Protein AF-0000000084683173 (afdb_homodimer)

Nearest PDB structures (foldseek):
  3vpd-assembly1_A-2  TM=9.273E-01  e=6.391E-28  Thermus thermophilus
  3vpd-assembly1_B-2  TM=9.187E-01  e=2.727E-25  Thermus thermophilus
  3vpc-assembly1_D  TM=9.168E-01  e=3.004E-24  Sulfurisphaera tokodaii
  3vpc-assembly1_C  TM=9.016E-01  e=6.957E-23  Sulfurisphaera tokodaii
  5i47-assembly1_B  TM=8.457E-01  e=8.445E-21  Sphaerobacter thermophilus DSM 20745

Radius of gyration: 25.35 Å; Cα contacts (8 Å, |Δi|>4): 1129; chains: 2; bounding box: 62×71×54 Å

Structure (mmCIF, N/CA/C/O backbone):
data_AF-0000000084683173-model_v1
#
loop_
_entity.id
_entity.type
_entity.pdbx_description
1 polymer 'Lysine biosynthesis protein LysX'
#
loop_
_atom_site.group_PDB
_atom_site.id
_atom_site.type_symbol
_atom_site.label_atom_id
_atom_site.label_alt_id
_atom_site.label_comp_id
_atom_site.label_asym_id
_atom_site.label_entity_id
_atom_site.label_seq_id
_atom_site.pdbx_PDB_ins_code
_atom_site.Cartn_x
_atom_site.Cartn_y
_atom_site.Cartn_z
_atom_site.occupancy
_atom_site.B_iso_or_equiv
_atom_site.auth_seq_id
_atom_site.auth_comp_id
_atom_site.auth_asym_id
_atom_site.auth_atom_id
_atom_site.pdbx_PDB_model_num
ATOM 1 N N . MET A 1 1 ? 28.875 15.609 -16.375 1 31.22 1 MET A N 1
ATOM 2 C CA . MET A 1 1 ? 27.578 15.266 -15.789 1 31.22 1 MET A CA 1
ATOM 3 C C . MET A 1 1 ? 27.406 13.75 -15.703 1 31.22 1 MET A C 1
ATOM 5 O O . MET A 1 1 ? 27.484 13.055 -16.719 1 31.22 1 MET A O 1
ATOM 9 N N . THR A 1 2 ? 27.891 13.086 -14.695 1 39.94 2 THR A N 1
ATOM 10 C CA . THR A 1 2 ? 27.969 11.633 -14.664 1 39.94 2 THR A CA 1
ATOM 11 C C . THR A 1 2 ? 26.656 11.008 -15.156 1 39.94 2 THR A C 1
ATOM 13 O O . THR A 1 2 ? 25.578 11.43 -14.75 1 39.94 2 THR A O 1
ATOM 16 N N . ALA A 1 3 ? 26.609 10.523 -16.312 1 47.69 3 ALA A N 1
ATOM 17 C CA . ALA A 1 3 ? 25.438 9.984 -17.016 1 47.69 3 ALA A CA 1
ATOM 18 C C . ALA A 1 3 ? 24.562 9.164 -16.078 1 47.69 3 ALA A C 1
ATOM 20 O O . ALA A 1 3 ? 25.047 8.273 -15.375 1 47.69 3 ALA A O 1
ATOM 21 N N . SER A 1 4 ? 23.438 9.688 -15.5 1 64.31 4 SER A N 1
ATOM 22 C CA . SER A 1 4 ? 22.5 8.984 -14.625 1 64.31 4 SER A CA 1
ATOM 23 C C . SER A 1 4 ? 22.141 7.613 -15.188 1 64.31 4 SER A C 1
ATOM 25 O O . SER A 1 4 ? 21.969 7.457 -16.391 1 64.31 4 SER A O 1
ATOM 27 N N . ASP A 1 5 ? 22.469 6.594 -14.406 1 73.19 5 ASP A N 1
ATOM 28 C CA . ASP A 1 5 ? 22.078 5.254 -14.836 1 73.19 5 ASP A CA 1
ATOM 29 C C . ASP A 1 5 ? 20.609 5.219 -15.266 1 73.19 5 ASP A C 1
ATOM 31 O O . ASP A 1 5 ? 19.766 5.836 -14.633 1 73.19 5 ASP A O 1
ATOM 35 N N . GLN A 1 6 ? 20.5 4.652 -16.344 1 86.88 6 GLN A N 1
ATOM 36 C CA . GLN A 1 6 ? 19.172 4.535 -16.938 1 86.88 6 GLN A CA 1
ATOM 37 C C . GLN A 1 6 ? 18.25 3.68 -16.078 1 86.88 6 GLN A C 1
ATOM 39 O O . GLN A 1 6 ? 17.094 4.035 -15.844 1 86.88 6 GLN A O 1
ATOM 44 N N . VAL A 1 7 ? 18.906 2.586 -15.547 1 96.81 7 VAL A N 1
ATOM 45 C CA . VAL A 1 7 ? 18.078 1.626 -14.828 1 96.81 7 VAL A CA 1
ATOM 46 C C . VAL A 1 7 ? 18.656 1.38 -13.438 1 96.81 7 VAL A C 1
ATOM 48 O O . VAL A 1 7 ? 19.859 1.144 -13.297 1 96.81 7 VAL A O 1
ATOM 51 N N . LEU A 1 8 ? 17.828 1.528 -12.438 1 96.62 8 LEU A N 1
ATOM 52 C CA . LEU A 1 8 ? 18.172 1.059 -11.102 1 96.62 8 LEU A CA 1
ATOM 53 C C . LEU A 1 8 ? 17.625 -0.344 -10.852 1 96.62 8 LEU A C 1
ATOM 55 O O . LEU A 1 8 ? 16.469 -0.624 -11.164 1 96.62 8 LEU A O 1
ATOM 59 N N . LEU A 1 9 ? 18.469 -1.216 -10.391 1 97.5 9 LEU A N 1
ATOM 60 C CA . LEU A 1 9 ? 18.031 -2.533 -9.938 1 97.5 9 LEU A CA 1
ATOM 61 C C . LEU A 1 9 ? 17.969 -2.586 -8.414 1 97.5 9 LEU A C 1
ATOM 63 O O . LEU A 1 9 ? 19 -2.738 -7.746 1 97.5 9 LEU A O 1
ATOM 67 N N . SER A 1 10 ? 16.781 -2.424 -7.887 1 97.31 10 SER A N 1
ATOM 68 C CA . SER A 1 10 ? 16.609 -2.455 -6.434 1 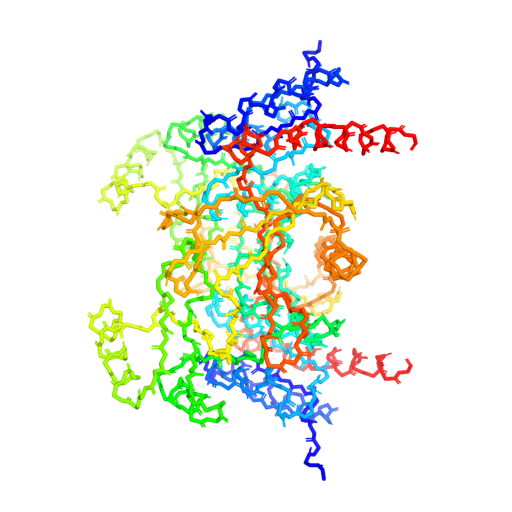97.31 10 SER A CA 1
ATOM 69 C C . SER A 1 10 ? 16.766 -3.873 -5.895 1 97.31 10 SER A C 1
ATOM 71 O O . SER A 1 10 ? 16.016 -4.77 -6.285 1 97.31 10 SER A O 1
ATOM 73 N N . VAL A 1 11 ? 17.703 -4.055 -4.961 1 96.31 11 VAL A N 1
ATOM 74 C CA . VAL A 1 11 ? 18.016 -5.418 -4.543 1 96.31 11 VAL A CA 1
ATOM 75 C C . VAL A 1 11 ? 18.25 -5.461 -3.035 1 96.31 11 VAL A C 1
ATOM 77 O O . VAL A 1 11 ? 18.625 -4.457 -2.428 1 96.31 11 VAL A O 1
ATOM 80 N N . THR A 1 12 ? 17.922 -6.574 -2.438 1 91.88 12 THR A N 1
ATOM 81 C CA . THR A 1 12 ? 18.359 -6.859 -1.075 1 91.88 12 THR A CA 1
ATOM 82 C C . THR A 1 12 ? 19.812 -7.289 -1.056 1 91.88 12 THR A C 1
ATOM 84 O O . THR A 1 12 ? 20.578 -6.891 -0.17 1 91.88 12 THR A O 1
ATOM 87 N N . MET A 1 13 ? 20.156 -8.07 -2.053 1 91.19 13 MET A N 1
ATOM 88 C CA . MET A 1 13 ? 21.5 -8.57 -2.297 1 91.19 13 MET A CA 1
ATOM 89 C C . MET A 1 13 ? 21.656 -9.016 -3.748 1 91.19 13 MET A C 1
ATOM 91 O O . MET A 1 13 ? 20.672 -9.203 -4.457 1 91.19 13 MET A O 1
ATOM 95 N N . LEU A 1 14 ? 22.906 -9.172 -4.055 1 93.81 14 LEU A N 1
ATOM 96 C CA . LEU A 1 14 ? 23.172 -9.617 -5.418 1 93.81 14 LEU A CA 1
ATOM 97 C C . LEU A 1 14 ? 23.281 -11.141 -5.48 1 93.81 14 LEU A C 1
ATOM 99 O O . LEU A 1 14 ? 24.328 -11.703 -5.195 1 93.81 14 LEU A O 1
ATOM 103 N N . ARG A 1 15 ? 22.25 -11.82 -5.863 1 93.69 15 ARG A N 1
ATOM 104 C CA . ARG A 1 15 ? 22.203 -13.258 -6.129 1 93.69 15 ARG A CA 1
ATOM 105 C C . ARG A 1 15 ? 22.422 -13.547 -7.609 1 93.69 15 ARG A C 1
ATOM 107 O O . ARG A 1 15 ? 22.625 -12.625 -8.406 1 93.69 15 ARG A O 1
ATOM 114 N N . PRO A 1 16 ? 22.438 -14.75 -7.922 1 93.69 16 PRO A N 1
ATOM 115 C CA . PRO A 1 16 ? 22.562 -15.078 -9.344 1 93.69 16 PRO A CA 1
ATOM 116 C C . PRO A 1 16 ? 21.469 -14.43 -10.188 1 93.69 16 PRO A C 1
ATOM 118 O O . PRO A 1 16 ? 21.719 -14.008 -11.32 1 93.69 16 PRO A O 1
ATOM 121 N N . GLU A 1 17 ? 20.266 -14.227 -9.648 1 95.06 17 GLU A N 1
ATOM 122 C CA . GLU A 1 17 ? 19.156 -13.57 -10.32 1 95.06 17 GLU A CA 1
ATOM 123 C C . GLU A 1 17 ? 19.531 -12.156 -10.766 1 95.06 17 GLU A C 1
ATOM 125 O O . GLU A 1 17 ? 19.406 -11.82 -11.945 1 95.06 17 GLU A O 1
ATOM 130 N N . GLU A 1 18 ? 20.031 -11.406 -9.812 1 96.5 18 GLU A N 1
ATOM 131 C CA . GLU A 1 18 ? 20.312 -9.984 -10.047 1 96.5 18 GLU A CA 1
ATOM 132 C C . GLU A 1 18 ? 21.547 -9.805 -10.922 1 96.5 18 GLU A C 1
ATOM 134 O O . GLU A 1 18 ? 21.594 -8.875 -11.734 1 96.5 18 GLU A O 1
ATOM 139 N N . LYS A 1 19 ? 22.516 -10.727 -10.75 1 97 19 LYS A N 1
ATOM 140 C CA . LYS A 1 19 ? 23.703 -10.664 -11.586 1 97 19 LYS A CA 1
ATOM 141 C C . LYS A 1 19 ? 23.359 -10.914 -13.047 1 97 19 LYS A C 1
ATOM 143 O O . LYS A 1 19 ? 23.859 -10.211 -13.938 1 97 19 LYS A O 1
ATOM 148 N N . LEU A 1 20 ? 22.531 -11.93 -13.258 1 97.62 20 LEU A N 1
ATOM 149 C CA . LEU A 1 20 ? 22.094 -12.234 -14.617 1 97.62 20 LEU A CA 1
ATOM 150 C C . LEU A 1 20 ? 21.344 -11.062 -15.227 1 97.62 20 LEU A C 1
ATOM 152 O O . LEU A 1 20 ? 21.516 -10.742 -16.406 1 97.62 20 LEU A O 1
ATOM 156 N N . LEU A 1 21 ? 20.562 -10.398 -14.438 1 97.94 21 LEU A N 1
ATOM 157 C CA . LEU A 1 21 ? 19.766 -9.281 -14.922 1 97.94 21 LEU A CA 1
ATOM 158 C C . LEU A 1 21 ? 20.656 -8.086 -15.273 1 97.94 21 LEU A C 1
ATOM 160 O O . LEU A 1 21 ? 20.438 -7.434 -16.297 1 97.94 21 LEU A O 1
ATOM 164 N N . LEU A 1 22 ? 21.594 -7.773 -14.422 1 97.75 22 LEU A N 1
ATOM 165 C CA . LEU A 1 22 ? 22.516 -6.672 -14.695 1 97.75 22 LEU A CA 1
ATOM 166 C C . LEU A 1 22 ? 23.266 -6.906 -16 1 97.75 22 LEU A C 1
ATOM 168 O O . LEU A 1 22 ? 23.422 -5.992 -16.812 1 97.75 22 LEU A O 1
ATOM 172 N N . ALA A 1 23 ? 23.734 -8.125 -16.156 1 98 23 ALA A N 1
ATOM 173 C CA . ALA A 1 23 ? 24.438 -8.484 -17.391 1 98 23 ALA A CA 1
ATOM 174 C C . ALA A 1 23 ? 23.531 -8.352 -18.609 1 98 23 ALA A C 1
ATOM 176 O O . ALA A 1 23 ? 23.922 -7.816 -19.641 1 98 23 ALA A O 1
ATOM 177 N N . ALA A 1 24 ? 22.312 -8.844 -18.484 1 98.56 24 ALA A N 1
ATOM 178 C CA . ALA A 1 24 ? 21.344 -8.805 -19.594 1 98.56 24 ALA A CA 1
ATOM 179 C C . ALA A 1 24 ? 21.016 -7.359 -19.953 1 98.56 24 ALA A C 1
ATOM 181 O O . ALA A 1 24 ? 20.844 -7.039 -21.141 1 98.56 24 ALA A O 1
ATOM 182 N N . LEU A 1 25 ? 20.875 -6.477 -18.969 1 98.12 25 LEU A N 1
ATOM 183 C CA . LEU A 1 25 ? 20.594 -5.066 -19.219 1 98.12 25 LEU A CA 1
ATOM 184 C C . LEU A 1 25 ? 21.75 -4.406 -19.969 1 98.12 25 LEU A C 1
ATOM 186 O O . LEU A 1 25 ? 21.531 -3.635 -20.906 1 98.12 25 LEU A O 1
ATOM 190 N N . ARG A 1 26 ? 22.906 -4.746 -19.547 1 97.06 26 ARG A N 1
ATOM 191 C CA . ARG A 1 26 ? 24.094 -4.242 -20.234 1 97.06 26 ARG A CA 1
ATOM 192 C C . ARG A 1 26 ? 24.125 -4.715 -21.688 1 97.06 26 ARG A C 1
ATOM 194 O O . ARG A 1 26 ? 24.484 -3.949 -22.578 1 97.06 26 ARG A O 1
ATOM 201 N N . ASP A 1 27 ? 23.797 -5.934 -21.875 1 97.88 27 ASP A N 1
ATOM 202 C CA . ASP A 1 27 ? 23.797 -6.508 -23.219 1 97.88 27 ASP A CA 1
ATOM 203 C C . ASP A 1 27 ? 22.797 -5.777 -24.109 1 97.88 27 ASP A C 1
ATOM 205 O O . ASP A 1 27 ? 22.953 -5.777 -25.344 1 97.88 27 ASP A O 1
ATOM 209 N N . GLN A 1 28 ? 21.75 -5.191 -23.578 1 97.44 28 GLN A N 1
ATOM 210 C CA . GLN A 1 28 ? 20.781 -4.41 -24.328 1 97.44 28 GLN A CA 1
ATOM 211 C C . GLN A 1 28 ? 21.281 -2.988 -24.562 1 97.44 28 GLN A C 1
ATOM 213 O O . GLN A 1 28 ? 20.562 -2.152 -25.109 1 97.44 28 GLN A O 1
ATOM 218 N N . GLY A 1 29 ? 22.469 -2.65 -23.969 1 96.38 29 GLY A N 1
ATOM 219 C CA . GLY A 1 29 ? 23.047 -1.325 -24.125 1 96.38 29 GLY A CA 1
ATOM 220 C C . GLY A 1 29 ? 22.594 -0.352 -23.047 1 96.38 29 GLY A C 1
ATOM 221 O O . GLY A 1 29 ? 22.734 0.862 -23.203 1 96.38 29 GLY A O 1
ATOM 222 N N . LEU A 1 30 ? 22.047 -0.852 -22 1 96.38 30 LEU A N 1
ATOM 223 C CA . LEU A 1 30 ? 21.547 0.011 -20.938 1 96.38 30 LEU A CA 1
ATOM 224 C C . LEU A 1 30 ? 22.578 0.141 -19.812 1 96.38 30 LEU A C 1
ATOM 226 O O . LEU A 1 30 ? 23.297 -0.816 -19.516 1 96.38 30 LEU A O 1
ATOM 230 N N . THR A 1 31 ? 22.641 1.304 -19.203 1 95.62 31 THR A N 1
ATOM 231 C CA . THR A 1 31 ? 23.391 1.481 -17.969 1 95.62 31 THR A CA 1
ATOM 232 C C . THR A 1 31 ? 22.531 1.158 -16.766 1 95.62 31 THR A C 1
ATOM 234 O O . THR A 1 31 ? 21.422 1.681 -16.625 1 95.62 31 THR A O 1
ATOM 237 N N . ALA A 1 32 ? 23.031 0.211 -15.992 1 96 32 ALA A N 1
ATOM 238 C CA . ALA A 1 32 ? 22.266 -0.229 -14.836 1 96 32 ALA A CA 1
ATOM 239 C C . ALA A 1 32 ? 23.156 -0.375 -13.609 1 96 32 ALA A C 1
ATOM 241 O O . ALA A 1 32 ? 24.328 -0.747 -13.727 1 96 32 ALA A O 1
ATOM 242 N N . ARG A 1 33 ? 22.641 -0.047 -12.477 1 94.5 33 ARG A N 1
ATOM 243 C CA . ARG A 1 33 ? 23.375 -0.261 -11.227 1 94.5 33 ARG A CA 1
ATOM 244 C C . ARG A 1 33 ? 22.438 -0.741 -10.125 1 94.5 33 ARG A C 1
ATOM 246 O O . ARG A 1 33 ? 21.25 -0.432 -10.133 1 94.5 33 ARG A O 1
ATOM 253 N N . PRO A 1 34 ? 23.016 -1.473 -9.148 1 95.69 34 PRO A N 1
ATOM 254 C CA . PRO A 1 34 ? 22.188 -1.888 -8.008 1 95.69 34 PRO A CA 1
ATOM 255 C C . PRO A 1 34 ? 21.797 -0.718 -7.105 1 95.69 34 PRO A C 1
ATOM 257 O O . PRO A 1 34 ? 22.547 0.258 -6.996 1 95.69 34 PRO A O 1
ATOM 260 N N . LEU A 1 35 ? 20.672 -0.767 -6.594 1 94.75 35 LEU A N 1
ATOM 261 C CA . LEU A 1 35 ? 20.188 0.132 -5.555 1 94.75 35 LEU A CA 1
ATOM 262 C C . LEU A 1 35 ? 19.906 -0.628 -4.266 1 94.75 35 LEU A C 1
ATOM 264 O O . LEU A 1 35 ? 18.953 -1.414 -4.195 1 94.75 35 LEU A O 1
ATOM 268 N N . LEU A 1 36 ? 20.734 -0.391 -3.309 1 91.94 36 LEU A N 1
ATOM 269 C CA . LEU A 1 36 ? 20.516 -0.949 -1.981 1 91.94 36 LEU A CA 1
ATOM 270 C C . LEU A 1 36 ? 19.688 0.004 -1.128 1 91.94 36 LEU A C 1
ATOM 272 O O . LEU A 1 36 ? 19.547 1.184 -1.461 1 91.94 36 LEU A O 1
ATOM 276 N N . MET A 1 37 ? 19.125 -0.533 -0.052 1 87.31 37 MET A N 1
ATOM 277 C CA . MET A 1 37 ? 18.25 0.262 0.808 1 87.31 37 MET A CA 1
ATOM 278 C C . MET A 1 37 ? 18.969 1.501 1.322 1 87.31 37 MET A C 1
ATOM 280 O O . MET A 1 37 ? 18.391 2.588 1.375 1 87.31 37 MET A O 1
ATOM 284 N N . GLU A 1 38 ? 20.188 1.369 1.62 1 84.44 38 GLU A N 1
ATOM 285 C CA . GLU A 1 38 ? 20.984 2.465 2.18 1 84.44 38 GLU A CA 1
ATOM 286 C C . GLU A 1 38 ? 21.203 3.562 1.146 1 84.44 38 GLU A C 1
ATOM 288 O O . GLU A 1 38 ? 21.531 4.699 1.5 1 84.44 38 GLU A O 1
ATOM 293 N N . ASP A 1 39 ? 21.047 3.139 -0.149 1 89.81 39 ASP A N 1
ATOM 294 C CA . ASP A 1 39 ? 21.266 4.09 -1.229 1 89.81 39 ASP A CA 1
ATOM 295 C C . ASP A 1 39 ? 20 4.859 -1.562 1 89.81 39 ASP A C 1
ATOM 297 O O . ASP A 1 39 ? 20.031 5.852 -2.299 1 89.81 39 ASP A O 1
ATOM 301 N N . LEU A 1 40 ? 18.922 4.402 -1.009 1 92.12 40 LEU A N 1
ATOM 302 C CA . LEU A 1 40 ? 17.609 4.926 -1.412 1 92.12 40 LEU A CA 1
ATOM 303 C C . LEU A 1 40 ? 17.484 6.395 -1.031 1 92.12 40 LEU A C 1
ATOM 305 O O . LEU A 1 40 ? 16.922 7.188 -1.792 1 92.12 40 LEU A O 1
ATOM 309 N N . ALA A 1 41 ? 18.062 6.723 0.125 1 91.88 41 ALA A N 1
ATOM 310 C CA . ALA A 1 41 ? 17.969 8.094 0.62 1 91.88 41 ALA A CA 1
ATOM 311 C C . ALA A 1 41 ? 18.516 9.086 -0.399 1 91.88 41 ALA A C 1
ATOM 313 O O . ALA A 1 41 ? 17.875 10.094 -0.71 1 91.88 41 ALA A O 1
ATOM 314 N N . GLU A 1 42 ? 19.609 8.797 -0.919 1 89.12 42 GLU A N 1
ATOM 315 C CA . GLU A 1 42 ? 20.25 9.672 -1.889 1 89.12 42 GLU A CA 1
ATOM 316 C C . GLU A 1 42 ? 19.469 9.719 -3.199 1 89.12 42 GLU A C 1
ATOM 318 O O . GLU A 1 42 ? 19.375 10.773 -3.834 1 89.12 42 GLU A O 1
ATOM 323 N N . THR A 1 43 ? 18.969 8.641 -3.553 1 89.62 43 THR A N 1
ATOM 324 C CA . THR A 1 43 ? 18.219 8.547 -4.801 1 89.62 43 THR A CA 1
ATOM 325 C C . THR A 1 43 ? 16.953 9.406 -4.738 1 89.62 43 THR A C 1
ATOM 327 O O . THR A 1 43 ? 16.672 10.18 -5.656 1 89.62 43 THR A O 1
ATOM 330 N N . VAL A 1 44 ? 16.234 9.336 -3.621 1 91.44 44 VAL A N 1
ATOM 331 C CA . VAL A 1 44 ? 14.953 10.031 -3.555 1 91.44 44 VAL A CA 1
ATOM 332 C C . VAL A 1 44 ? 15.188 11.5 -3.219 1 91.44 44 VAL A C 1
ATOM 334 O O . VAL A 1 44 ? 14.297 12.336 -3.406 1 91.44 44 VAL A O 1
ATOM 337 N N . ALA A 1 45 ? 16.406 11.859 -2.74 1 86.38 45 ALA A N 1
ATOM 338 C CA . ALA A 1 45 ? 16.75 13.258 -2.479 1 86.38 45 ALA A CA 1
ATOM 339 C C . ALA A 1 45 ? 17.031 14 -3.777 1 86.38 45 ALA A C 1
ATOM 341 O O . ALA A 1 45 ? 17.078 15.234 -3.795 1 86.38 45 ALA A O 1
ATOM 342 N N . GLY A 1 46 ? 17.094 13.242 -4.871 1 79.5 46 GLY A N 1
ATOM 343 C CA . GLY A 1 46 ? 17.328 13.852 -6.172 1 79.5 46 GLY A CA 1
ATOM 344 C C . GLY A 1 46 ? 18.75 14.297 -6.379 1 79.5 46 GLY A C 1
ATOM 345 O O . GLY A 1 46 ? 19.031 15.156 -7.215 1 79.5 46 GLY A O 1
ATOM 346 N N . HIS A 1 47 ? 19.594 13.859 -5.578 1 70.06 47 HIS A N 1
ATOM 347 C CA . HIS A 1 47 ? 20.984 14.289 -5.668 1 70.06 47 HIS A CA 1
ATOM 348 C C . HIS A 1 47 ? 21.656 13.727 -6.918 1 70.06 47 HIS A C 1
ATOM 350 O O . HIS A 1 47 ? 22.703 14.219 -7.344 1 70.06 47 HIS A O 1
ATOM 356 N N . THR A 1 48 ? 21.047 12.672 -7.477 1 67.38 48 THR A N 1
ATOM 357 C CA . THR A 1 48 ? 21.5 12.109 -8.742 1 67.38 48 THR A CA 1
ATOM 358 C C . THR A 1 48 ? 20.406 12.219 -9.805 1 67.38 48 THR A C 1
ATOM 360 O O . THR A 1 48 ? 19.219 12.367 -9.477 1 67.38 48 THR A O 1
ATOM 363 N N . GLY A 1 49 ? 20.781 12.555 -11.047 1 73 49 GLY A N 1
ATOM 364 C CA . GLY A 1 49 ? 19.766 12.547 -12.086 1 73 49 GLY A CA 1
ATOM 365 C C . GLY A 1 49 ? 18.781 11.391 -11.953 1 73 49 GLY A C 1
ATOM 366 O O . GLY A 1 49 ? 19.156 10.312 -11.477 1 73 49 GLY A O 1
ATOM 367 N N . PRO A 1 50 ? 17.516 11.609 -12.133 1 79.5 50 PRO A N 1
ATOM 368 C CA . PRO A 1 50 ? 16.531 10.547 -11.953 1 79.5 50 PRO A CA 1
ATOM 369 C C . PRO A 1 50 ? 16.734 9.375 -12.906 1 79.5 50 PRO A C 1
ATOM 371 O O . PRO A 1 50 ? 16.984 9.578 -14.102 1 79.5 50 PRO A O 1
ATOM 374 N N . PRO A 1 51 ? 16.875 8.242 -12.391 1 90.38 51 PRO A N 1
ATOM 375 C CA . PRO A 1 51 ? 16.859 7.062 -13.266 1 90.38 51 PRO A CA 1
ATOM 376 C C . PRO A 1 51 ? 15.594 6.988 -14.125 1 90.38 51 PRO A C 1
ATOM 378 O O . PRO A 1 51 ? 14.586 7.625 -13.805 1 90.38 51 PRO A O 1
ATOM 381 N N . ALA A 1 52 ? 15.758 6.34 -15.234 1 94.12 52 ALA A N 1
ATOM 382 C CA . ALA A 1 52 ? 14.617 6.223 -16.141 1 94.12 52 ALA A CA 1
ATOM 383 C C . ALA A 1 52 ? 13.617 5.195 -15.625 1 94.12 52 ALA A C 1
ATOM 385 O O . ALA A 1 52 ? 12.414 5.312 -15.883 1 94.12 52 ALA A O 1
ATOM 386 N N . LEU A 1 53 ? 14.148 4.199 -14.969 1 97 53 LEU A N 1
ATOM 387 C CA . LEU A 1 53 ? 13.32 3.102 -14.492 1 97 53 LEU A CA 1
ATOM 388 C C . LEU A 1 53 ? 14 2.352 -13.359 1 97 53 LEU A C 1
ATOM 390 O O . LEU A 1 53 ? 15.234 2.236 -13.336 1 97 53 LEU A O 1
ATOM 394 N N . ALA A 1 54 ? 13.219 1.915 -12.438 1 97.5 54 ALA A N 1
ATOM 395 C CA . ALA A 1 54 ? 13.742 1.032 -11.398 1 97.5 54 ALA A CA 1
ATOM 396 C C . ALA A 1 54 ? 13.102 -0.35 -11.477 1 97.5 54 ALA A C 1
ATOM 398 O O . ALA A 1 54 ? 11.875 -0.478 -11.43 1 97.5 54 ALA A O 1
ATOM 399 N N . LEU A 1 55 ? 13.906 -1.336 -11.641 1 98.12 55 LEU A N 1
ATOM 400 C CA . LEU A 1 55 ? 13.469 -2.727 -11.547 1 98.12 55 LEU A CA 1
ATOM 401 C C . LEU A 1 55 ? 13.508 -3.211 -10.102 1 98.12 55 LEU A C 1
ATOM 403 O O . LEU A 1 55 ? 14.562 -3.23 -9.469 1 98.12 55 LEU A O 1
ATOM 407 N N . ILE A 1 56 ? 12.352 -3.607 -9.547 1 98.31 56 ILE A N 1
ATOM 408 C CA . ILE A 1 56 ? 12.242 -3.957 -8.133 1 98.31 56 ILE A CA 1
ATOM 409 C C . ILE A 1 56 ? 12.445 -5.457 -7.957 1 98.31 56 ILE A C 1
ATOM 411 O O . ILE A 1 56 ? 11.602 -6.262 -8.359 1 98.31 56 ILE A O 1
ATOM 415 N N . ARG A 1 57 ? 13.555 -5.812 -7.332 1 97.56 57 ARG A N 1
ATOM 416 C CA . ARG A 1 57 ? 13.922 -7.219 -7.191 1 97.56 57 ARG A CA 1
ATOM 417 C C . ARG A 1 57 ? 14.242 -7.559 -5.742 1 97.56 57 ARG A C 1
ATOM 419 O O . ARG A 1 57 ? 14.953 -8.531 -5.469 1 97.56 57 ARG A O 1
ATOM 426 N N . ASN A 1 58 ? 13.719 -6.777 -4.84 1 95.94 58 ASN A N 1
ATOM 427 C CA . ASN A 1 58 ? 13.953 -7.004 -3.416 1 95.94 58 ASN A CA 1
ATOM 428 C C . ASN A 1 58 ? 13.32 -8.305 -2.943 1 95.94 58 ASN A C 1
ATOM 430 O O . ASN A 1 58 ? 12.203 -8.641 -3.338 1 95.94 58 ASN A O 1
ATOM 434 N N . LEU A 1 59 ? 14.016 -9.039 -2.076 1 91.06 59 LEU A N 1
ATOM 435 C CA . LEU A 1 59 ? 13.508 -10.289 -1.516 1 91.06 59 LEU A CA 1
ATOM 436 C C . LEU A 1 59 ? 12.43 -10.016 -0.469 1 91.06 59 LEU A C 1
ATOM 438 O O . LEU A 1 59 ? 11.43 -10.734 -0.401 1 91.06 59 LEU A O 1
ATOM 442 N N . SER A 1 60 ? 12.695 -8.992 0.287 1 89.06 60 SER A N 1
ATOM 443 C CA . SER A 1 60 ? 11.711 -8.594 1.289 1 89.06 60 SER A CA 1
ATOM 444 C C . SER A 1 60 ? 10.531 -7.863 0.65 1 89.06 60 SER A C 1
ATOM 446 O O . SER A 1 60 ? 10.719 -6.836 -0.01 1 89.06 60 SER A O 1
ATOM 448 N N . HIS A 1 61 ? 9.359 -8.375 0.921 1 89.62 61 HIS A N 1
ATOM 449 C CA . HIS A 1 61 ? 8.156 -7.719 0.426 1 89.62 61 HIS A CA 1
ATOM 450 C C . HIS A 1 61 ? 8.047 -6.297 0.967 1 89.62 61 HIS A C 1
ATOM 452 O O . HIS A 1 61 ? 7.676 -5.375 0.234 1 89.62 61 HIS A O 1
ATOM 458 N N . ARG A 1 62 ? 8.367 -6.234 2.168 1 88.5 62 ARG A N 1
ATOM 459 C CA . ARG A 1 62 ? 8.336 -4.926 2.814 1 88.5 62 ARG A CA 1
ATOM 460 C C . ARG A 1 62 ? 9.273 -3.945 2.119 1 88.5 62 ARG A C 1
ATOM 462 O O . ARG A 1 62 ? 8.883 -2.812 1.823 1 88.5 62 ARG A O 1
ATOM 469 N N . ASP A 1 63 ? 10.477 -4.387 1.834 1 92.56 63 ASP A N 1
ATOM 470 C CA . ASP A 1 63 ? 11.461 -3.525 1.18 1 92.56 63 ASP A CA 1
ATOM 471 C C . ASP A 1 63 ? 11.031 -3.197 -0.249 1 92.56 63 ASP A C 1
ATOM 473 O O . ASP A 1 63 ? 11.188 -2.061 -0.702 1 92.56 63 ASP A O 1
ATOM 477 N N . ALA A 1 64 ? 10.516 -4.215 -0.899 1 95.44 64 ALA A N 1
ATOM 478 C CA . ALA A 1 64 ? 10.062 -4.012 -2.273 1 95.44 64 ALA A CA 1
ATOM 479 C C . ALA A 1 64 ? 9.008 -2.91 -2.348 1 95.44 64 ALA A C 1
ATOM 481 O O . ALA A 1 64 ? 9.109 -1.999 -3.172 1 95.44 64 ALA A O 1
ATOM 482 N N . ILE A 1 65 ? 8.102 -2.971 -1.442 1 94.88 65 ILE A N 1
ATOM 483 C CA . ILE A 1 65 ? 7 -2.016 -1.425 1 94.88 65 ILE A CA 1
ATOM 484 C C . ILE A 1 65 ? 7.516 -0.639 -1.015 1 94.88 65 ILE A C 1
ATOM 486 O O . ILE A 1 65 ? 7.176 0.371 -1.635 1 94.88 65 ILE A O 1
ATOM 490 N N . ASN A 1 66 ? 8.289 -0.612 -0.002 1 93.5 66 ASN A N 1
ATOM 491 C CA . ASN A 1 66 ? 8.852 0.643 0.49 1 93.5 66 ASN A CA 1
ATOM 492 C C . ASN A 1 66 ? 9.648 1.361 -0.589 1 93.5 66 ASN A C 1
ATOM 494 O O . ASN A 1 66 ? 9.453 2.553 -0.828 1 93.5 66 ASN A O 1
ATOM 498 N N . VAL A 1 67 ? 10.477 0.645 -1.281 1 96.31 67 VAL A N 1
ATOM 499 C CA . VAL A 1 67 ? 11.328 1.227 -2.312 1 96.31 67 VAL A CA 1
ATOM 500 C C . VAL A 1 67 ? 10.477 1.682 -3.494 1 96.31 67 VAL A C 1
ATOM 502 O O . VAL A 1 67 ? 10.617 2.812 -3.967 1 96.31 67 VAL A O 1
ATOM 505 N N . SER A 1 68 ? 9.617 0.803 -3.91 1 97.69 68 SER A N 1
ATOM 506 C CA . SER A 1 68 ? 8.812 1.134 -5.082 1 97.69 68 SER A CA 1
ATOM 507 C C . SER A 1 68 ? 7.941 2.361 -4.828 1 97.69 68 SER A C 1
ATOM 509 O O . SER A 1 68 ? 7.867 3.26 -5.668 1 97.69 68 SER A O 1
ATOM 511 N N . ARG A 1 69 ? 7.375 2.482 -3.646 1 97 69 ARG A N 1
ATOM 512 C CA . ARG A 1 69 ? 6.516 3.617 -3.322 1 97 69 ARG A CA 1
ATOM 513 C C . ARG A 1 69 ? 7.316 4.918 -3.289 1 97 69 ARG A C 1
ATOM 515 O O . ARG A 1 69 ? 6.887 5.926 -3.852 1 97 69 ARG A O 1
ATOM 522 N N . ARG A 1 70 ? 8.406 4.883 -2.666 1 96.88 70 ARG A N 1
ATOM 523 C CA . ARG A 1 70 ? 9.211 6.09 -2.535 1 96.88 70 ARG A CA 1
ATOM 524 C C . ARG A 1 70 ? 9.734 6.547 -3.893 1 96.88 70 ARG A C 1
ATOM 526 O O . ARG A 1 70 ? 9.727 7.738 -4.199 1 96.88 70 ARG A O 1
ATOM 533 N N . LEU A 1 71 ? 10.164 5.578 -4.711 1 96.38 71 LEU A N 1
ATOM 534 C CA . LEU A 1 71 ? 10.656 5.926 -6.039 1 96.38 71 LEU A CA 1
ATOM 535 C C . LEU A 1 71 ? 9.539 6.508 -6.898 1 96.38 71 LEU A C 1
ATOM 537 O O . LEU A 1 71 ? 9.727 7.523 -7.566 1 96.38 71 LEU A O 1
ATOM 541 N N . GLU A 1 72 ? 8.367 5.891 -6.816 1 96.56 72 GLU A N 1
ATOM 542 C CA . GLU A 1 72 ? 7.238 6.402 -7.586 1 96.56 72 GLU A CA 1
ATOM 543 C C . GLU A 1 72 ? 6.863 7.816 -7.141 1 96.56 72 GLU A C 1
ATOM 545 O O . GLU A 1 72 ? 6.57 8.68 -7.977 1 96.56 72 GLU A O 1
ATOM 550 N N . HIS A 1 73 ? 6.883 8.039 -5.863 1 96.12 73 HIS A N 1
ATOM 551 C CA . HIS A 1 73 ? 6.566 9.359 -5.344 1 96.12 73 HIS A CA 1
ATOM 552 C C . HIS A 1 73 ? 7.629 10.383 -5.754 1 96.12 73 HIS A C 1
ATOM 554 O O . HIS A 1 73 ? 7.336 11.57 -5.883 1 96.12 73 HIS A O 1
ATOM 560 N N . ALA A 1 74 ? 8.82 9.914 -5.988 1 93.56 74 ALA A N 1
ATOM 561 C CA . ALA A 1 74 ? 9.906 10.781 -6.449 1 93.56 74 ALA A CA 1
ATOM 562 C C . ALA A 1 74 ? 9.867 10.938 -7.969 1 93.56 74 ALA A C 1
ATOM 564 O O . ALA A 1 74 ? 10.734 11.602 -8.547 1 93.56 74 ALA A O 1
ATOM 565 N N . GLY A 1 75 ? 8.938 10.258 -8.648 1 92.31 75 GLY A N 1
ATOM 566 C CA . GLY A 1 75 ? 8.758 10.422 -10.086 1 92.31 75 GLY A CA 1
ATOM 567 C C . GLY A 1 75 ? 9.5 9.375 -10.906 1 92.31 75 GLY A C 1
ATOM 568 O O . GLY A 1 75 ? 9.625 9.516 -12.117 1 92.31 75 GLY A O 1
ATOM 569 N N . VAL A 1 76 ? 10.031 8.336 -10.289 1 94.19 76 VAL A N 1
ATOM 570 C CA . VAL A 1 76 ? 10.75 7.262 -10.969 1 94.19 76 VAL A CA 1
ATOM 571 C C . VAL A 1 76 ? 9.805 6.09 -11.227 1 94.19 76 VAL A C 1
ATOM 573 O O . VAL A 1 76 ? 9.273 5.5 -10.281 1 94.19 76 VAL A O 1
ATOM 576 N N . PRO A 1 77 ? 9.609 5.734 -12.484 1 95.94 77 PRO A N 1
ATOM 577 C CA . PRO A 1 77 ? 8.781 4.551 -12.742 1 95.94 77 PRO A CA 1
ATOM 578 C C . PRO A 1 77 ? 9.414 3.266 -12.211 1 95.94 77 PRO A C 1
ATOM 580 O O . PRO A 1 77 ? 10.641 3.115 -12.25 1 95.94 77 PRO A O 1
ATOM 583 N N . THR A 1 78 ? 8.555 2.396 -11.742 1 97.94 78 THR A N 1
ATOM 584 C CA . THR A 1 78 ? 9.047 1.129 -11.211 1 97.94 78 THR A CA 1
ATOM 585 C C . THR A 1 78 ? 8.43 -0.047 -11.961 1 97.94 78 THR A C 1
ATOM 587 O O . THR A 1 78 ? 7.336 0.067 -12.516 1 97.94 78 THR A O 1
ATOM 590 N N . LEU A 1 79 ? 9.172 -1.125 -12 1 98.31 79 LEU A N 1
ATOM 591 C CA . LEU A 1 79 ? 8.75 -2.406 -12.555 1 98.31 79 LEU A CA 1
ATOM 592 C C . LEU A 1 79 ? 9.055 -3.545 -11.594 1 98.31 79 LEU A C 1
ATOM 594 O O . LEU A 1 79 ? 10.211 -3.928 -11.422 1 98.31 79 LEU A O 1
ATOM 598 N N . ASN A 1 80 ? 7.988 -4.031 -11.062 1 98.06 80 ASN A N 1
ATOM 599 C CA . ASN A 1 80 ? 6.562 -3.742 -11.125 1 98.06 80 ASN A CA 1
ATOM 600 C C . ASN A 1 80 ? 6.207 -2.494 -10.32 1 98.06 80 ASN A C 1
ATOM 602 O O . ASN A 1 80 ? 7.016 -2.018 -9.516 1 98.06 80 ASN A O 1
ATOM 606 N N . ARG A 1 81 ? 5.031 -1.975 -10.609 1 97.44 81 ARG A N 1
ATOM 607 C CA . ARG A 1 81 ? 4.508 -0.851 -9.836 1 97.44 81 ARG A CA 1
ATOM 608 C C . ARG A 1 81 ? 4.23 -1.257 -8.391 1 97.44 81 ARG A C 1
ATOM 610 O O . ARG A 1 81 ? 3.912 -2.416 -8.117 1 97.44 81 ARG A O 1
ATOM 617 N N . ALA A 1 82 ? 4.281 -0.288 -7.48 1 97.56 82 ALA A N 1
ATOM 618 C CA . ALA A 1 82 ? 4.055 -0.519 -6.055 1 97.56 82 ALA A CA 1
ATOM 619 C C . ALA A 1 82 ? 2.695 -1.167 -5.816 1 97.56 82 ALA A C 1
ATOM 621 O O . ALA A 1 82 ? 2.584 -2.123 -5.043 1 97.56 82 ALA A O 1
ATOM 622 N N . ALA A 1 83 ? 1.664 -0.7 -6.488 1 96.69 83 ALA A N 1
ATOM 623 C CA . ALA A 1 83 ? 0.317 -1.235 -6.316 1 96.69 83 ALA A CA 1
ATOM 624 C C . ALA A 1 83 ? 0.25 -2.699 -6.746 1 96.69 83 ALA A C 1
ATOM 626 O O . ALA A 1 83 ? -0.439 -3.506 -6.117 1 96.69 83 ALA A O 1
ATOM 627 N N . THR A 1 84 ? 0.977 -3.016 -7.801 1 97.81 84 THR A N 1
ATOM 628 C CA . THR A 1 84 ? 1.037 -4.387 -8.297 1 97.81 84 THR A CA 1
ATOM 629 C C . THR A 1 84 ? 1.755 -5.289 -7.297 1 97.81 84 THR A C 1
ATOM 631 O O . THR A 1 84 ? 1.279 -6.387 -6.988 1 97.81 84 THR A O 1
ATOM 634 N N . ILE A 1 85 ? 2.883 -4.785 -6.812 1 97.81 85 ILE A N 1
ATOM 635 C CA . ILE A 1 85 ? 3.648 -5.547 -5.832 1 97.81 85 ILE A CA 1
ATOM 636 C C . ILE A 1 85 ? 2.789 -5.812 -4.598 1 97.81 85 ILE A C 1
ATOM 638 O O . ILE A 1 85 ? 2.75 -6.934 -4.09 1 97.81 85 ILE A O 1
ATOM 642 N N . GLU A 1 86 ? 2.08 -4.836 -4.18 1 96.19 86 GLU A N 1
ATOM 643 C CA . GLU A 1 86 ? 1.203 -4.953 -3.02 1 96.19 86 GLU A CA 1
ATOM 644 C C . GLU A 1 86 ? 0.125 -6.012 -3.246 1 96.19 86 GLU A C 1
ATOM 646 O O . GLU A 1 86 ? -0.113 -6.859 -2.383 1 96.19 86 GLU A O 1
ATOM 651 N N . THR A 1 87 ? -0.522 -5.965 -4.34 1 97.5 87 THR A N 1
ATOM 652 C CA . THR A 1 87 ? -1.585 -6.914 -4.66 1 97.5 87 THR A CA 1
ATOM 653 C C . THR A 1 87 ? -1.034 -8.336 -4.746 1 97.5 87 THR A C 1
ATOM 655 O O . THR A 1 87 ? -1.606 -9.266 -4.172 1 97.5 87 THR A O 1
ATOM 658 N N . CYS A 1 88 ? 0.124 -8.453 -5.363 1 97.69 88 CYS A N 1
ATOM 659 C CA . CYS A 1 88 ? 0.701 -9.781 -5.582 1 97.69 88 CYS A CA 1
ATOM 660 C C . CYS A 1 88 ? 1.206 -10.375 -4.273 1 97.69 88 CYS A C 1
ATOM 662 O O . CYS A 1 88 ? 1.338 -11.594 -4.152 1 97.69 88 CYS A O 1
ATOM 664 N N . ASN A 1 89 ? 1.438 -9.539 -3.305 1 95.69 89 ASN A N 1
ATOM 665 C CA . ASN A 1 89 ? 1.967 -10.016 -2.031 1 95.69 89 ASN A CA 1
ATOM 666 C C . ASN A 1 89 ? 0.85 -10.438 -1.083 1 95.69 89 ASN A C 1
ATOM 668 O O . ASN A 1 89 ? 1.115 -10.938 0.011 1 95.69 89 ASN A O 1
ATOM 672 N N . ASP A 1 90 ? -0.344 -10.297 -1.468 1 96.62 90 ASP A N 1
ATOM 673 C CA . ASP A 1 90 ? -1.49 -10.594 -0.614 1 96.62 90 ASP A CA 1
ATOM 674 C C . ASP A 1 90 ? -2.484 -11.508 -1.323 1 96.62 90 ASP A C 1
ATOM 676 O O . ASP A 1 90 ? -3.256 -11.062 -2.174 1 96.62 90 ASP A O 1
ATOM 680 N N . LYS A 1 91 ? -2.535 -12.789 -0.845 1 97.06 91 LYS A N 1
ATOM 681 C CA . LYS A 1 91 ? -3.391 -13.789 -1.48 1 97.06 91 LYS A CA 1
ATOM 682 C C . LYS A 1 91 ? -4.859 -13.391 -1.393 1 97.06 91 LYS A C 1
ATOM 684 O O . LYS A 1 91 ? -5.66 -13.742 -2.264 1 97.06 91 LYS A O 1
ATOM 689 N N . GLY A 1 92 ? -5.195 -12.695 -0.366 1 97.31 92 GLY A N 1
ATOM 690 C CA . GLY A 1 92 ? -6.559 -12.211 -0.248 1 97.31 92 GLY A CA 1
ATOM 691 C C . GLY A 1 92 ? -6.906 -11.148 -1.273 1 97.31 92 GLY A C 1
ATOM 692 O O . GLY A 1 92 ? -7.973 -11.195 -1.886 1 97.31 92 GLY A O 1
ATOM 693 N N . LEU A 1 93 ? -6.031 -10.211 -1.441 1 97.75 93 LEU A N 1
ATOM 694 C CA . LEU A 1 93 ? -6.25 -9.18 -2.449 1 97.75 93 LEU A CA 1
ATOM 695 C C . LEU A 1 93 ? -6.312 -9.789 -3.846 1 97.75 93 LEU A C 1
ATOM 697 O O . LEU A 1 93 ? -7.137 -9.383 -4.668 1 97.75 93 LEU A O 1
ATOM 701 N N . GLN A 1 94 ? -5.48 -10.742 -4.094 1 98.06 94 GLN A N 1
ATOM 702 C CA . GLN A 1 94 ? -5.508 -11.414 -5.387 1 98.06 94 GLN A CA 1
ATOM 703 C C . GLN A 1 94 ? -6.852 -12.109 -5.617 1 98.06 94 GLN A C 1
ATOM 705 O O . GLN A 1 94 ? -7.43 -12 -6.699 1 98.06 94 GLN A O 1
ATOM 710 N N . ALA A 1 95 ? -7.309 -12.789 -4.609 1 97.81 95 ALA A N 1
ATOM 711 C CA . ALA A 1 95 ? -8.586 -13.484 -4.738 1 97.81 95 ALA A CA 1
ATOM 712 C C . ALA A 1 95 ? -9.703 -12.516 -5.094 1 97.81 95 ALA A C 1
ATOM 714 O O . ALA A 1 95 ? -10.547 -12.812 -5.945 1 97.81 95 ALA A O 1
ATOM 715 N N . LEU A 1 96 ? -9.727 -11.383 -4.426 1 97.12 96 LEU A N 1
ATOM 716 C CA . LEU A 1 96 ? -10.734 -10.367 -4.73 1 97.12 96 LEU A CA 1
ATOM 717 C C . LEU A 1 96 ? -10.57 -9.852 -6.156 1 97.12 96 LEU A C 1
ATOM 719 O O . LEU A 1 96 ? -11.562 -9.68 -6.875 1 97.12 96 LEU A O 1
ATOM 723 N N . LEU A 1 97 ? -9.344 -9.602 -6.555 1 97.19 97 LEU A N 1
ATOM 724 C CA . LEU A 1 97 ? -9.047 -9.133 -7.906 1 97.19 97 LEU A CA 1
ATOM 725 C C . LEU A 1 97 ? -9.516 -10.148 -8.945 1 97.19 97 LEU A C 1
ATOM 727 O O . LEU A 1 97 ? -10.148 -9.773 -9.938 1 97.19 97 LEU A O 1
ATOM 731 N N . PHE A 1 98 ? -9.156 -11.414 -8.695 1 97.69 98 PHE A N 1
ATOM 732 C CA . PHE A 1 98 ? -9.523 -12.469 -9.633 1 97.69 98 PHE A CA 1
ATOM 733 C C . PHE A 1 98 ? -11.039 -12.57 -9.758 1 97.69 98 PHE A C 1
ATOM 735 O O . PHE A 1 98 ? -11.57 -12.68 -10.867 1 97.69 98 PHE A O 1
ATOM 742 N N . ALA A 1 99 ? -11.711 -12.492 -8.68 1 95.44 99 ALA A N 1
ATOM 743 C CA . ALA A 1 99 ? -13.164 -12.547 -8.695 1 95.44 99 ALA A CA 1
ATOM 744 C C . ALA A 1 99 ? -13.75 -11.375 -9.484 1 95.44 99 ALA A C 1
ATOM 746 O O . ALA A 1 99 ? -14.625 -11.562 -10.328 1 95.44 99 ALA A O 1
ATOM 747 N N . ARG A 1 100 ? -13.289 -10.242 -9.273 1 93.31 100 ARG A N 1
ATOM 748 C CA . ARG A 1 100 ? -13.797 -9.023 -9.898 1 93.31 100 ARG A CA 1
ATOM 749 C C . ARG A 1 100 ? -13.594 -9.055 -11.406 1 93.31 100 ARG A C 1
ATOM 751 O O . ARG A 1 100 ? -14.406 -8.523 -12.164 1 93.31 100 ARG A O 1
ATOM 758 N N . HIS A 1 101 ? -12.531 -9.672 -11.836 1 95.38 101 HIS A N 1
ATOM 759 C CA . HIS A 1 101 ? -12.188 -9.641 -13.25 1 95.38 101 HIS A CA 1
ATOM 760 C C . HIS A 1 101 ? -12.523 -10.961 -13.93 1 95.38 101 HIS A C 1
ATOM 762 O O . HIS A 1 101 ? -12.117 -11.195 -15.07 1 95.38 101 HIS A O 1
ATOM 768 N N . GLY A 1 102 ? -13.18 -11.789 -13.219 1 95.75 102 GLY A N 1
ATOM 769 C CA . GLY A 1 102 ? -13.609 -13.055 -13.797 1 95.75 102 GLY A CA 1
ATOM 770 C C . GLY A 1 102 ? -12.461 -13.984 -14.133 1 95.75 102 GLY A C 1
ATOM 771 O O . GLY A 1 102 ? -12.508 -14.711 -15.125 1 95.75 102 GLY A O 1
ATOM 772 N N . ILE A 1 103 ? -11.367 -13.945 -13.477 1 98 103 ILE A N 1
ATOM 773 C CA . ILE A 1 103 ? -10.227 -14.844 -13.648 1 98 103 ILE A CA 1
ATOM 774 C C . ILE A 1 103 ? -10.461 -16.141 -12.867 1 98 103 ILE A C 1
ATOM 776 O O . ILE A 1 103 ? -10.688 -16.109 -11.656 1 98 103 ILE A O 1
ATOM 780 N N . PRO A 1 104 ? -10.453 -17.25 -13.562 1 98 104 PRO A N 1
ATOM 781 C CA . PRO A 1 104 ? -10.641 -18.516 -12.859 1 98 104 PRO A CA 1
ATOM 782 C C . PRO A 1 104 ? -9.664 -18.703 -11.695 1 98 104 PRO A C 1
ATOM 784 O O . PRO A 1 104 ? -8.453 -18.578 -11.883 1 98 104 PRO A O 1
ATOM 787 N N . HIS A 1 105 ? -10.148 -18.969 -10.523 1 97.94 105 HIS A N 1
ATOM 788 C CA . HIS A 1 105 ? -9.43 -19.078 -9.258 1 97.94 105 HIS A CA 1
ATOM 789 C C . HIS A 1 105 ? -10.227 -19.906 -8.25 1 97.94 105 HIS A C 1
ATOM 791 O O . HIS A 1 105 ? -11.461 -19.859 -8.242 1 97.94 105 HIS A O 1
ATOM 797 N N . PRO A 1 106 ? -9.547 -20.719 -7.453 1 96.94 106 PRO A N 1
ATOM 798 C CA . PRO A 1 106 ? -10.305 -21.453 -6.43 1 96.94 106 PRO A CA 1
ATOM 799 C C . PRO A 1 106 ? -11.164 -20.531 -5.566 1 96.94 106 PRO A C 1
ATOM 801 O O . PRO A 1 106 ? -10.742 -19.422 -5.238 1 96.94 106 PRO A O 1
ATOM 804 N N . THR A 1 107 ? -12.344 -21.016 -5.199 1 96.06 107 THR A N 1
ATOM 805 C CA . THR A 1 107 ? -13.172 -20.234 -4.289 1 96.06 107 THR A CA 1
ATOM 806 C C . THR A 1 107 ? -12.406 -19.875 -3.021 1 96.06 107 THR A C 1
ATOM 808 O O . THR A 1 107 ? -11.875 -20.766 -2.346 1 96.06 107 THR A O 1
ATOM 811 N N . THR A 1 108 ? -12.328 -18.625 -2.721 1 97.06 108 THR A N 1
ATOM 812 C CA . THR A 1 108 ? -11.508 -18.141 -1.616 1 97.06 108 THR A CA 1
ATOM 813 C C . THR A 1 108 ? -12.297 -17.188 -0.72 1 97.06 108 THR A C 1
ATOM 815 O O . THR A 1 108 ? -13.016 -16.328 -1.213 1 97.06 108 THR A O 1
ATOM 818 N N . ARG A 1 109 ? -12.188 -17.391 0.586 1 96.19 109 ARG A N 1
ATOM 819 C CA . ARG A 1 109 ? -12.852 -16.562 1.584 1 96.19 109 ARG A CA 1
ATOM 820 C C . ARG A 1 109 ? -11.844 -15.938 2.537 1 96.19 109 ARG A C 1
ATOM 822 O O . ARG A 1 109 ? -10.875 -16.578 2.945 1 96.19 109 ARG A O 1
ATOM 829 N N . HIS A 1 110 ? -12.164 -14.688 2.842 1 96.31 110 HIS A N 1
ATOM 830 C CA . HIS A 1 110 ? -11.383 -14.047 3.896 1 96.31 110 HIS A CA 1
ATOM 831 C C . HIS A 1 110 ? -11.875 -14.461 5.277 1 96.31 110 HIS A C 1
ATOM 833 O O . HIS A 1 110 ? -13.078 -14.648 5.484 1 96.31 110 HIS A O 1
ATOM 839 N N . ALA A 1 111 ? -10.992 -14.609 6.211 1 95.25 111 ALA A N 1
ATOM 840 C CA . ALA A 1 111 ? -11.344 -14.836 7.609 1 95.25 111 ALA A CA 1
ATOM 841 C C . ALA A 1 111 ? -10.5 -13.953 8.531 1 95.25 111 ALA A C 1
ATOM 843 O O . ALA A 1 111 ? -9.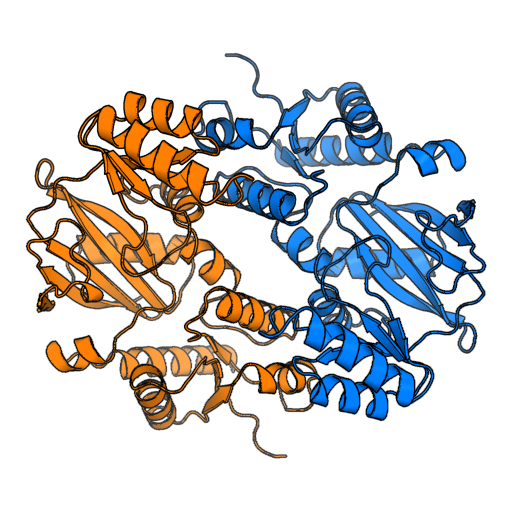273 -13.906 8.398 1 95.25 111 ALA A O 1
ATOM 844 N N . PHE A 1 112 ? -11.188 -13.336 9.5 1 92.69 112 PHE A N 1
ATOM 845 C CA . PHE A 1 112 ? -10.523 -12.414 10.414 1 92.69 112 PHE A CA 1
ATOM 846 C C . PHE A 1 112 ? -10.57 -12.945 11.844 1 92.69 112 PHE A C 1
ATOM 848 O O . PHE A 1 112 ? -10.164 -12.258 12.781 1 92.69 112 PHE A O 1
ATOM 855 N N . SER A 1 113 ? -11.062 -14.125 12.023 1 91.06 113 SER A N 1
ATOM 856 C CA . SER A 1 113 ? -11.125 -14.781 13.328 1 91.06 113 SER A CA 1
ATOM 857 C C . SER A 1 113 ? -11.133 -16.297 13.18 1 91.06 113 SER A C 1
ATOM 859 O O . SER A 1 113 ? -11.367 -16.812 12.086 1 91.06 113 SER A O 1
ATOM 861 N N . PHE A 1 114 ? -10.852 -16.922 14.289 1 92.12 114 PHE A N 1
ATOM 862 C CA . PHE A 1 114 ? -10.883 -18.375 14.289 1 92.12 114 PHE A CA 1
ATOM 863 C C . PHE A 1 114 ? -12.281 -18.891 13.961 1 92.12 114 PHE A C 1
ATOM 865 O O . PHE A 1 114 ? -12.438 -19.875 13.227 1 92.12 114 PHE A O 1
ATOM 872 N N . ASP A 1 115 ? -13.273 -18.219 14.492 1 93.88 115 ASP A N 1
ATOM 873 C CA . ASP A 1 115 ? -14.656 -18.609 14.219 1 93.88 115 ASP A CA 1
ATOM 874 C C . ASP A 1 115 ? -14.977 -18.484 12.727 1 93.88 115 ASP A C 1
ATOM 876 O O . ASP A 1 115 ? -15.664 -19.328 12.164 1 93.88 115 ASP A O 1
ATOM 880 N N . GLN A 1 116 ? -14.492 -17.516 12.109 1 94.5 116 GLN A N 1
ATOM 881 C CA . GLN A 1 116 ? -14.719 -17.328 10.68 1 94.5 116 GLN A CA 1
ATOM 882 C C . GLN A 1 116 ? -13.992 -18.391 9.859 1 94.5 116 GLN A C 1
ATOM 884 O O . GLN A 1 116 ? -14.484 -18.812 8.812 1 94.5 116 GLN A O 1
ATOM 889 N N . VAL A 1 117 ? -12.828 -18.766 10.32 1 95.12 117 VAL A N 1
ATOM 890 C CA . VAL A 1 117 ? -12.125 -19.859 9.664 1 95.12 117 VAL A CA 1
ATOM 891 C C . VAL A 1 117 ? -12.961 -21.141 9.734 1 95.12 117 VAL A C 1
ATOM 893 O O . VAL A 1 117 ? -13.188 -21.797 8.719 1 95.12 117 VAL A O 1
ATOM 896 N N . ARG A 1 118 ? -13.422 -21.438 10.953 1 96.06 118 ARG A N 1
ATOM 897 C CA . ARG A 1 118 ? -14.266 -22.625 11.156 1 96.06 118 ARG A CA 1
ATOM 898 C C . ARG A 1 118 ? -15.477 -22.578 10.234 1 96.06 118 ARG A C 1
ATOM 900 O O . ARG A 1 118 ? -15.781 -23.578 9.562 1 96.06 118 ARG A O 1
ATOM 907 N N . LYS A 1 119 ? -16.094 -21.469 10.203 1 95.5 119 LYS A N 1
ATOM 908 C CA . LYS A 1 119 ? -17.297 -21.312 9.391 1 95.5 119 LYS A CA 1
ATOM 909 C C . LYS A 1 119 ? -16.969 -21.469 7.902 1 95.5 119 LYS A C 1
ATOM 911 O O . LYS A 1 119 ? -17.703 -22.141 7.172 1 95.5 119 LYS A O 1
ATOM 916 N N . SER A 1 120 ? -15.938 -20.844 7.449 1 95.56 120 SER A N 1
ATOM 917 C CA . SER A 1 120 ? -15.555 -20.875 6.043 1 95.56 120 SER A CA 1
ATOM 918 C C . SER A 1 120 ? -15.203 -22.297 5.602 1 95.56 120 SER A C 1
ATOM 920 O O . SER A 1 120 ? -15.578 -22.719 4.512 1 95.56 120 SER A O 1
ATOM 922 N N . VAL A 1 121 ? -14.469 -22.969 6.422 1 97.06 121 VAL A N 1
ATOM 923 C CA . VAL A 1 121 ? -14.109 -24.344 6.109 1 97.06 121 VAL A CA 1
ATOM 924 C C . VAL A 1 121 ? -15.375 -25.203 6.008 1 97.06 121 VAL A C 1
ATOM 926 O O . VAL A 1 121 ? -15.516 -26 5.09 1 97.06 121 VAL A O 1
ATOM 929 N N . ALA A 1 122 ? -16.219 -25 6.941 1 96 122 ALA A N 1
ATOM 930 C CA . ALA A 1 122 ? -17.484 -25.734 6.945 1 96 122 ALA A CA 1
ATOM 931 C C . ALA A 1 122 ? -18.297 -25.453 5.688 1 96 122 ALA A C 1
ATOM 933 O O . ALA A 1 122 ? -18.859 -26.359 5.074 1 96 122 ALA A O 1
ATOM 934 N N . ASP A 1 123 ? -18.359 -24.219 5.293 1 94.56 123 ASP A N 1
ATOM 935 C CA . ASP A 1 123 ? -19.125 -23.781 4.137 1 94.56 123 ASP A CA 1
ATOM 936 C C . ASP A 1 123 ? -18.547 -24.344 2.842 1 94.56 123 ASP A C 1
ATOM 938 O O . ASP A 1 123 ? -19.281 -24.75 1.945 1 94.56 123 ASP A O 1
ATOM 942 N N . LEU A 1 124 ? -17.234 -24.328 2.699 1 94.81 124 LEU A N 1
ATOM 943 C CA . LEU A 1 124 ? -16.547 -24.766 1.483 1 94.81 124 LEU A CA 1
ATOM 944 C C . LEU A 1 124 ? -16.516 -26.297 1.401 1 94.81 124 LEU A C 1
ATOM 946 O O . LEU A 1 124 ? -16.453 -26.859 0.308 1 94.81 124 LEU A O 1
ATOM 950 N N . GLY A 1 125 ? -16.531 -26.797 2.566 1 95.25 125 GLY A N 1
ATOM 951 C CA . GLY A 1 125 ? -16.328 -28.234 2.635 1 95.25 125 GLY A CA 1
ATOM 952 C C . GLY A 1 125 ? -14.859 -28.625 2.734 1 95.25 125 GLY A C 1
ATOM 953 O O . GLY A 1 125 ? -13.977 -27.781 2.551 1 95.25 125 GLY A O 1
ATOM 954 N N . MET A 1 126 ? -14.617 -29.922 3.115 1 94.5 126 MET A N 1
ATOM 955 C CA . MET A 1 126 ? -13.258 -30.422 3.273 1 94.5 126 MET A CA 1
ATOM 956 C C . MET A 1 126 ? -12.906 -31.406 2.164 1 94.5 126 MET A C 1
ATOM 958 O O . MET A 1 126 ? -13.773 -32.156 1.694 1 94.5 126 MET A O 1
ATOM 962 N N . PRO A 1 127 ? -11.766 -31.484 1.617 1 95.69 127 PRO A N 1
ATOM 963 C CA . PRO A 1 127 ? -10.617 -30.734 2.137 1 95.69 127 PRO A CA 1
ATOM 964 C C . PRO A 1 127 ? -10.648 -29.25 1.738 1 95.69 127 PRO A C 1
ATOM 966 O O . PRO A 1 127 ? -11.156 -28.906 0.667 1 95.69 127 PRO A O 1
ATOM 969 N N . ALA A 1 128 ? -10.164 -28.406 2.625 1 97.06 128 ALA A N 1
ATOM 970 C CA . ALA A 1 128 ? -9.961 -26.984 2.383 1 97.06 128 ALA A CA 1
ATOM 971 C C . ALA A 1 128 ? -8.531 -26.562 2.732 1 97.06 128 ALA A C 1
ATOM 973 O O . ALA A 1 128 ? -7.812 -27.297 3.412 1 97.06 128 ALA A O 1
ATOM 974 N N . VAL A 1 129 ? -8.133 -25.484 2.193 1 96.69 129 VAL A N 1
ATOM 975 C CA . VAL A 1 129 ? -6.781 -25 2.451 1 96.69 129 VAL A CA 1
ATOM 976 C C . VAL A 1 129 ? -6.848 -23.672 3.209 1 96.69 129 VAL A C 1
ATOM 978 O O . VAL A 1 129 ? -7.617 -22.781 2.85 1 96.69 129 VAL A O 1
ATOM 981 N N . VAL A 1 130 ? -6.102 -23.531 4.301 1 96 130 VAL A N 1
ATOM 982 C CA . VAL A 1 130 ? -5.957 -22.281 5.035 1 96 130 VAL A CA 1
ATOM 983 C C . VAL A 1 130 ? -4.543 -21.734 4.844 1 96 130 VAL A C 1
ATOM 985 O O . VAL A 1 130 ? -3.561 -22.453 5.023 1 96 130 VAL A O 1
ATOM 988 N N . LYS A 1 131 ? -4.496 -20.5 4.434 1 95.19 131 LYS A N 1
ATOM 989 C CA . LYS A 1 131 ? -3.197 -19.891 4.156 1 95.19 131 LYS A CA 1
ATOM 990 C C . LYS A 1 131 ? -3.137 -18.469 4.688 1 95.19 131 LYS A C 1
ATOM 992 O O . LYS A 1 131 ? -4.137 -17.75 4.664 1 95.19 131 LYS A O 1
ATOM 997 N N . PRO A 1 132 ? -1.91 -18.094 5.207 1 93.56 132 PRO A N 1
ATOM 998 C CA . PRO A 1 132 ? -1.74 -16.656 5.43 1 93.56 132 PRO A CA 1
ATOM 999 C C . PRO A 1 132 ? -1.867 -15.836 4.145 1 93.56 132 PRO A C 1
ATOM 1001 O O . PRO A 1 132 ? -1.654 -16.359 3.051 1 93.56 132 PRO A O 1
ATOM 1004 N N . VAL A 1 133 ? -2.238 -14.57 4.297 1 93.5 133 VAL A N 1
ATOM 1005 C CA . VAL A 1 133 ? -2.418 -13.75 3.104 1 93.5 133 VAL A CA 1
ATOM 1006 C C . VAL A 1 133 ? -1.061 -13.445 2.475 1 93.5 133 VAL A C 1
ATOM 1008 O O . VAL A 1 133 ? -0.959 -13.258 1.26 1 93.5 133 VAL A O 1
ATOM 1011 N N . SER A 1 134 ? -0.078 -13.336 3.371 1 89.81 134 SER A N 1
ATOM 1012 C CA . SER A 1 134 ? 1.284 -13.117 2.893 1 89.81 134 SER A CA 1
ATOM 1013 C C . SER A 1 134 ? 2.186 -14.297 3.246 1 89.81 134 SER A C 1
ATOM 1015 O O . SER A 1 134 ? 1.951 -14.992 4.238 1 89.81 134 SER A O 1
ATOM 1017 N N . GLY A 1 135 ? 3.176 -14.555 2.439 1 81.56 135 GLY A N 1
ATOM 1018 C CA . GLY A 1 135 ? 4.113 -15.641 2.658 1 81.56 135 GLY A CA 1
ATOM 1019 C C . GLY A 1 135 ? 4.684 -16.203 1.372 1 81.56 135 GLY A C 1
ATOM 1020 O O . GLY A 1 135 ? 4.195 -15.898 0.282 1 81.56 135 GLY A O 1
ATOM 1021 N N . SER A 1 136 ? 5.73 -16.922 1.62 1 73.56 136 SER A N 1
ATOM 1022 C CA . SER A 1 136 ? 6.414 -17.547 0.492 1 73.56 136 SER A CA 1
ATOM 1023 C C . SER A 1 136 ? 6.742 -19.016 0.782 1 73.56 136 SER A C 1
ATOM 1025 O O . SER A 1 136 ? 6.707 -19.438 1.936 1 73.56 136 SER A O 1
ATOM 1027 N N . TRP A 1 137 ? 6.883 -19.734 -0.311 1 74.31 137 TRP A N 1
ATOM 1028 C CA . TRP A 1 137 ? 7.465 -21.062 -0.251 1 74.31 137 TRP A CA 1
ATOM 1029 C C . TRP A 1 137 ? 6.523 -22.047 0.453 1 74.31 137 TRP A C 1
ATOM 1031 O O . TRP A 1 137 ? 6.969 -23 1.091 1 74.31 137 TRP A O 1
ATOM 1041 N N . GLY A 1 138 ? 5.297 -21.656 0.511 1 75 138 GLY A N 1
ATOM 1042 C CA . GLY A 1 138 ? 4.289 -22.531 1.089 1 75 138 GLY A CA 1
ATOM 1043 C C . GLY A 1 138 ? 4.258 -22.484 2.605 1 75 138 GLY A C 1
ATOM 1044 O O . GLY A 1 138 ? 3.527 -23.25 3.24 1 75 138 GLY A O 1
ATOM 1045 N N . ARG A 1 139 ? 4.984 -21.609 3.17 1 77.12 139 ARG A N 1
ATOM 1046 C CA . ARG A 1 139 ? 5.039 -21.484 4.625 1 77.12 139 ARG A CA 1
ATOM 1047 C C . ARG A 1 139 ? 3.686 -21.078 5.188 1 77.12 139 ARG A C 1
ATOM 1049 O O . ARG A 1 139 ? 3.057 -20.141 4.68 1 77.12 139 ARG A O 1
ATOM 1056 N N . GLY A 1 140 ? 3.195 -21.828 6.07 1 85.06 140 GLY A N 1
ATOM 1057 C CA . GLY A 1 140 ? 1.966 -21.516 6.773 1 85.06 140 GLY A CA 1
ATOM 1058 C C . GLY A 1 140 ? 0.723 -22.031 6.082 1 85.06 140 GLY A C 1
ATOM 1059 O O . GLY A 1 140 ? -0.394 -21.844 6.562 1 85.06 140 GLY A O 1
ATOM 1060 N N . VAL A 1 141 ? 0.922 -22.672 4.996 1 89.81 141 VAL A N 1
ATOM 1061 C CA . VAL A 1 141 ? -0.212 -23.234 4.262 1 89.81 141 VAL A CA 1
ATOM 1062 C C . VAL A 1 141 ? -0.626 -24.562 4.879 1 89.81 141 VAL A C 1
ATOM 1064 O O . VAL A 1 141 ? 0.205 -25.453 5.062 1 89.81 141 VAL A O 1
ATOM 1067 N N . SER A 1 142 ? -1.92 -24.719 5.164 1 93.06 142 SER A N 1
ATOM 1068 C CA . SER A 1 142 ? -2.418 -25.922 5.832 1 93.06 142 SER A CA 1
ATOM 1069 C C . SER A 1 142 ? -3.641 -26.484 5.117 1 93.06 142 SER A C 1
ATOM 1071 O O . SER A 1 142 ? -4.566 -25.75 4.781 1 93.06 142 SER A O 1
ATOM 1073 N N . LYS A 1 143 ? -3.57 -27.766 4.918 1 94.06 143 LYS A N 1
ATOM 1074 C CA . LYS A 1 143 ? -4.719 -28.484 4.363 1 94.06 143 LYS A CA 1
ATOM 1075 C C . LYS A 1 143 ? -5.617 -29.016 5.477 1 94.06 143 LYS A C 1
ATOM 1077 O O . LYS A 1 143 ? -5.148 -29.719 6.371 1 94.06 143 LYS A O 1
ATOM 1082 N N . MET A 1 144 ? -6.848 -28.625 5.418 1 95.81 144 MET A N 1
ATOM 1083 C CA . MET A 1 144 ? -7.844 -29.109 6.375 1 95.81 144 MET A CA 1
ATOM 1084 C C . MET A 1 144 ? -8.625 -30.281 5.805 1 95.81 144 MET A C 1
ATOM 1086 O O . MET A 1 144 ? -9.531 -30.094 4.984 1 95.81 144 MET A O 1
ATOM 1090 N N . THR A 1 145 ? -8.328 -31.453 6.367 1 94.69 145 THR A N 1
ATOM 1091 C CA . THR A 1 145 ? -8.953 -32.656 5.824 1 94.69 145 THR A CA 1
ATOM 1092 C C . THR A 1 145 ? -10.117 -33.125 6.703 1 94.69 14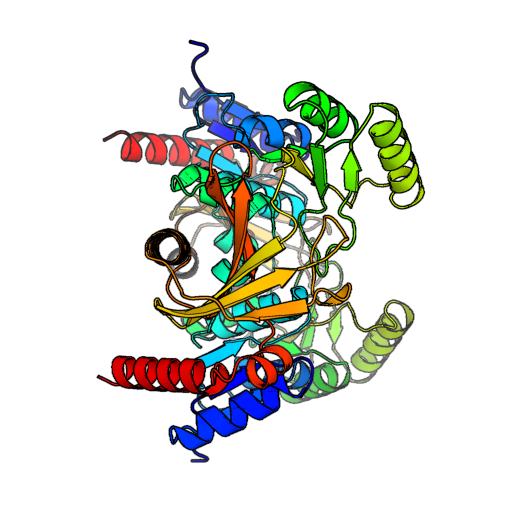5 THR A C 1
ATOM 1094 O O . THR A 1 145 ? -10.984 -33.875 6.258 1 94.69 145 THR A O 1
ATOM 1097 N N . HIS A 1 146 ? -10.062 -32.781 7.961 1 92.88 146 HIS A N 1
ATOM 1098 C CA . HIS A 1 146 ? -11.133 -33.062 8.906 1 92.88 146 HIS A CA 1
ATOM 1099 C C . HIS A 1 146 ? -11.234 -31.984 9.977 1 92.88 146 HIS A C 1
ATOM 1101 O O . HIS A 1 146 ? -10.336 -31.156 10.117 1 92.88 146 HIS A O 1
ATOM 1107 N N . ALA A 1 147 ? -12.305 -32 10.68 1 91.25 147 ALA A N 1
ATOM 1108 C CA . ALA A 1 147 ? -12.633 -30.953 11.641 1 91.25 147 ALA A CA 1
ATOM 1109 C C . ALA A 1 147 ? -11.523 -30.781 12.68 1 91.25 147 ALA A C 1
ATOM 1111 O O . ALA A 1 147 ? -11.234 -29.672 13.117 1 91.25 147 ALA A O 1
ATOM 1112 N N . ASP A 1 148 ? -10.93 -31.812 13.023 1 93.69 148 ASP A N 1
ATOM 1113 C CA . ASP A 1 148 ? -9.883 -31.766 14.039 1 93.69 148 ASP A CA 1
ATOM 1114 C C . ASP A 1 148 ? -8.68 -30.953 13.547 1 93.69 148 ASP A C 1
ATOM 1116 O O . ASP A 1 148 ? -7.961 -30.359 14.352 1 93.69 148 ASP A O 1
ATOM 1120 N N . CYS A 1 149 ? -8.469 -31.016 12.25 1 93.62 149 CYS A N 1
ATOM 1121 C CA . CYS A 1 149 ? -7.387 -30.234 11.68 1 93.62 149 CYS A CA 1
ATOM 1122 C C . CYS A 1 149 ? -7.578 -28.75 11.961 1 93.62 149 CYS A C 1
ATOM 1124 O O . CYS A 1 149 ? -6.617 -28.031 12.258 1 93.62 149 CYS A O 1
ATOM 1126 N N . VAL A 1 150 ? -8.789 -28.312 11.938 1 94.19 150 VAL A N 1
ATOM 1127 C CA . VAL A 1 150 ? -9.117 -26.891 12.117 1 94.19 150 VAL A CA 1
ATOM 1128 C C . VAL A 1 150 ? -8.836 -26.484 13.562 1 94.19 150 VAL A C 1
ATOM 1130 O O . VAL A 1 150 ? -8.234 -25.438 13.805 1 94.19 150 VAL A O 1
ATOM 1133 N N . GLU A 1 151 ? -9.211 -27.312 14.453 1 93.62 151 GLU A N 1
ATOM 1134 C CA . GLU A 1 151 ? -9.008 -27 15.867 1 93.62 151 GLU A CA 1
ATOM 1135 C C . GLU A 1 151 ? -7.523 -27.016 16.219 1 93.62 151 GLU A C 1
ATOM 1137 O O . GLU A 1 151 ? -7.059 -26.188 17.016 1 93.62 151 GLU A O 1
ATOM 1142 N N . ALA A 1 152 ? -6.84 -28.016 15.68 1 92.56 152 ALA A N 1
ATOM 1143 C CA . ALA A 1 152 ? -5.398 -28.078 15.906 1 92.56 152 ALA A CA 1
ATOM 1144 C C . ALA A 1 152 ? -4.703 -26.828 15.359 1 92.56 152 ALA A C 1
ATOM 1146 O O . ALA A 1 152 ? -3.818 -26.266 16.016 1 92.56 152 ALA A O 1
ATOM 1147 N N . TRP A 1 153 ? -5.059 -26.469 14.18 1 92.19 153 TRP A N 1
ATOM 1148 C CA . TRP A 1 153 ? -4.52 -25.266 13.555 1 92.19 153 TRP A CA 1
ATOM 1149 C C . TRP A 1 153 ? -4.785 -24.047 14.422 1 92.19 153 TRP A C 1
ATOM 1151 O O . TRP A 1 153 ? -3.879 -23.25 14.68 1 92.19 153 TRP A O 1
ATOM 1161 N N . ALA A 1 154 ? -5.996 -23.859 14.898 1 90.19 154 ALA A N 1
ATOM 1162 C CA . ALA A 1 154 ? -6.395 -22.734 15.727 1 90.19 154 ALA A CA 1
ATOM 1163 C C . ALA A 1 154 ? -5.602 -22.688 17.031 1 90.19 154 ALA A C 1
ATOM 1165 O O . ALA A 1 154 ? -5.113 -21.641 17.438 1 90.19 154 ALA A O 1
ATOM 1166 N N . ALA A 1 155 ? -5.441 -23.781 17.641 1 87.38 155 ALA A N 1
ATOM 1167 C CA . ALA A 1 155 ? -4.711 -23.891 18.906 1 87.38 155 ALA A CA 1
ATOM 1168 C C . ALA A 1 155 ? -3.246 -23.5 18.719 1 87.38 155 ALA A C 1
ATOM 1170 O O . ALA A 1 155 ? -2.67 -22.812 19.562 1 87.38 155 ALA A O 1
ATOM 1171 N N . GLY A 1 156 ? -2.725 -24.047 17.672 1 86.56 156 GLY A N 1
ATOM 1172 C CA . GLY A 1 156 ? -1.343 -23.703 17.359 1 86.56 156 GLY A CA 1
ATOM 1173 C C . GLY A 1 156 ? -1.128 -22.219 17.156 1 86.56 156 GLY A C 1
ATOM 1174 O O . GLY A 1 156 ? -0.149 -21.641 17.641 1 86.56 156 GLY A O 1
ATOM 1175 N N . ARG A 1 157 ? -1.981 -21.672 16.453 1 83.81 157 ARG A N 1
ATOM 1176 C CA . ARG A 1 157 ? -1.866 -20.25 16.141 1 83.81 157 ARG A CA 1
ATOM 1177 C C . ARG A 1 157 ? -2.139 -19.391 17.375 1 83.81 157 ARG A C 1
ATOM 1179 O O . ARG A 1 157 ? -1.488 -18.359 17.578 1 83.81 157 ARG A O 1
ATOM 1186 N N . GLU A 1 158 ? -3.131 -19.688 18.109 1 79.25 158 GLU A N 1
ATOM 1187 C CA . GLU A 1 158 ? -3.479 -18.953 19.328 1 79.25 158 GLU A CA 1
ATOM 1188 C C . GLU A 1 158 ? -2.307 -18.922 20.312 1 79.25 158 GLU A C 1
ATOM 1190 O O . GLU A 1 158 ? -2.104 -17.922 21 1 79.25 158 GLU A O 1
ATOM 1195 N N . SER A 1 159 ? -1.559 -19.891 20.375 1 79.12 159 SER A N 1
ATOM 1196 C CA . SER A 1 159 ? -0.421 -19.969 21.281 1 79.12 159 SER A CA 1
ATOM 1197 C C . SER A 1 159 ? 0.701 -19.031 20.859 1 79.12 159 SER A C 1
ATOM 1199 O O . SER A 1 159 ? 1.459 -18.547 21.688 1 79.12 159 SER A O 1
ATOM 1201 N N . ALA A 1 160 ? 0.792 -18.781 19.609 1 70.44 160 ALA A N 1
ATOM 1202 C CA . ALA A 1 160 ? 1.884 -17.984 19.062 1 70.44 160 ALA A CA 1
ATOM 1203 C C . ALA A 1 160 ? 1.468 -16.516 18.922 1 70.44 160 ALA A C 1
ATOM 1205 O O . ALA A 1 160 ? 2.314 -15.625 18.922 1 70.44 160 ALA A O 1
ATOM 1206 N N . ASP A 1 161 ? 0.266 -16.297 18.75 1 68.19 161 ASP A N 1
ATOM 1207 C CA . ASP A 1 161 ? -0.242 -14.961 18.438 1 68.19 161 ASP A CA 1
ATOM 1208 C C . ASP A 1 161 ? -1.453 -14.625 19.312 1 68.19 161 ASP A C 1
ATOM 1210 O O . ASP A 1 161 ? -2.59 -14.641 18.828 1 68.19 161 ASP A O 1
ATOM 1214 N N . VAL A 1 162 ? -1.177 -14.172 20.469 1 57.62 162 VAL A N 1
ATOM 1215 C CA . VAL A 1 162 ? -2.238 -13.938 21.453 1 57.62 162 VAL A CA 1
ATOM 1216 C C . VAL A 1 162 ? -3.088 -12.75 21.016 1 57.62 162 VAL A C 1
ATOM 1218 O O . VAL A 1 162 ? -4.301 -12.727 21.219 1 57.62 162 VAL A O 1
ATOM 1221 N N . THR A 1 163 ? -2.525 -11.906 20.25 1 60.81 163 THR A N 1
ATOM 1222 C CA . THR A 1 163 ? -3.217 -10.648 19.953 1 60.81 163 THR A CA 1
ATOM 1223 C C . THR A 1 163 ? -3.893 -10.711 18.594 1 60.81 163 THR A C 1
ATOM 1225 O O . THR A 1 163 ? -4.57 -9.766 18.188 1 60.81 163 THR A O 1
ATOM 1228 N N . GLY A 1 164 ? -3.854 -11.883 17.984 1 61.34 164 GLY A N 1
ATOM 1229 C CA . GLY A 1 164 ? -4.52 -12.07 16.703 1 61.34 164 GLY A CA 1
ATOM 1230 C C . GLY A 1 164 ? -3.951 -11.203 15.594 1 61.34 164 GLY A C 1
ATOM 1231 O O . GLY A 1 164 ? -4.66 -10.859 14.648 1 61.34 164 GLY A O 1
ATOM 1232 N N . LYS A 1 165 ? -2.789 -10.836 15.688 1 66.5 165 LYS A N 1
ATOM 1233 C CA . LYS A 1 165 ? -2.123 -9.945 14.75 1 66.5 165 LYS A CA 1
ATOM 1234 C C . LYS A 1 165 ? -1.825 -10.648 13.43 1 66.5 165 LYS A C 1
ATOM 1236 O O . LYS A 1 165 ? -1.493 -10.008 12.438 1 66.5 165 LYS A O 1
ATOM 1241 N N . GLN A 1 166 ? -2.277 -11.875 13.477 1 80.75 166 GLN A N 1
ATOM 1242 C CA . GLN A 1 166 ? -1.892 -12.641 12.297 1 80.75 166 GLN A CA 1
ATOM 1243 C C . GLN A 1 166 ? -3.059 -12.781 11.32 1 80.75 166 GLN A C 1
ATOM 1245 O O . GLN A 1 166 ? -2.957 -13.492 10.32 1 80.75 166 GLN A O 1
ATOM 1250 N N . PHE A 1 167 ? -4.148 -12.219 11.68 1 87.81 167 PHE A N 1
ATOM 1251 C CA . PHE A 1 167 ? -5.266 -12.148 10.75 1 87.81 167 PHE A CA 1
ATOM 1252 C C . PHE A 1 167 ? -5.133 -10.953 9.82 1 87.81 167 PHE A C 1
ATOM 1254 O O . PHE A 1 167 ? -4.5 -9.953 10.18 1 87.81 167 PHE A O 1
ATOM 1261 N N . PRO A 1 168 ? -5.723 -11.062 8.609 1 92.19 168 PRO A N 1
ATOM 1262 C CA . PRO A 1 168 ? -6.594 -12.117 8.094 1 92.19 168 PRO A CA 1
ATOM 1263 C C . PRO A 1 168 ? -5.812 -13.305 7.527 1 92.19 168 PRO A C 1
ATOM 1265 O O . PRO A 1 168 ? -4.605 -13.195 7.293 1 92.19 168 PRO A O 1
ATOM 1268 N N . VAL A 1 169 ? -6.504 -14.43 7.434 1 94.69 169 VAL A N 1
ATOM 1269 C CA . VAL A 1 169 ? -6.102 -15.555 6.598 1 94.69 169 VAL A CA 1
ATOM 1270 C C . VAL A 1 169 ? -7.133 -15.773 5.492 1 94.69 169 VAL A C 1
ATOM 1272 O O . VAL A 1 169 ? -8.203 -15.148 5.5 1 94.69 169 VAL A O 1
ATOM 1275 N N . VAL A 1 170 ? -6.762 -16.594 4.551 1 96.81 170 VAL A N 1
ATOM 1276 C CA . VAL A 1 170 ? -7.746 -17 3.553 1 96.81 170 VAL A CA 1
ATOM 1277 C C . VAL A 1 170 ? -8.039 -18.484 3.682 1 96.81 170 VAL A C 1
ATOM 1279 O O . VAL A 1 170 ? -7.148 -19.281 4.016 1 96.81 170 VAL A O 1
ATOM 1282 N N . VAL A 1 171 ? -9.242 -18.812 3.482 1 97.25 171 VAL A N 1
ATOM 1283 C CA . VAL A 1 171 ? -9.719 -20.188 3.35 1 97.25 171 VAL A CA 1
ATOM 1284 C C . VAL A 1 171 ? -10.117 -20.453 1.9 1 97.25 171 VAL A C 1
ATOM 1286 O O . VAL A 1 171 ? -10.938 -19.734 1.33 1 97.25 171 VAL A O 1
ATOM 1289 N N . GLN A 1 172 ? -9.547 -21.5 1.372 1 97.38 172 GLN A N 1
ATOM 1290 C CA . GLN A 1 172 ? -9.703 -21.75 -0.056 1 97.38 172 GLN A CA 1
ATOM 1291 C C . GLN A 1 172 ? -10.117 -23.203 -0.313 1 97.38 172 GLN A C 1
ATOM 1293 O O . GLN A 1 172 ? -9.672 -24.109 0.385 1 97.38 172 GLN A O 1
ATOM 1298 N N . GLU A 1 173 ? -10.938 -23.328 -1.303 1 95.88 173 GLU A N 1
ATOM 1299 C CA . GLU A 1 173 ? -11.25 -24.688 -1.717 1 95.88 173 GLU A CA 1
ATOM 1300 C C . GLU A 1 173 ? -10.008 -25.438 -2.193 1 95.88 173 GLU A C 1
ATOM 1302 O O . GLU A 1 173 ? -9.141 -24.844 -2.842 1 95.88 173 GLU A O 1
ATOM 1307 N N . TYR A 1 174 ? -9.938 -26.688 -1.854 1 95.06 174 TYR A N 1
ATOM 1308 C CA . TYR A 1 174 ? -8.828 -27.516 -2.322 1 95.06 174 TYR A CA 1
ATOM 1309 C C . TYR A 1 174 ? -9.062 -27.984 -3.75 1 95.06 174 TYR A C 1
ATOM 1311 O O . TYR A 1 174 ? -10.148 -28.484 -4.074 1 95.06 174 TYR A O 1
ATOM 1319 N N . ILE A 1 175 ? -8.094 -27.844 -4.547 1 94.69 175 ILE A N 1
ATOM 1320 C CA . ILE A 1 175 ? -8.156 -28.344 -5.914 1 94.69 175 ILE A CA 1
ATOM 1321 C C . ILE A 1 175 ? -7.344 -29.625 -6.027 1 94.69 175 ILE A C 1
ATOM 1323 O O . ILE A 1 175 ? -6.141 -29.641 -5.746 1 94.69 175 ILE A O 1
ATOM 1327 N N . ASP A 1 176 ? -7.965 -30.625 -6.375 1 91.88 176 ASP A N 1
ATOM 1328 C CA . ASP A 1 176 ? -7.266 -31.875 -6.645 1 91.88 176 ASP A CA 1
ATOM 1329 C C . ASP A 1 176 ? -6.488 -31.812 -7.957 1 91.88 176 ASP A C 1
ATOM 1331 O O . ASP A 1 176 ? -7.086 -31.828 -9.039 1 91.88 176 ASP A O 1
ATOM 1335 N N . LYS A 1 177 ? -5.203 -31.656 -7.848 1 87.12 177 LYS A N 1
ATOM 1336 C CA . LYS A 1 177 ? -4.383 -31.469 -9.047 1 87.12 177 LYS A CA 1
ATOM 1337 C C . LYS A 1 177 ? -3.672 -32.75 -9.422 1 87.12 177 LYS A C 1
ATOM 1339 O O . LYS A 1 177 ? -3.541 -33.656 -8.602 1 87.12 177 LYS A O 1
ATOM 1344 N N . PRO A 1 178 ? -3.248 -32.969 -10.648 1 85.69 178 PRO A N 1
ATOM 1345 C CA . PRO A 1 178 ? -2.611 -34.188 -11.148 1 85.69 178 PRO A CA 1
ATOM 1346 C C . PRO A 1 178 ? -1.156 -34.312 -10.711 1 85.69 178 PRO A C 1
ATOM 1348 O O . PRO A 1 178 ? -0.294 -34.688 -11.508 1 85.69 178 PRO A O 1
ATOM 1351 N N . GLY A 1 179 ? -0.791 -33.875 -9.523 1 84.88 179 GLY A N 1
ATOM 1352 C CA . GLY A 1 179 ? 0.539 -34.062 -8.969 1 84.88 179 GLY A CA 1
ATOM 1353 C C . GLY A 1 179 ? 1.53 -33 -9.383 1 84.88 179 GLY A C 1
ATOM 1354 O O . GLY A 1 179 ? 2.74 -33.188 -9.234 1 84.88 179 GLY A O 1
ATOM 1355 N N . HIS A 1 180 ? 1.054 -32.031 -10.086 1 89.06 180 HIS A N 1
ATOM 1356 C CA . HIS A 1 180 ? 1.916 -30.922 -10.477 1 89.06 180 HIS A CA 1
ATOM 1357 C C . HIS A 1 180 ? 1.135 -29.609 -10.539 1 89.06 180 HIS A C 1
ATOM 1359 O O . HIS A 1 180 ? -0.097 -29.625 -10.594 1 89.06 180 HIS A O 1
ATOM 1365 N N . ASP A 1 181 ? 1.829 -28.547 -10.391 1 93.12 181 ASP A N 1
ATOM 1366 C CA . ASP A 1 181 ? 1.321 -27.219 -10.766 1 93.12 181 ASP A CA 1
ATOM 1367 C C . ASP A 1 181 ? 2.18 -26.594 -11.859 1 93.12 181 ASP A C 1
ATOM 1369 O O . ASP A 1 181 ? 3.15 -27.203 -12.32 1 93.12 181 ASP A O 1
ATOM 1373 N N . LEU A 1 182 ? 1.682 -25.578 -12.398 1 95.06 182 LEU A N 1
ATOM 1374 C CA . LEU A 1 182 ? 2.371 -24.891 -13.484 1 95.06 182 LEU A CA 1
ATOM 1375 C C . LEU A 1 182 ? 2.773 -23.484 -13.062 1 95.06 182 LEU A C 1
ATOM 1377 O O . LEU A 1 182 ? 2.031 -22.812 -12.344 1 95.06 182 LEU A O 1
ATOM 1381 N N . ARG A 1 183 ? 3.926 -23.109 -13.5 1 96.12 183 ARG A N 1
ATOM 1382 C CA . ARG A 1 183 ? 4.34 -21.719 -13.414 1 96.12 183 ARG A CA 1
ATOM 1383 C C . ARG A 1 183 ? 4.625 -21.141 -14.797 1 96.12 183 ARG A C 1
ATOM 1385 O O . ARG A 1 183 ? 5.391 -21.719 -15.57 1 96.12 183 ARG A O 1
ATOM 1392 N N . VAL A 1 184 ? 3.975 -20.062 -15.07 1 98.38 184 VAL A N 1
ATOM 1393 C CA . VAL A 1 184 ? 4.25 -19.312 -16.297 1 98.38 184 VAL A CA 1
ATOM 1394 C C . VAL A 1 184 ? 4.953 -18 -15.953 1 98.38 184 VAL A C 1
ATOM 1396 O O . VAL A 1 184 ? 4.477 -17.234 -15.125 1 98.38 184 VAL A O 1
ATOM 1399 N N . VAL A 1 185 ? 6.121 -17.766 -16.531 1 98.62 185 VAL A N 1
ATOM 1400 C CA . VAL A 1 185 ? 6.824 -16.5 -16.375 1 98.62 185 VAL A CA 1
ATOM 1401 C C . VAL A 1 185 ? 6.371 -15.516 -17.453 1 98.62 185 VAL A C 1
ATOM 1403 O O . VAL A 1 185 ? 6.434 -15.828 -18.641 1 98.62 185 VAL A O 1
ATOM 1406 N N . VAL A 1 186 ? 5.879 -14.414 -16.984 1 98.88 186 VAL A N 1
ATOM 1407 C CA . VAL A 1 186 ? 5.371 -13.383 -17.891 1 98.88 186 VAL A CA 1
ATOM 1408 C C . VAL A 1 186 ? 6.285 -12.164 -17.844 1 98.88 186 VAL A C 1
ATOM 1410 O O . VAL A 1 186 ? 6.645 -11.688 -16.766 1 98.88 186 VAL A O 1
ATOM 1413 N N . VAL A 1 187 ? 6.715 -11.641 -19 1 98.81 187 VAL A N 1
ATOM 1414 C CA . VAL A 1 187 ? 7.465 -10.398 -19.156 1 98.81 187 VAL A CA 1
ATOM 1415 C C . VAL A 1 187 ? 6.648 -9.398 -19.984 1 98.81 187 VAL A C 1
ATOM 1417 O O . VAL A 1 187 ? 6.34 -9.648 -21.141 1 98.81 187 VAL A O 1
ATOM 1420 N N . GLY A 1 188 ? 6.371 -8.211 -19.375 1 98.25 188 GLY A N 1
ATOM 1421 C CA . GLY A 1 188 ? 5.395 -7.332 -20 1 98.25 188 GLY A CA 1
ATOM 1422 C C . GLY A 1 188 ? 4.012 -7.949 -20.109 1 98.25 188 GLY A C 1
ATOM 1423 O O . GLY A 1 188 ? 3.316 -8.094 -19.094 1 98.25 188 GLY A O 1
ATOM 1424 N N . ARG A 1 189 ? 3.664 -8.312 -21.297 1 98.19 189 ARG A N 1
ATOM 1425 C CA . ARG A 1 189 ? 2.391 -8.992 -21.5 1 98.19 189 ARG A CA 1
ATOM 1426 C C . ARG A 1 189 ? 2.605 -10.414 -22.016 1 98.19 189 ARG A C 1
ATOM 1428 O O . ARG A 1 189 ? 1.643 -11.148 -22.25 1 98.19 189 ARG A O 1
ATOM 1435 N N . THR A 1 190 ? 3.846 -10.82 -22.156 1 98.25 190 THR A N 1
ATOM 1436 C CA . THR A 1 190 ? 4.16 -12.031 -22.906 1 98.25 190 THR A CA 1
ATOM 1437 C C . THR A 1 190 ? 4.559 -13.156 -21.953 1 98.25 190 THR A C 1
ATOM 1439 O O . THR A 1 190 ? 5.535 -13.039 -21.219 1 98.25 190 THR A O 1
ATOM 1442 N N . PRO A 1 191 ? 3.822 -14.289 -21.984 1 98.75 191 PRO A N 1
ATOM 1443 C CA . PRO A 1 191 ? 4.363 -15.492 -21.359 1 98.75 191 PRO A CA 1
ATOM 1444 C C . PRO A 1 191 ? 5.598 -16.031 -22.078 1 98.75 191 PRO A C 1
ATOM 1446 O O . PRO A 1 191 ? 5.512 -16.438 -23.234 1 98.75 191 PRO A O 1
ATOM 1449 N N . VAL A 1 192 ? 6.738 -16.125 -21.422 1 98.44 192 VAL A N 1
ATOM 1450 C CA . VAL A 1 192 ? 7.977 -16.438 -22.125 1 98.44 192 VAL A CA 1
ATOM 1451 C C . VAL A 1 192 ? 8.352 -17.906 -21.875 1 98.44 192 VAL A C 1
ATOM 1453 O O . VAL A 1 192 ? 9.117 -18.5 -22.641 1 98.44 192 VAL A O 1
ATOM 1456 N N . VAL A 1 193 ? 7.879 -18.484 -20.797 1 98.19 193 VAL A N 1
ATOM 1457 C CA . VAL A 1 193 ? 8.164 -19.891 -20.5 1 98.19 193 VAL A CA 1
ATOM 1458 C C . VAL A 1 193 ? 7.129 -20.438 -19.516 1 98.19 193 VAL A C 1
ATOM 1460 O O . VAL A 1 193 ? 6.613 -19.703 -18.672 1 98.19 193 VAL A O 1
ATOM 1463 N N . ALA A 1 194 ? 6.77 -21.625 -19.656 1 97.94 194 ALA A N 1
ATOM 1464 C CA . ALA A 1 194 ? 5.953 -22.375 -18.719 1 97.94 194 ALA A CA 1
ATOM 1465 C C . ALA A 1 194 ? 6.695 -23.609 -18.203 1 97.94 194 ALA A C 1
ATOM 1467 O O . ALA A 1 194 ? 7.371 -24.281 -18.969 1 97.94 194 ALA A O 1
ATOM 1468 N N . ILE A 1 195 ? 6.578 -23.812 -16.953 1 95.56 195 ILE A N 1
ATOM 1469 C CA . ILE A 1 195 ? 7.215 -25 -16.375 1 95.56 195 ILE A CA 1
ATOM 1470 C C . ILE A 1 195 ? 6.215 -25.766 -15.516 1 95.56 195 ILE A C 1
ATOM 1472 O O . ILE A 1 195 ? 5.301 -25.172 -14.945 1 95.56 195 ILE A O 1
ATOM 1476 N N . GLN A 1 196 ? 6.43 -27.016 -15.492 1 93.31 196 GLN A N 1
ATOM 1477 C CA . GLN A 1 196 ? 5.715 -27.906 -14.586 1 93.31 196 GLN A CA 1
ATOM 1478 C C . GLN A 1 196 ? 6.551 -28.219 -13.352 1 93.31 196 GLN A C 1
ATOM 1480 O O . GLN A 1 196 ? 7.738 -28.531 -13.461 1 93.31 196 GLN A O 1
ATOM 1485 N N . ARG A 1 197 ? 5.93 -28.031 -12.203 1 89.62 197 ARG A N 1
ATOM 1486 C CA . ARG A 1 197 ? 6.57 -28.391 -10.945 1 89.62 197 ARG A CA 1
ATOM 1487 C C . ARG A 1 197 ? 5.957 -29.656 -10.359 1 89.62 197 ARG A C 1
ATOM 1489 O O . ARG A 1 197 ? 4.828 -29.625 -9.867 1 89.62 197 ARG A O 1
ATOM 1496 N N . VAL A 1 198 ? 6.719 -30.688 -10.438 1 87.56 198 VAL A N 1
ATOM 1497 C CA . VAL A 1 198 ? 6.223 -32 -10.062 1 87.56 198 VAL A CA 1
ATOM 1498 C C . VAL A 1 198 ? 6.727 -32.375 -8.672 1 87.56 198 VAL A C 1
ATOM 1500 O O . VAL A 1 198 ? 7.906 -32.188 -8.367 1 87.56 198 VAL A O 1
ATOM 1503 N N . SER A 1 199 ? 5.84 -32.75 -7.875 1 83.81 199 SER A N 1
ATOM 1504 C CA . SER A 1 199 ? 6.215 -33.125 -6.516 1 83.81 199 SER A CA 1
ATOM 1505 C C . SER A 1 199 ? 5.238 -34.156 -5.945 1 83.81 199 SER A C 1
ATOM 1507 O O . SER A 1 199 ? 4.086 -34.219 -6.375 1 83.81 199 SER A O 1
ATOM 1509 N N . ASP A 1 200 ? 5.758 -35 -5.035 1 80.38 200 ASP A N 1
ATOM 1510 C CA . ASP A 1 200 ? 4.887 -35.875 -4.27 1 80.38 200 ASP A CA 1
ATOM 1511 C C . ASP A 1 200 ? 4.125 -35.094 -3.195 1 80.38 200 ASP A C 1
ATOM 1513 O O . ASP A 1 200 ? 3.084 -35.562 -2.717 1 80.38 200 ASP A O 1
ATOM 1517 N N . ASP A 1 201 ? 4.688 -34.062 -2.857 1 80.44 201 ASP A N 1
ATOM 1518 C CA . ASP A 1 201 ? 4.012 -33.156 -1.923 1 80.44 201 ASP A CA 1
ATOM 1519 C C . ASP A 1 201 ? 2.914 -32.344 -2.621 1 80.44 201 ASP A C 1
ATOM 1521 O O . ASP A 1 201 ? 3.094 -31.891 -3.752 1 80.44 201 ASP A O 1
ATOM 1525 N N . TRP A 1 202 ? 1.707 -32.188 -1.93 1 77.62 202 TRP A N 1
ATOM 1526 C CA . TRP A 1 202 ? 0.577 -31.516 -2.541 1 77.62 202 TRP A CA 1
ATOM 1527 C C . TRP A 1 202 ? 0.895 -30.031 -2.762 1 77.62 202 TRP A C 1
ATOM 1529 O O . TRP A 1 202 ? 0.252 -29.375 -3.578 1 77.62 202 TRP A O 1
ATOM 1539 N N . ARG A 1 203 ? 1.917 -29.359 -2.193 1 77.94 203 ARG A N 1
ATOM 1540 C CA . ARG A 1 203 ? 2.311 -27.969 -2.367 1 77.94 203 ARG A CA 1
ATOM 1541 C C . ARG A 1 203 ? 3.203 -27.797 -3.592 1 77.94 203 ARG A C 1
ATOM 1543 O O . ARG A 1 203 ? 3.357 -26.688 -4.105 1 77.94 203 ARG A O 1
ATOM 1550 N N . THR A 1 204 ? 3.686 -28.594 -4.125 1 74 204 THR A N 1
ATOM 1551 C CA . THR A 1 204 ? 4.484 -28.781 -5.328 1 74 204 THR A CA 1
ATOM 1552 C C . THR A 1 204 ? 5.461 -27.625 -5.516 1 74 204 THR A C 1
ATOM 1554 O O . THR A 1 204 ? 5.734 -27.219 -6.645 1 74 204 THR A O 1
ATOM 1557 N N . ASN A 1 205 ? 6.004 -26.922 -4.477 1 73.06 205 ASN A N 1
ATOM 1558 C CA . ASN A 1 205 ? 6.977 -25.844 -4.551 1 73.06 205 ASN A CA 1
ATOM 1559 C C . ASN A 1 205 ? 8.391 -26.359 -4.789 1 73.06 205 ASN A C 1
ATOM 1561 O O . ASN A 1 205 ? 8.773 -27.391 -4.23 1 73.06 205 ASN A O 1
ATOM 1565 N N . THR A 1 206 ? 9.117 -25.609 -5.633 1 72.5 206 THR A N 1
ATOM 1566 C CA . THR A 1 206 ? 10.484 -26.016 -5.938 1 72.5 206 THR A CA 1
ATOM 1567 C C . THR A 1 206 ? 11.352 -25.984 -4.684 1 72.5 206 THR A C 1
ATOM 1569 O O . THR A 1 206 ? 12.266 -26.797 -4.531 1 72.5 206 THR A O 1
ATOM 1572 N N . HIS A 1 207 ? 11.047 -25.078 -3.797 1 71.31 207 HIS A N 1
ATOM 1573 C CA . HIS A 1 207 ? 11.789 -24.984 -2.547 1 71.31 207 HIS A CA 1
ATOM 1574 C C . HIS A 1 207 ? 11.625 -26.25 -1.708 1 71.31 207 HIS A C 1
ATOM 1576 O O . HIS A 1 207 ? 12.492 -26.562 -0.892 1 71.31 207 HIS A O 1
ATOM 1582 N N . LEU A 1 208 ? 10.594 -26.969 -2.104 1 70.81 208 LEU A N 1
ATOM 1583 C CA . LEU A 1 208 ? 10.32 -28.188 -1.366 1 70.81 208 LEU A CA 1
ATOM 1584 C C . LEU A 1 208 ? 10.812 -29.406 -2.139 1 70.81 208 LEU A C 1
ATOM 1586 O O . LEU A 1 208 ? 10.469 -30.547 -1.802 1 70.81 208 LEU A O 1
ATOM 1590 N N . GLY A 1 209 ? 11.555 -29.109 -3.277 1 71.38 209 GLY A N 1
ATOM 1591 C CA . GLY A 1 209 ? 12.211 -30.203 -3.98 1 71.38 209 GLY A CA 1
ATOM 1592 C C . GLY A 1 209 ? 11.484 -30.641 -5.238 1 71.38 209 GLY A C 1
ATOM 1593 O O . GLY A 1 209 ? 11.766 -31.688 -5.801 1 71.38 209 GLY A O 1
ATOM 1594 N N . ALA A 1 210 ? 10.531 -29.875 -5.691 1 76.38 210 ALA A N 1
ATOM 1595 C CA . ALA A 1 210 ? 9.797 -30.25 -6.902 1 76.38 210 ALA A CA 1
ATOM 1596 C C . ALA A 1 210 ? 10.719 -30.234 -8.117 1 76.38 210 ALA A C 1
ATOM 1598 O O . ALA A 1 210 ? 11.602 -29.375 -8.234 1 76.38 210 ALA A O 1
ATOM 1599 N N . GLU A 1 211 ? 10.562 -31.188 -8.969 1 81.19 211 GLU A N 1
ATOM 1600 C CA . GLU A 1 211 ? 11.273 -31.25 -10.242 1 81.19 211 GLU A CA 1
ATOM 1601 C C . GLU A 1 211 ? 10.641 -30.297 -11.266 1 81.19 211 GLU A C 1
ATOM 1603 O O . GLU A 1 211 ? 9.422 -30.172 -11.336 1 81.19 211 GLU A O 1
ATOM 1608 N N . VAL A 1 212 ? 11.461 -29.672 -12.039 1 85.25 212 VAL A N 1
ATOM 1609 C CA . VAL A 1 212 ? 10.992 -28.672 -12.992 1 85.25 212 VAL A CA 1
ATOM 1610 C C . VAL A 1 212 ? 11.125 -29.219 -14.414 1 85.25 212 VAL A C 1
ATOM 1612 O O . VAL A 1 212 ? 12.18 -29.734 -14.789 1 85.25 212 VAL A O 1
ATOM 1615 N N . ARG A 1 213 ? 10.031 -29.156 -15.172 1 89.88 213 ARG A N 1
ATOM 1616 C CA . ARG A 1 213 ? 10.008 -29.531 -16.578 1 89.88 213 ARG A CA 1
ATOM 1617 C C . ARG A 1 213 ? 9.375 -28.438 -17.422 1 89.88 213 ARG A C 1
ATOM 1619 O O . ARG A 1 213 ? 8.281 -27.953 -17.125 1 89.88 213 ARG A O 1
ATOM 1626 N N . ARG A 1 214 ? 10.086 -28.094 -18.453 1 94.44 214 ARG A N 1
ATOM 1627 C CA . ARG A 1 214 ? 9.531 -27.109 -19.375 1 94.44 214 ARG A CA 1
ATOM 1628 C C . ARG A 1 214 ? 8.359 -27.688 -20.156 1 94.44 214 ARG A C 1
ATOM 1630 O O . ARG A 1 214 ? 8.406 -28.844 -20.594 1 94.44 214 ARG A O 1
ATOM 1637 N N . VAL A 1 215 ? 7.332 -26.922 -20.312 1 95.62 215 VAL A N 1
ATOM 1638 C CA . VAL A 1 215 ? 6.18 -27.328 -21.109 1 95.62 215 VAL A CA 1
ATOM 1639 C C . VAL A 1 215 ? 5.805 -26.203 -22.078 1 95.62 215 VAL A C 1
ATOM 1641 O O . VAL A 1 215 ? 6.289 -25.078 -21.953 1 95.62 215 VAL A O 1
ATOM 1644 N N . GLU A 1 216 ? 5.059 -26.547 -23.062 1 96.5 216 GLU A N 1
ATOM 1645 C CA . GLU A 1 216 ? 4.57 -25.531 -24 1 96.5 216 GLU A CA 1
ATOM 1646 C C . GLU A 1 216 ? 3.568 -24.594 -23.328 1 96.5 216 GLU A C 1
ATOM 1648 O O . GLU A 1 216 ? 2.723 -25.031 -22.547 1 96.5 216 GLU A O 1
ATOM 1653 N N . VAL A 1 217 ? 3.725 -23.312 -23.641 1 97.88 217 VAL A N 1
ATOM 1654 C CA . VAL A 1 217 ? 2.689 -22.375 -23.25 1 97.88 217 VAL A CA 1
ATOM 1655 C C . VAL A 1 217 ? 1.441 -22.578 -24.094 1 97.88 217 VAL A C 1
ATOM 1657 O O . VAL A 1 217 ? 1.397 -22.156 -25.25 1 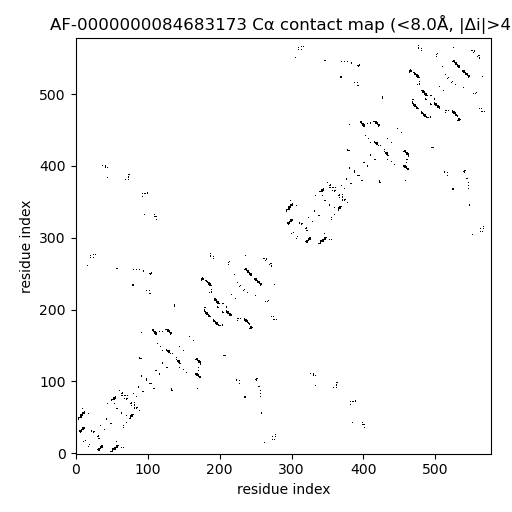97.88 217 VAL A O 1
ATOM 1660 N N . THR A 1 218 ? 0.439 -23.141 -23.562 1 97.38 218 THR A N 1
ATOM 1661 C CA . THR A 1 218 ? -0.785 -23.438 -24.297 1 97.38 218 THR A CA 1
ATOM 1662 C C . THR A 1 218 ? -1.635 -22.188 -24.469 1 97.38 218 THR A C 1
ATOM 1664 O O . THR A 1 218 ? -1.431 -21.188 -23.766 1 97.38 218 THR A O 1
ATOM 1667 N N . PRO A 1 219 ? -2.574 -22.25 -25.406 1 97.75 219 PRO A N 1
ATOM 1668 C CA . PRO A 1 219 ? -3.49 -21.125 -25.562 1 97.75 219 PRO A CA 1
ATOM 1669 C C . PRO A 1 219 ? -4.242 -20.797 -24.266 1 97.75 219 PRO A C 1
ATOM 1671 O O . PRO A 1 219 ? -4.457 -19.625 -23.953 1 97.75 219 PRO A O 1
ATOM 1674 N N . ALA A 1 220 ? -4.613 -21.797 -23.516 1 97.44 220 ALA A N 1
ATOM 1675 C CA . ALA A 1 220 ? -5.328 -21.594 -22.266 1 97.44 220 ALA A CA 1
ATOM 1676 C C . ALA A 1 220 ? -4.465 -20.859 -21.25 1 97.44 220 ALA A C 1
ATOM 1678 O O . ALA A 1 220 ? -4.941 -19.953 -20.562 1 97.44 220 ALA A O 1
ATOM 1679 N N . MET A 1 221 ? -3.184 -21.25 -21.203 1 98 221 MET A N 1
ATOM 1680 C CA . MET A 1 221 ? -2.246 -20.562 -20.328 1 98 221 MET A CA 1
ATOM 1681 C C . MET A 1 221 ? -2.084 -19.094 -20.734 1 98 221 MET A C 1
ATOM 1683 O O . MET A 1 221 ? -2.104 -18.203 -19.875 1 98 221 MET A O 1
ATOM 1687 N N . HIS A 1 222 ? -1.968 -18.906 -22 1 98.31 222 HIS A N 1
ATOM 1688 C CA . HIS A 1 222 ? -1.812 -17.562 -22.531 1 98.31 222 HIS A CA 1
ATOM 1689 C C . HIS A 1 222 ? -3.006 -16.688 -22.172 1 98.31 222 HIS A C 1
ATOM 1691 O O . HIS A 1 222 ? -2.834 -15.547 -21.734 1 98.31 222 HIS A O 1
ATOM 1697 N N . GLU A 1 223 ? -4.145 -17.234 -22.359 1 98.19 223 GLU A N 1
ATOM 1698 C CA . GLU A 1 223 ? -5.367 -16.484 -22.062 1 98.19 223 GLU A CA 1
ATOM 1699 C C . GLU A 1 223 ? -5.438 -16.078 -20.594 1 98.19 223 GLU A C 1
ATOM 1701 O O . GLU A 1 223 ? -5.785 -14.945 -20.281 1 98.19 223 GLU A O 1
ATOM 1706 N N . LEU A 1 224 ? -5.148 -16.969 -19.688 1 98.44 224 LEU A N 1
ATOM 1707 C CA . LEU A 1 224 ? -5.164 -16.672 -18.266 1 98.44 224 LEU A CA 1
ATOM 1708 C C . LEU A 1 224 ? -4.129 -15.602 -17.906 1 98.44 224 LEU A C 1
ATOM 1710 O O . LEU A 1 224 ? -4.414 -14.68 -17.141 1 98.44 224 LEU A O 1
ATO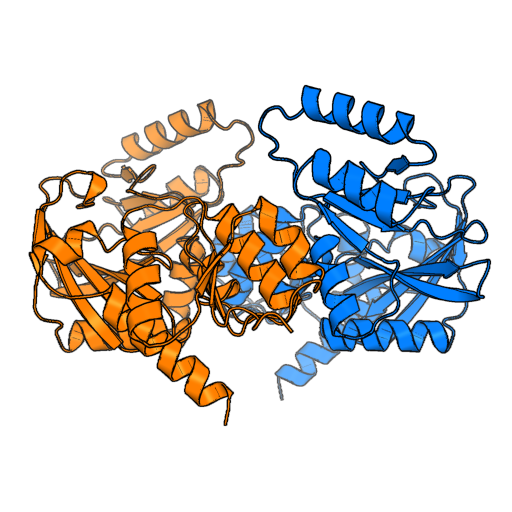M 1714 N N . CYS A 1 225 ? -2.922 -15.727 -18.516 1 98.62 225 CYS A N 1
ATOM 1715 C CA . CYS A 1 225 ? -1.88 -14.734 -18.281 1 98.62 225 CYS A CA 1
ATOM 1716 C C . CYS A 1 225 ? -2.309 -13.359 -18.797 1 98.62 225 CYS A C 1
ATOM 1718 O O . CYS A 1 225 ? -2.045 -12.344 -18.156 1 98.62 225 CYS A O 1
ATOM 1720 N N . ASP A 1 226 ? -3.02 -13.344 -19.938 1 98.62 226 ASP A N 1
ATOM 1721 C CA . ASP A 1 226 ? -3.529 -12.086 -20.484 1 98.62 226 ASP A CA 1
ATOM 1722 C C . ASP A 1 226 ? -4.512 -11.43 -19.516 1 98.62 226 ASP A C 1
ATOM 1724 O O . ASP A 1 226 ? -4.441 -10.219 -19.297 1 98.62 226 ASP A O 1
ATOM 1728 N N . ARG A 1 227 ? -5.398 -12.219 -18.984 1 98.5 227 ARG A N 1
ATOM 1729 C CA . ARG A 1 227 ? -6.383 -11.688 -18.047 1 98.5 227 ARG A CA 1
ATOM 1730 C C . ARG A 1 227 ? -5.703 -11.148 -16.781 1 98.5 227 ARG A C 1
ATOM 1732 O O . ARG A 1 227 ? -6.105 -10.109 -16.266 1 98.5 227 ARG A O 1
ATOM 1739 N N . VAL A 1 228 ? -4.688 -11.875 -16.344 1 98.62 228 VAL A N 1
ATOM 1740 C CA . VAL A 1 228 ? -3.932 -11.438 -15.164 1 98.62 228 VAL A CA 1
ATOM 1741 C C . VAL A 1 228 ? -3.26 -10.102 -15.453 1 98.62 228 VAL A C 1
ATOM 1743 O O . VAL A 1 228 ? -3.369 -9.156 -14.664 1 98.62 228 VAL A O 1
ATOM 1746 N N . VAL A 1 229 ? -2.617 -9.977 -16.609 1 98.69 229 VAL A N 1
ATOM 1747 C CA . VAL A 1 229 ? -1.892 -8.758 -16.969 1 98.69 229 VAL A CA 1
ATOM 1748 C C . VAL A 1 229 ? -2.881 -7.621 -17.219 1 98.69 229 VAL A C 1
ATOM 1750 O O . VAL A 1 229 ? -2.6 -6.465 -16.891 1 98.69 229 VAL A O 1
ATOM 1753 N N . ASP A 1 230 ? -4.074 -7.98 -17.781 1 98.44 230 ASP A N 1
ATOM 1754 C CA . ASP A 1 230 ? -5.105 -6.965 -17.953 1 98.44 230 ASP A CA 1
ATOM 1755 C C . ASP A 1 230 ? -5.508 -6.352 -16.609 1 98.44 230 ASP A C 1
ATOM 1757 O O . ASP A 1 230 ? -5.789 -5.152 -16.531 1 98.44 230 ASP A O 1
ATOM 1761 N N . ALA A 1 231 ? -5.539 -7.164 -15.609 1 97.69 231 ALA A N 1
ATOM 1762 C CA . ALA A 1 231 ? -5.992 -6.719 -14.297 1 97.69 231 ALA A CA 1
ATOM 1763 C C . ALA A 1 231 ? -4.875 -5.992 -13.555 1 97.69 231 ALA A C 1
ATOM 1765 O O . ALA A 1 231 ? -5.129 -5.016 -12.844 1 97.69 231 ALA A O 1
ATOM 1766 N N . LEU A 1 232 ? -3.629 -6.395 -13.711 1 97.94 232 LEU A N 1
ATOM 1767 C CA . LEU A 1 232 ? -2.525 -5.902 -12.891 1 97.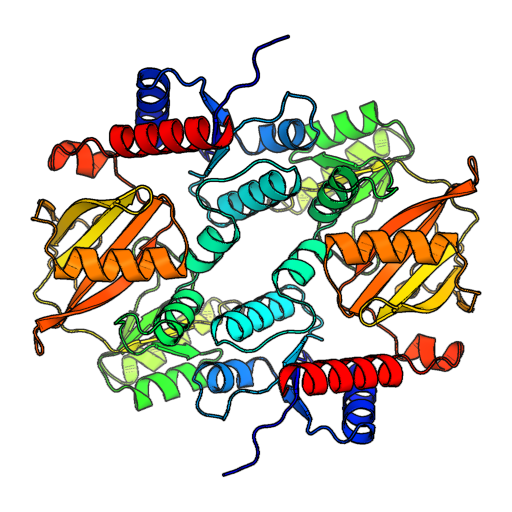94 232 LEU A CA 1
ATOM 1768 C C . LEU A 1 232 ? -1.679 -4.898 -13.672 1 97.94 232 LEU A C 1
ATOM 1770 O O . LEU A 1 232 ? -0.935 -4.113 -13.078 1 97.94 232 LEU A O 1
ATOM 1774 N N . GLY A 1 233 ? -1.771 -4.926 -15.055 1 97.75 233 GLY A N 1
ATOM 1775 C CA . GLY A 1 233 ? -0.88 -4.176 -15.922 1 97.75 233 GLY A CA 1
ATOM 1776 C C . GLY A 1 233 ? 0.35 -4.957 -16.344 1 97.75 233 GLY A C 1
ATOM 1777 O O . GLY A 1 233 ? 0.692 -5.965 -15.711 1 97.75 233 GLY A O 1
ATOM 1778 N N . PRO A 1 234 ? 0.995 -4.504 -17.438 1 98.25 234 PRO A N 1
ATOM 1779 C CA . PRO A 1 234 ? 2.232 -5.172 -17.844 1 98.25 234 PRO A CA 1
ATOM 1780 C C . PRO A 1 234 ? 3.299 -5.16 -16.75 1 98.25 234 PRO A C 1
ATOM 1782 O O . PRO A 1 234 ? 3.391 -4.199 -15.984 1 98.25 234 PRO A O 1
ATOM 1785 N N . GLY A 1 235 ? 4.102 -6.152 -16.609 1 98.44 235 GLY A N 1
ATOM 1786 C CA . GLY A 1 235 ? 5.105 -6.293 -15.562 1 98.44 235 GLY A CA 1
ATOM 1787 C C . GLY A 1 235 ? 5.883 -7.59 -15.656 1 98.44 235 GLY A C 1
ATOM 1788 O O . GLY A 1 235 ? 5.996 -8.18 -16.734 1 98.44 235 GLY A O 1
ATOM 1789 N N . PHE A 1 236 ? 6.602 -7.957 -14.648 1 98.81 236 PHE A N 1
ATOM 1790 C CA . PHE A 1 236 ? 7.328 -9.211 -14.508 1 98.81 236 PHE A CA 1
ATOM 1791 C C . PHE A 1 236 ? 6.656 -10.109 -13.477 1 98.81 236 PHE A C 1
ATOM 1793 O O . PHE A 1 236 ? 6.613 -9.781 -12.289 1 98.81 236 PHE A O 1
ATOM 1800 N N . TYR A 1 237 ? 6.094 -11.234 -13.945 1 98.75 237 TYR A N 1
ATOM 1801 C CA . TYR A 1 237 ? 5.234 -12.031 -13.078 1 98.75 237 TYR A CA 1
ATOM 1802 C C . TYR A 1 237 ? 5.598 -13.508 -13.156 1 98.75 237 TYR A C 1
ATOM 1804 O O . TYR A 1 237 ? 6.078 -13.984 -14.195 1 98.75 237 TYR A O 1
ATOM 1812 N N . GLY A 1 238 ? 5.512 -14.188 -12.109 1 98.06 238 GLY A N 1
ATOM 1813 C CA . GLY A 1 238 ? 5.281 -15.625 -12.078 1 98.06 238 GLY A CA 1
ATOM 1814 C C . GLY A 1 238 ? 3.836 -15.992 -11.805 1 98.06 238 GLY A C 1
ATOM 1815 O O . GLY A 1 238 ? 3.334 -15.781 -10.695 1 98.06 238 GLY A O 1
ATOM 1816 N N . VAL A 1 239 ? 3.182 -16.578 -12.812 1 98.56 239 VAL A N 1
ATOM 1817 C CA . VAL A 1 239 ? 1.78 -16.953 -12.672 1 98.56 239 VAL A CA 1
ATOM 1818 C C . VAL A 1 239 ? 1.679 -18.453 -12.383 1 98.56 239 VAL A C 1
ATOM 1820 O O . VAL A 1 239 ? 2.021 -19.281 -13.234 1 98.56 239 VAL A O 1
ATOM 1823 N N . ASP A 1 240 ? 1.241 -18.797 -11.195 1 97.12 240 ASP A N 1
ATOM 1824 C CA . ASP A 1 240 ? 1.065 -20.188 -10.805 1 97.12 240 ASP A CA 1
ATOM 1825 C C . ASP A 1 240 ? -0.34 -20.672 -11.148 1 97.12 240 ASP A C 1
ATOM 1827 O O . ASP A 1 240 ? -1.332 -20.078 -10.734 1 97.12 240 ASP A O 1
ATOM 1831 N N . LEU A 1 241 ? -0.374 -21.75 -11.875 1 97.56 241 LEU A N 1
ATOM 1832 C CA . LEU A 1 241 ? -1.629 -22.328 -12.336 1 97.56 241 LEU A CA 1
ATOM 1833 C C . LEU A 1 241 ? -1.801 -23.75 -11.789 1 97.56 241 LEU A C 1
ATOM 1835 O O . LEU A 1 241 ? -0.815 -24.422 -11.5 1 97.56 241 LEU A O 1
ATOM 1839 N N . VAL A 1 242 ? -3.039 -24.125 -11.695 1 95.94 242 VAL A N 1
ATOM 1840 C CA . VAL A 1 242 ? -3.361 -25.5 -11.289 1 95.94 242 VAL A CA 1
ATOM 1841 C C . VAL A 1 242 ? -4.469 -26.047 -12.18 1 95.94 242 VAL A C 1
ATOM 1843 O O . VAL A 1 242 ? -5.406 -25.328 -12.539 1 95.94 242 VAL A O 1
ATOM 1846 N N . GLU A 1 243 ? -4.242 -27.234 -12.562 1 94.88 243 GLU A N 1
ATOM 1847 C CA . GLU A 1 243 ? -5.285 -27.938 -13.297 1 94.88 243 GLU A CA 1
ATOM 1848 C C . GLU A 1 243 ? -6.148 -28.781 -12.359 1 94.88 243 GLU A C 1
ATOM 1850 O O . GLU A 1 243 ? -5.629 -29.562 -11.562 1 94.88 243 GLU A O 1
ATOM 1855 N N . ASP A 1 244 ? -7.406 -28.547 -12.398 1 94.94 244 ASP A N 1
ATOM 1856 C CA . ASP A 1 244 ? -8.344 -29.391 -11.656 1 94.94 244 ASP A CA 1
ATOM 1857 C C . ASP A 1 244 ? -8.516 -30.734 -12.344 1 94.94 244 ASP A C 1
ATOM 1859 O O . ASP A 1 244 ? -9.062 -30.812 -13.445 1 94.94 244 ASP A O 1
ATOM 1863 N N . ARG A 1 245 ? -8.148 -31.703 -11.68 1 92.19 245 ARG A N 1
ATOM 1864 C CA . ARG A 1 245 ? -8.172 -33.062 -12.25 1 92.19 245 ARG A CA 1
ATOM 1865 C C . ARG A 1 245 ? -9.594 -33.469 -12.633 1 92.19 245 ARG A C 1
ATOM 1867 O O . ARG A 1 245 ? -9.805 -34.125 -13.648 1 92.19 245 ARG A O 1
ATOM 1874 N N . SER A 1 246 ? -10.523 -33.094 -11.875 1 91.5 246 SER A N 1
ATOM 1875 C CA . SER A 1 246 ? -11.906 -33.531 -12.047 1 91.5 246 SER A CA 1
ATOM 1876 C C . SER A 1 246 ? -12.562 -32.812 -13.227 1 91.5 246 SER A C 1
ATOM 1878 O O . SER A 1 246 ? -13.344 -33.438 -13.961 1 91.5 246 SER A O 1
ATOM 1880 N N . THR A 1 247 ? -12.227 -31.594 -13.523 1 92.06 247 THR A N 1
ATOM 1881 C CA . THR A 1 247 ? -12.922 -30.812 -14.539 1 92.06 247 THR A CA 1
ATOM 1882 C C . THR A 1 247 ? -12.008 -30.5 -15.719 1 92.06 247 THR A C 1
ATOM 1884 O O . THR A 1 247 ? -12.477 -30.125 -16.797 1 92.06 247 THR A O 1
ATOM 1887 N N . GLY A 1 248 ? -10.75 -30.609 -15.492 1 91.88 248 GLY A N 1
ATOM 1888 C CA . GLY A 1 248 ? -9.781 -30.25 -16.516 1 91.88 248 GLY A CA 1
ATOM 1889 C C . GLY A 1 248 ? -9.562 -28.75 -16.641 1 91.88 248 GLY A C 1
ATOM 1890 O O . GLY A 1 248 ? -8.758 -28.297 -17.438 1 91.88 248 GLY A O 1
ATOM 1891 N N . ARG A 1 249 ? -10.227 -28.016 -15.781 1 94.19 249 ARG A N 1
ATOM 1892 C CA . ARG A 1 249 ? -10.125 -26.562 -15.844 1 94.19 249 ARG A CA 1
ATOM 1893 C C . ARG A 1 249 ? -8.797 -26.078 -15.258 1 94.19 249 ARG A C 1
ATOM 1895 O O . ARG A 1 249 ? -8.312 -26.625 -14.273 1 94.19 249 ARG A O 1
ATOM 1902 N N . LEU A 1 250 ? -8.258 -25.047 -15.922 1 97 250 LEU A N 1
ATOM 1903 C CA . LEU A 1 250 ? -7.059 -24.375 -15.438 1 97 250 LEU A CA 1
ATOM 1904 C C . LEU A 1 250 ? -7.41 -23.156 -14.602 1 97 250 LEU A C 1
ATOM 1906 O O . LEU A 1 250 ? -8.234 -22.328 -15.008 1 97 250 LEU A O 1
ATOM 1910 N N . LEU A 1 251 ? -6.832 -23.062 -13.375 1 98 251 LEU A N 1
ATOM 1911 C CA . LEU A 1 251 ? -7.109 -21.969 -12.453 1 98 251 LEU A CA 1
ATOM 1912 C C . LEU A 1 251 ? -5.824 -21.234 -12.07 1 98 251 LEU A C 1
ATOM 1914 O O . LEU A 1 251 ? -4.754 -21.859 -12.008 1 98 251 LEU A O 1
ATOM 1918 N N . VAL A 1 252 ? -5.918 -19.953 -11.883 1 98.5 252 VAL A N 1
ATOM 1919 C CA . VAL A 1 252 ? -4.801 -19.188 -11.336 1 98.5 252 VAL A CA 1
ATOM 1920 C C . VAL A 1 252 ? -4.738 -19.375 -9.828 1 98.5 252 VAL A C 1
ATOM 1922 O O . VAL A 1 252 ? -5.707 -19.078 -9.117 1 98.5 252 VAL A O 1
ATOM 1925 N N . LEU A 1 253 ? -3.645 -19.812 -9.305 1 96.31 253 LEU A N 1
ATOM 1926 C CA . LEU A 1 253 ? -3.475 -20 -7.863 1 96.31 253 LEU A CA 1
ATOM 1927 C C . LEU A 1 253 ? -2.906 -18.734 -7.219 1 96.31 253 LEU A C 1
ATOM 1929 O O . LEU A 1 253 ? -3.395 -18.297 -6.18 1 96.31 253 LEU A O 1
ATOM 1933 N N . GLU A 1 254 ? -1.929 -18.234 -7.809 1 96.62 254 GLU A N 1
ATOM 1934 C CA . GLU A 1 254 ? -1.195 -17.094 -7.258 1 96.62 254 GLU A CA 1
ATOM 1935 C C . GLU A 1 254 ? -0.352 -16.406 -8.328 1 96.62 254 GLU A C 1
ATOM 1937 O O . GLU A 1 254 ? 0.104 -17.047 -9.273 1 96.62 254 GLU A O 1
ATOM 1942 N N . VAL A 1 255 ? -0.225 -15.164 -8.203 1 98.19 255 VAL A N 1
ATOM 1943 C CA . VAL A 1 255 ? 0.683 -14.398 -9.047 1 98.19 255 VAL A CA 1
ATOM 1944 C C . VAL A 1 255 ? 1.798 -13.789 -8.203 1 98.19 255 VAL A C 1
ATOM 1946 O O . VAL A 1 255 ? 1.53 -13.117 -7.199 1 98.19 255 VAL A O 1
ATOM 1949 N N . ASN A 1 256 ? 2.992 -14.039 -8.562 1 96.5 256 ASN A N 1
ATOM 1950 C CA . ASN A 1 256 ? 4.164 -13.469 -7.914 1 96.5 256 ASN A CA 1
ATOM 1951 C C . ASN A 1 256 ? 4.758 -12.328 -8.727 1 96.5 256 ASN A C 1
ATOM 1953 O O . ASN A 1 256 ? 4.93 -12.445 -9.945 1 96.5 256 ASN A O 1
ATOM 1957 N N . ALA A 1 257 ? 5.059 -11.211 -8.047 1 96.88 257 ALA A N 1
ATOM 1958 C CA . ALA A 1 257 ? 5.598 -10.039 -8.734 1 96.88 257 ALA A CA 1
ATOM 1959 C C . ALA A 1 257 ? 7.125 -10.055 -8.734 1 96.88 257 ALA A C 1
ATOM 1961 O O . ALA A 1 257 ? 7.762 -9.117 -9.211 1 96.88 257 ALA A O 1
ATOM 1962 N N . ASN A 1 258 ? 7.77 -11.031 -8.195 1 94 258 ASN A N 1
ATOM 1963 C CA . ASN A 1 258 ? 9.219 -11.188 -8.141 1 94 258 ASN A CA 1
ATOM 1964 C C . ASN A 1 258 ? 9.633 -12.648 -8.281 1 94 258 ASN A C 1
ATOM 1966 O O . ASN A 1 258 ? 10.281 -13.203 -7.391 1 94 258 ASN A O 1
ATOM 1970 N N . PRO A 1 259 ? 9.289 -13.219 -9.383 1 94.5 259 PRO A N 1
ATOM 1971 C CA . PRO A 1 259 ? 9.625 -14.641 -9.523 1 94.5 259 PRO A CA 1
ATOM 1972 C C . PRO A 1 259 ? 11.133 -14.883 -9.617 1 94.5 259 PRO A C 1
ATOM 1974 O O . PRO A 1 259 ? 11.852 -14.086 -10.219 1 94.5 259 PRO A O 1
ATOM 1977 N N . GLU A 1 260 ? 11.539 -15.945 -9.023 1 91.88 260 GLU A N 1
ATOM 1978 C CA . GLU A 1 260 ? 12.898 -16.422 -9.25 1 91.88 260 GLU A CA 1
ATOM 1979 C C . GLU A 1 260 ? 13 -17.172 -10.578 1 91.88 260 GLU A C 1
ATOM 1981 O O . GLU A 1 260 ? 12.062 -17.859 -10.984 1 91.88 260 GLU A O 1
ATOM 1986 N N . PHE A 1 261 ? 14.172 -17 -11.242 1 93.56 261 PHE A N 1
ATOM 1987 C CA . PHE A 1 261 ? 14.219 -17.609 -12.57 1 93.56 261 PHE A CA 1
ATOM 1988 C C . PHE A 1 261 ? 15.602 -18.188 -12.852 1 93.56 261 PHE A C 1
ATOM 1990 O O . PHE A 1 261 ? 15.773 -18.953 -13.797 1 93.56 261 PHE A O 1
ATOM 1997 N N . ALA A 1 262 ? 16.625 -17.828 -12.094 1 93.06 262 ALA A N 1
ATOM 1998 C CA . ALA A 1 262 ? 18 -18.156 -12.445 1 93.06 262 ALA A CA 1
ATOM 1999 C C . ALA A 1 262 ? 18.188 -19.672 -12.547 1 93.06 262 ALA A C 1
ATOM 2001 O O . ALA A 1 262 ? 18.656 -20.172 -13.562 1 93.06 262 ALA A O 1
ATOM 2002 N N . ARG A 1 263 ? 17.781 -20.375 -11.539 1 88.44 263 ARG A N 1
ATOM 2003 C CA . ARG A 1 263 ? 17.953 -21.828 -11.508 1 88.44 263 ARG A CA 1
ATOM 2004 C C . ARG A 1 263 ? 17.125 -22.516 -12.586 1 88.44 263 ARG A C 1
ATOM 2006 O O . ARG A 1 263 ? 17.609 -23.406 -13.281 1 88.44 263 ARG A O 1
ATOM 2013 N N . SER A 1 264 ? 15.945 -22.109 -12.688 1 88.88 264 SER A N 1
ATOM 2014 C CA . SER A 1 264 ? 15.07 -22.75 -13.672 1 88.88 264 SER A CA 1
ATOM 2015 C C . SER A 1 264 ? 15.523 -22.438 -15.094 1 88.88 264 SER A C 1
ATOM 2017 O O . SER A 1 264 ? 15.438 -23.297 -15.977 1 88.88 264 SER A O 1
ATOM 2019 N N . SER A 1 265 ? 15.945 -21.25 -15.281 1 92.62 265 SER A N 1
ATOM 2020 C CA . SER A 1 265 ? 16.438 -20.891 -16.609 1 92.62 265 SER A CA 1
ATOM 2021 C C . SER A 1 265 ? 17.594 -21.797 -17.031 1 92.62 265 SER A C 1
ATOM 2023 O O . SER A 1 265 ? 17.688 -22.172 -18.203 1 92.62 265 SER A O 1
ATOM 2025 N N . ALA A 1 266 ? 18.422 -22.078 -16.109 1 90.69 266 ALA A N 1
ATOM 2026 C CA . ALA A 1 266 ? 19.547 -22.969 -16.391 1 90.69 266 ALA A CA 1
ATOM 2027 C C . ALA A 1 266 ? 19.047 -24.359 -16.797 1 90.69 266 ALA A C 1
ATOM 2029 O O . ALA A 1 266 ? 19.672 -25.031 -17.609 1 90.69 266 ALA A O 1
ATOM 2030 N N . ARG A 1 267 ? 17.953 -24.734 -16.328 1 89.06 267 ARG A N 1
ATOM 2031 C CA . ARG A 1 267 ? 17.422 -26.062 -16.547 1 89.06 267 ARG A CA 1
ATOM 2032 C C . ARG A 1 267 ? 16.609 -26.125 -17.844 1 89.06 267 ARG A C 1
ATOM 2034 O O . ARG A 1 267 ? 16.797 -27.031 -18.656 1 89.06 267 ARG A O 1
ATOM 2041 N N . HIS A 1 268 ? 15.758 -25.156 -18.062 1 91.62 268 HIS A N 1
ATOM 2042 C CA . HIS A 1 268 ? 14.852 -25.234 -19.203 1 91.62 268 HIS A CA 1
ATOM 2043 C C . HIS A 1 268 ? 15.406 -24.453 -20.391 1 91.62 268 HIS A C 1
ATOM 2045 O O . HIS A 1 268 ? 14.859 -24.531 -21.5 1 91.62 268 HIS A O 1
ATOM 2051 N N . GLY A 1 269 ? 16.391 -23.641 -20.25 1 93.56 269 GLY A N 1
ATOM 2052 C CA . GLY A 1 269 ? 17.156 -23.078 -21.359 1 93.56 269 GLY A CA 1
ATOM 2053 C C . GLY A 1 269 ? 16.594 -21.766 -21.859 1 93.56 269 GLY A C 1
ATOM 2054 O O . GLY A 1 269 ? 17.125 -21.172 -22.797 1 93.56 269 GLY A O 1
ATOM 2055 N N . VAL A 1 270 ? 15.5 -21.312 -21.312 1 96.38 270 VAL A N 1
ATOM 2056 C CA . VAL A 1 270 ? 14.93 -20.031 -21.734 1 96.38 270 VAL A CA 1
ATOM 2057 C C . VAL A 1 270 ? 15.625 -18.891 -20.984 1 96.38 270 VAL A C 1
ATOM 2059 O O . VAL A 1 270 ? 15.766 -18.938 -19.75 1 96.38 270 VAL A O 1
ATOM 2062 N N . ASN A 1 271 ? 16.125 -17.875 -21.656 1 97.56 271 ASN A N 1
ATOM 2063 C CA . ASN A 1 271 ? 16.844 -16.734 -21.109 1 97.56 271 ASN A CA 1
ATOM 2064 C C . ASN A 1 271 ? 15.875 -15.68 -20.562 1 97.56 271 ASN A C 1
ATOM 2066 O O . ASN A 1 271 ? 15.727 -14.609 -21.141 1 97.56 271 ASN A O 1
ATOM 2070 N N . VAL A 1 272 ? 15.32 -15.914 -19.391 1 98.19 272 VAL A N 1
ATOM 2071 C CA . VAL A 1 272 ? 14.328 -15.039 -18.766 1 98.19 272 VAL A CA 1
ATOM 2072 C C . VAL A 1 272 ? 14.93 -13.656 -18.547 1 98.19 272 VAL A C 1
ATOM 2074 O O . VAL A 1 272 ? 14.281 -12.633 -18.812 1 98.19 272 VAL A O 1
ATOM 2077 N N . ALA A 1 273 ? 16.172 -13.586 -18.078 1 98.38 273 ALA A N 1
ATOM 2078 C CA . ALA A 1 273 ? 16.844 -12.305 -17.875 1 98.38 273 ALA A CA 1
ATOM 2079 C C . ALA A 1 273 ? 16.922 -11.5 -19.172 1 98.38 273 ALA A C 1
ATOM 2081 O O . ALA A 1 273 ? 16.688 -10.289 -19.156 1 98.38 273 ALA A O 1
ATOM 2082 N N . GLY A 1 274 ? 17.234 -12.164 -20.219 1 98.5 274 GLY A N 1
ATOM 2083 C CA . GLY A 1 274 ? 17.297 -11.516 -21.516 1 98.5 274 GLY A CA 1
ATOM 2084 C C . GLY A 1 274 ? 15.961 -10.953 -21.953 1 98.5 274 GLY A C 1
ATOM 2085 O O . GLY A 1 274 ? 15.883 -9.836 -22.469 1 98.5 274 GLY A O 1
ATOM 2086 N N . HIS A 1 275 ? 14.898 -11.742 -21.766 1 98.69 275 HIS A N 1
ATOM 2087 C CA . HIS A 1 275 ? 13.562 -11.281 -22.125 1 98.69 275 HIS A CA 1
ATOM 2088 C C . HIS A 1 275 ? 13.172 -10.047 -21.312 1 98.69 275 HIS A C 1
ATOM 2090 O O . HIS A 1 275 ? 12.609 -9.094 -21.859 1 98.69 275 HIS A O 1
ATOM 2096 N N . LEU A 1 276 ? 13.461 -10.062 -20.031 1 98.62 276 LEU A N 1
ATOM 2097 C CA . LEU A 1 276 ? 13.125 -8.938 -19.156 1 98.62 276 LEU A CA 1
ATOM 2098 C C . LEU A 1 276 ? 13.922 -7.699 -19.547 1 98.62 276 LEU A C 1
ATOM 2100 O O . LEU A 1 276 ? 13.367 -6.598 -19.625 1 98.62 276 LEU A O 1
ATOM 2104 N N . ALA A 1 277 ? 15.195 -7.879 -19.812 1 98.62 277 ALA A N 1
ATOM 2105 C CA . ALA A 1 277 ? 16.047 -6.766 -20.219 1 98.62 277 ALA A CA 1
ATOM 2106 C C . ALA A 1 277 ? 15.562 -6.156 -21.531 1 98.62 277 ALA A C 1
ATOM 2108 O O . ALA A 1 277 ? 15.547 -4.934 -21.688 1 98.62 277 ALA A O 1
ATOM 2109 N N . ALA A 1 278 ? 15.195 -7 -22.453 1 98.56 278 ALA A N 1
ATOM 2110 C CA . ALA A 1 278 ? 14.68 -6.52 -23.719 1 98.56 278 ALA A CA 1
ATOM 2111 C C . ALA A 1 278 ? 13.398 -5.711 -23.531 1 98.56 278 ALA A C 1
ATOM 2113 O O . ALA A 1 278 ? 13.203 -4.676 -24.172 1 98.56 278 ALA A O 1
ATOM 2114 N N . TYR A 1 279 ? 12.578 -6.207 -22.734 1 98.56 279 TYR A N 1
ATOM 2115 C CA . TYR A 1 279 ? 11.344 -5.5 -22.422 1 98.56 279 TYR A CA 1
ATOM 2116 C C . TYR A 1 279 ? 11.633 -4.129 -21.812 1 98.56 279 TYR A C 1
ATOM 2118 O O . TYR A 1 279 ? 11 -3.137 -22.188 1 98.56 279 TYR A O 1
ATOM 2126 N N . VAL A 1 280 ? 12.531 -4.062 -20.844 1 98.06 280 VAL A N 1
ATOM 2127 C CA . VAL A 1 280 ? 12.93 -2.803 -20.234 1 98.06 280 VAL A CA 1
ATOM 2128 C C . VAL A 1 280 ? 13.461 -1.845 -21.281 1 98.06 280 VAL A C 1
ATOM 2130 O O . VAL A 1 280 ? 13.086 -0.669 -21.312 1 98.06 280 VAL A O 1
ATOM 2133 N N . ALA A 1 281 ? 14.281 -2.383 -22.172 1 97.69 281 ALA A N 1
ATOM 2134 C CA . ALA A 1 281 ? 14.844 -1.564 -23.234 1 97.69 281 ALA A CA 1
ATOM 2135 C C . ALA A 1 281 ? 13.742 -0.994 -24.125 1 97.69 281 ALA A C 1
ATOM 2137 O O . ALA A 1 281 ? 13.773 0.187 -24.484 1 97.69 281 ALA A O 1
ATOM 2138 N N . GLU A 1 282 ? 12.828 -1.829 -24.438 1 97.06 282 GLU A N 1
ATOM 2139 C CA . GLU A 1 282 ? 11.711 -1.4 -25.266 1 97.06 282 GLU A CA 1
ATOM 2140 C C . GLU A 1 282 ? 10.875 -0.337 -24.562 1 97.06 282 GLU A C 1
ATOM 2142 O O . GLU A 1 282 ? 10.438 0.631 -25.188 1 97.06 282 GLU A O 1
ATOM 2147 N N . THR A 1 283 ? 10.625 -0.579 -23.312 1 96.31 283 THR A N 1
ATOM 2148 C CA . THR A 1 283 ? 9.836 0.352 -22.516 1 96.31 283 THR A CA 1
ATOM 2149 C C . THR A 1 283 ? 10.508 1.722 -22.469 1 96.31 283 THR A C 1
ATOM 2151 O O . THR A 1 283 ? 9.844 2.75 -22.609 1 96.31 283 THR A O 1
ATOM 2154 N N . LEU A 1 284 ? 11.805 1.729 -22.25 1 95.5 284 LEU A N 1
ATOM 2155 C CA . LEU A 1 284 ? 12.555 2.979 -22.172 1 95.5 284 LEU A CA 1
ATOM 2156 C C . LEU A 1 284 ? 12.594 3.68 -23.531 1 95.5 284 LEU A C 1
ATOM 2158 O O . LEU A 1 284 ? 12.539 4.91 -23.594 1 95.5 284 LEU A O 1
ATOM 2162 N N . ALA A 1 285 ? 12.688 2.885 -24.562 1 94.06 285 ALA A N 1
ATOM 2163 C CA . ALA A 1 285 ? 12.703 3.455 -25.906 1 94.06 285 ALA A CA 1
ATOM 2164 C C . ALA A 1 285 ? 11.359 4.105 -26.234 1 94.06 285 ALA A C 1
ATOM 2166 O O . ALA A 1 285 ? 11.312 5.141 -26.906 1 94.06 285 ALA A O 1
ATOM 2167 N N . ALA A 1 286 ? 10.305 3.574 -25.766 1 90.62 286 ALA A N 1
ATOM 2168 C CA . ALA A 1 286 ? 8.961 4.082 -26.047 1 90.62 286 ALA A CA 1
ATOM 2169 C C . ALA A 1 286 ? 8.695 5.363 -25.25 1 90.62 286 ALA A C 1
ATOM 2171 O O . ALA A 1 286 ? 7.922 6.219 -25.703 1 90.62 286 ALA A O 1
ATOM 2172 N N . SER A 1 287 ? 9.281 5.473 -24.078 1 83.31 287 SER A N 1
ATOM 2173 C CA . SER A 1 287 ? 9.078 6.645 -23.219 1 83.31 287 SER A CA 1
ATOM 2174 C C . SER A 1 287 ? 9.883 7.836 -23.719 1 83.31 287 SER A C 1
ATOM 2176 O O . SER A 1 287 ? 9.602 8.977 -23.359 1 83.31 287 SER A O 1
ATOM 2178 N N . ALA A 1 288 ? 10.984 7.641 -24.422 1 73.62 288 ALA A N 1
ATOM 2179 C CA . ALA A 1 288 ? 11.828 8.703 -24.953 1 73.62 288 ALA A CA 1
ATOM 2180 C C . ALA A 1 288 ? 11.188 9.352 -26.172 1 73.62 288 ALA A C 1
ATOM 2182 O O . ALA A 1 288 ? 11.547 10.477 -26.547 1 73.62 288 ALA A O 1
ATOM 2183 N N . VAL A 1 289 ? 10.188 8.836 -26.859 1 68.56 289 VAL A N 1
ATOM 2184 C CA . VAL A 1 289 ? 9.523 9.414 -28.016 1 68.56 289 VAL A CA 1
ATOM 2185 C C . VAL A 1 289 ? 8.328 10.25 -27.578 1 68.56 289 VAL A C 1
ATOM 2187 O O . VAL A 1 289 ? 7.613 9.883 -26.641 1 68.56 289 VAL A O 1
ATOM 2190 N N . MET B 1 1 ? -35.5 -7.656 -0.857 1 31.08 1 MET B N 1
ATOM 2191 C CA . MET B 1 1 ? -34.062 -7.473 -1.114 1 31.08 1 MET B CA 1
ATOM 2192 C C . MET B 1 1 ? -33.469 -6.453 -0.149 1 31.08 1 MET B C 1
ATOM 2194 O O . MET B 1 1 ? -33.938 -5.312 -0.084 1 31.08 1 MET B O 1
ATOM 2198 N N . THR B 1 2 ? -33.062 -6.805 1.025 1 40.44 2 THR B N 1
ATOM 2199 C CA . THR B 1 2 ? -32.719 -5.855 2.074 1 40.44 2 THR B CA 1
ATOM 2200 C C . THR B 1 2 ? -31.844 -4.734 1.515 1 40.44 2 THR B C 1
ATOM 2202 O O . THR B 1 2 ? -30.891 -4.992 0.776 1 40.44 2 THR B O 1
ATOM 2205 N N . ALA B 1 3 ? -32.344 -3.6 1.3 1 48.12 3 ALA B N 1
ATOM 2206 C CA . ALA B 1 3 ? -31.734 -2.434 0.669 1 48.12 3 ALA B CA 1
ATOM 2207 C C . ALA B 1 3 ? -30.281 -2.258 1.129 1 48.12 3 ALA B C 1
ATOM 2209 O O . ALA B 1 3 ? -30.016 -2.25 2.33 1 48.12 3 ALA B O 1
ATOM 2210 N N . SER B 1 4 ? -29.234 -2.721 0.37 1 64.38 4 SER B N 1
ATOM 2211 C CA . SER B 1 4 ? -27.828 -2.57 0.692 1 64.38 4 SER B CA 1
ATOM 2212 C C . SER B 1 4 ? -27.5 -1.149 1.146 1 64.38 4 SER B C 1
ATOM 2214 O O . SER B 1 4 ? -28.047 -0.184 0.607 1 64.38 4 SER B O 1
ATOM 2216 N N . ASP B 1 5 ? -27.016 -1.045 2.367 1 73.56 5 ASP B N 1
ATOM 2217 C CA . ASP B 1 5 ? -26.609 0.276 2.842 1 73.56 5 ASP B CA 1
ATOM 2218 C C . ASP B 1 5 ? -25.75 0.998 1.798 1 73.56 5 ASP B C 1
ATOM 2220 O O . ASP B 1 5 ? -24.906 0.385 1.152 1 73.56 5 ASP B O 1
ATOM 2224 N N . GLN B 1 6 ? -26.156 2.133 1.626 1 87.25 6 GLN B N 1
ATOM 2225 C CA . GLN B 1 6 ? -25.484 2.975 0.646 1 87.25 6 GLN B CA 1
ATOM 2226 C C . GLN B 1 6 ? -24.047 3.254 1.062 1 87.25 6 GLN B C 1
ATOM 2228 O O . GLN B 1 6 ? -23.125 3.184 0.237 1 87.25 6 GLN B O 1
ATOM 2233 N N . VAL B 1 7 ? -23.922 3.486 2.408 1 96.81 7 VAL B N 1
ATOM 2234 C CA . VAL B 1 7 ? -22.609 3.896 2.885 1 96.81 7 VAL B CA 1
ATOM 2235 C C . VAL B 1 7 ? -22.156 2.98 4.023 1 96.81 7 VAL B C 1
ATOM 2237 O O . VAL B 1 7 ? -22.922 2.721 4.957 1 96.81 7 VAL B O 1
ATOM 2240 N N . LEU B 1 8 ? -20.969 2.438 3.887 1 96.62 8 LEU B N 1
ATOM 2241 C CA . LEU B 1 8 ? -20.312 1.78 5.012 1 96.62 8 LEU B CA 1
ATOM 2242 C C . LEU B 1 8 ? -19.375 2.742 5.727 1 96.62 8 LEU B C 1
ATOM 2244 O O . LEU B 1 8 ? -18.609 3.455 5.086 1 96.62 8 LEU B O 1
ATOM 2248 N N . LEU B 1 9 ? -19.5 2.812 7.016 1 97.56 9 LEU B N 1
ATOM 2249 C CA . LEU B 1 9 ? -18.547 3.543 7.84 1 97.56 9 LEU B CA 1
ATOM 2250 C C . LEU B 1 9 ? -17.578 2.584 8.523 1 97.56 9 LEU B C 1
ATOM 2252 O O . LEU B 1 9 ? -17.906 1.972 9.539 1 97.56 9 LEU B O 1
ATOM 2256 N N . SER B 1 10 ? -16.391 2.441 7.949 1 97.38 10 SER B N 1
ATOM 2257 C CA . SER B 1 10 ? -15.406 1.542 8.531 1 97.38 10 SER B CA 1
ATOM 2258 C C . SER B 1 10 ? -14.805 2.129 9.805 1 97.38 10 SER B C 1
ATOM 2260 O O . SER B 1 10 ? -14.227 3.217 9.781 1 97.38 10 SER B O 1
ATOM 2262 N N . VAL B 1 11 ? -14.93 1.378 10.906 1 96.31 11 VAL B N 1
ATOM 2263 C CA . VAL B 1 11 ? -14.555 1.966 12.188 1 96.31 11 VAL B CA 1
ATOM 2264 C C . VAL B 1 11 ? -13.812 0.932 13.031 1 96.31 11 VAL B C 1
ATOM 2266 O O . VAL B 1 11 ? -14.008 -0.274 12.867 1 96.31 11 VAL B O 1
ATOM 2269 N N . THR B 1 12 ? -12.898 1.395 13.852 1 92 12 THR B N 1
ATOM 2270 C CA . THR B 1 12 ? -12.344 0.57 14.914 1 92 12 THR B CA 1
ATOM 2271 C C . THR B 1 12 ? -13.312 0.459 16.078 1 92 12 THR B C 1
ATOM 2273 O O . THR B 1 12 ? -13.469 -0.614 16.672 1 92 12 THR B O 1
ATOM 2276 N N . MET B 1 13 ? -13.953 1.567 16.359 1 91.25 13 MET B N 1
ATOM 2277 C CA . MET B 1 13 ? -14.984 1.714 17.375 1 91.25 13 MET B CA 1
ATOM 2278 C C . MET B 1 13 ? -15.844 2.943 17.109 1 91.25 13 MET B C 1
ATOM 2280 O O . MET B 1 13 ? -15.469 3.816 16.328 1 91.25 13 MET B O 1
ATOM 2284 N N . LEU B 1 14 ? -16.922 2.92 17.812 1 93.81 14 LEU B N 1
ATOM 2285 C CA . LEU B 1 14 ? -17.828 4.059 17.656 1 93.81 14 LEU B CA 1
ATOM 2286 C C . LEU B 1 14 ? -17.531 5.133 18.703 1 93.81 14 LEU B C 1
ATOM 2288 O O . LEU B 1 14 ? -18.016 5.051 19.828 1 93.81 14 LEU B O 1
ATOM 2292 N N . ARG B 1 15 ? -16.781 6.141 18.375 1 93.62 15 ARG B N 1
ATOM 2293 C CA . ARG B 1 15 ? -16.516 7.328 19.188 1 93.62 15 ARG B CA 1
ATOM 2294 C C . ARG B 1 15 ? -17.484 8.453 18.844 1 93.62 15 ARG B C 1
ATOM 2296 O O . ARG B 1 15 ? -18.359 8.289 17.984 1 93.62 15 ARG B O 1
ATOM 2303 N N . PRO B 1 16 ? -17.344 9.484 19.516 1 93.75 16 PRO B N 1
ATOM 2304 C CA . PRO B 1 16 ? -18.188 10.625 19.156 1 93.75 16 PRO B CA 1
ATOM 2305 C C . PRO B 1 16 ? -18.047 11.039 17.688 1 93.75 16 PRO B C 1
ATOM 2307 O O . PRO B 1 16 ? -19.016 11.422 17.047 1 93.75 16 PRO B O 1
ATOM 2310 N N . GLU B 1 17 ? -16.875 10.852 17.094 1 95.12 17 GLU B N 1
ATOM 2311 C CA . GLU B 1 17 ? -16.609 11.148 15.688 1 95.12 17 GLU B CA 1
ATOM 2312 C C . GLU B 1 17 ? -17.531 10.367 14.773 1 95.12 17 GLU B C 1
ATOM 2314 O O . GLU B 1 17 ? -18.234 10.953 13.945 1 95.12 17 GLU B O 1
ATOM 2319 N N . GLU B 1 18 ? -17.562 9.07 14.992 1 96.5 18 GLU B N 1
ATOM 2320 C CA . GLU B 1 18 ? -18.297 8.172 14.102 1 96.5 18 GLU B CA 1
ATOM 2321 C C . GLU B 1 18 ? -19.797 8.281 14.32 1 96.5 18 GLU B C 1
ATOM 2323 O O . GLU B 1 18 ? -20.578 8.172 13.375 1 96.5 18 GLU B O 1
ATOM 2328 N N . LYS B 1 19 ? -20.172 8.547 15.594 1 97 19 LYS B N 1
ATOM 2329 C CA . LYS B 1 19 ? -21.594 8.734 15.883 1 97 19 LYS B CA 1
ATOM 2330 C C . LYS B 1 19 ? -22.141 9.977 15.188 1 97 19 LYS B C 1
ATOM 2332 O O . LYS B 1 19 ? -23.219 9.945 14.609 1 97 19 LYS B O 1
ATOM 2337 N N . LEU B 1 20 ? -21.359 11.047 15.281 1 97.69 20 LEU B N 1
ATOM 2338 C CA . LEU B 1 20 ? -21.75 12.281 14.617 1 97.69 20 LEU B CA 1
ATOM 2339 C C . LEU B 1 20 ? -21.859 12.078 13.109 1 97.69 20 LEU B C 1
ATOM 2341 O O . LEU B 1 20 ? -22.781 12.602 12.469 1 97.69 20 LEU B O 1
ATOM 2345 N N . LEU B 1 21 ? -20.984 11.305 12.555 1 97.94 21 LEU B N 1
ATOM 2346 C CA . LEU B 1 21 ? -20.969 11.078 11.109 1 97.94 21 LEU B CA 1
ATOM 2347 C C . LEU B 1 21 ? -22.172 10.234 10.68 1 97.94 21 LEU B C 1
ATOM 2349 O O . LEU B 1 21 ? -22.797 10.523 9.664 1 97.94 21 LEU B O 1
ATOM 2353 N N . LEU B 1 22 ? -22.469 9.203 11.43 1 97.75 22 LEU B N 1
ATOM 2354 C CA . LEU B 1 22 ? -23.625 8.367 11.117 1 97.75 22 LEU B CA 1
ATOM 2355 C C . LEU B 1 22 ? -24.906 9.188 11.133 1 97.75 22 LEU B C 1
ATOM 2357 O O . LEU B 1 22 ? -25.75 9.055 10.242 1 97.75 22 LEU B O 1
ATOM 2361 N N . ALA B 1 23 ? -25.031 10 12.164 1 98 23 ALA B N 1
ATOM 2362 C CA . ALA B 1 23 ? -26.203 10.875 12.258 1 98 23 ALA B CA 1
ATOM 2363 C C . ALA B 1 23 ? -26.266 11.844 11.086 1 98 23 ALA B C 1
ATOM 2365 O O . ALA B 1 23 ? -27.328 12.047 10.5 1 98 23 ALA B O 1
ATOM 2366 N N . ALA B 1 24 ? -25.141 12.445 10.734 1 98.56 24 ALA B N 1
ATOM 2367 C CA . ALA B 1 24 ? -25.078 13.406 9.641 1 98.56 24 ALA B CA 1
ATOM 2368 C C . ALA B 1 24 ? -25.438 12.75 8.312 1 98.56 24 ALA B C 1
ATOM 2370 O O . ALA B 1 24 ? -26.094 13.352 7.465 1 98.56 24 ALA B O 1
ATOM 2371 N N . LEU B 1 25 ? -24.984 11.516 8.086 1 98.12 25 LEU B N 1
ATOM 2372 C CA . LEU B 1 25 ? -25.297 10.773 6.863 1 98.12 25 LEU B CA 1
ATOM 2373 C C . LEU B 1 25 ? -26.797 10.492 6.777 1 98.12 25 LEU B C 1
ATOM 2375 O O . LEU B 1 25 ? -27.406 10.633 5.711 1 98.12 25 LEU B O 1
ATOM 2379 N N . ARG B 1 26 ? -27.328 10.141 7.875 1 97.06 26 ARG B N 1
ATOM 2380 C CA . ARG B 1 26 ? -28.781 9.914 7.938 1 97.06 26 ARG B CA 1
ATOM 2381 C C . ARG B 1 26 ? -29.547 11.195 7.625 1 97.06 26 ARG B C 1
ATOM 2383 O O . ARG B 1 26 ? -30.562 11.164 6.926 1 97.06 26 ARG B O 1
ATOM 2390 N N . ASP B 1 27 ? -29.078 12.258 8.164 1 97.94 27 ASP B N 1
ATOM 2391 C CA . ASP B 1 27 ? -29.719 13.555 7.934 1 97.94 27 ASP B CA 1
ATOM 2392 C C . ASP B 1 27 ? -29.703 13.914 6.453 1 97.94 27 ASP B C 1
ATOM 2394 O O . ASP B 1 27 ? -30.547 14.688 5.992 1 97.94 27 ASP B O 1
ATOM 2398 N N . GLN B 1 28 ? -28.75 13.43 5.684 1 97.5 28 GLN B N 1
ATOM 2399 C CA . GLN B 1 28 ? -28.672 13.656 4.242 1 97.5 28 GLN B CA 1
ATOM 2400 C C . GLN B 1 28 ? -29.578 12.695 3.486 1 97.5 28 GLN B C 1
ATOM 2402 O O . GLN B 1 28 ? -29.594 12.68 2.254 1 97.5 28 GLN B O 1
ATOM 2407 N N . GLY B 1 29 ? -30.203 11.734 4.234 1 96.38 29 GLY B N 1
ATOM 2408 C CA . GLY B 1 29 ? -31.094 10.758 3.627 1 96.38 29 GLY B CA 1
ATOM 2409 C C . GLY B 1 29 ? -30.391 9.492 3.199 1 96.38 29 GLY B C 1
ATOM 2410 O O . GLY B 1 29 ? -30.922 8.711 2.41 1 96.38 29 GLY B O 1
ATOM 2411 N N . LEU B 1 30 ? -29.203 9.305 3.674 1 96.38 30 LEU B N 1
ATOM 2412 C CA . LEU B 1 30 ? -28.438 8.125 3.285 1 96.38 30 LEU B CA 1
ATOM 2413 C C . LEU B 1 30 ? -28.578 7.012 4.316 1 96.38 30 LEU B C 1
ATOM 2415 O O . LEU B 1 30 ? -28.688 7.277 5.516 1 96.38 30 LEU B O 1
ATOM 2419 N N . THR B 1 31 ? -28.594 5.781 3.854 1 95.69 31 THR B N 1
ATOM 2420 C CA . THR B 1 31 ? -28.469 4.629 4.742 1 95.69 31 THR B CA 1
ATOM 2421 C C . THR B 1 31 ? -27 4.281 4.984 1 95.69 31 THR B C 1
ATOM 2423 O O . THR B 1 31 ? -26.234 4.129 4.035 1 95.69 31 THR B O 1
ATOM 2426 N N . ALA B 1 32 ? -26.656 4.305 6.25 1 96.06 32 ALA B N 1
ATOM 2427 C CA . ALA B 1 32 ? -25.266 4.043 6.609 1 96.06 32 ALA B CA 1
ATOM 2428 C C . ALA B 1 32 ? -25.172 3.086 7.797 1 96.06 32 ALA B C 1
ATOM 2430 O O . ALA B 1 32 ? -26.031 3.107 8.688 1 96.06 32 ALA B O 1
ATOM 2431 N N . ARG B 1 33 ? -24.203 2.246 7.777 1 94.5 33 ARG B N 1
ATOM 2432 C CA . ARG B 1 33 ? -23.969 1.366 8.914 1 94.5 33 ARG B CA 1
ATOM 2433 C C . ARG B 1 33 ? -22.469 1.219 9.188 1 94.5 33 ARG B C 1
ATOM 2435 O O . ARG B 1 33 ? -21.656 1.333 8.266 1 94.5 33 ARG B O 1
ATOM 2442 N N . PRO B 1 34 ? -22.125 0.919 10.453 1 95.75 34 PRO B N 1
ATOM 2443 C CA . PRO B 1 34 ? -20.719 0.67 10.758 1 95.75 34 PRO B CA 1
ATOM 2444 C C . PRO B 1 34 ? -20.203 -0.635 10.156 1 95.75 34 PRO B C 1
ATOM 2446 O O . PRO B 1 34 ? -20.969 -1.589 9.992 1 95.75 34 PRO B O 1
ATOM 2449 N N . LEU B 1 35 ? -19.031 -0.634 9.75 1 94.81 35 LEU B N 1
ATOM 2450 C CA . LEU B 1 35 ? -18.281 -1.812 9.328 1 94.81 35 LEU B CA 1
ATOM 2451 C C . LEU B 1 35 ? -17.094 -2.064 10.25 1 94.81 35 LEU B C 1
ATOM 2453 O O . LEU B 1 35 ? -16.125 -1.307 10.234 1 94.81 35 LEU B O 1
ATOM 2457 N N . LEU B 1 36 ? -17.234 -3.088 11.023 1 92 36 LEU B N 1
ATOM 2458 C CA . LEU B 1 36 ? -16.109 -3.518 11.859 1 92 36 LEU B CA 1
ATOM 2459 C C . LEU B 1 36 ? -15.242 -4.523 11.117 1 92 36 LEU B C 1
ATOM 2461 O O . LEU B 1 36 ? -15.656 -5.086 10.102 1 92 36 LEU B O 1
ATOM 2465 N N . MET B 1 37 ? -14.039 -4.723 11.625 1 87.25 37 MET B N 1
ATOM 2466 C CA . MET B 1 37 ? -13.086 -5.613 10.969 1 87.25 37 MET B CA 1
ATOM 2467 C C . MET B 1 37 ? -13.672 -7.012 10.812 1 87.25 37 MET B C 1
ATOM 2469 O O . MET B 1 37 ? -13.492 -7.652 9.773 1 87.25 37 MET B O 1
ATOM 2473 N N . GLU B 1 38 ? -14.375 -7.434 11.766 1 84.25 38 GLU B N 1
ATOM 2474 C CA . GLU B 1 38 ? -14.938 -8.781 11.766 1 84.25 38 GLU B CA 1
ATOM 2475 C C . GLU B 1 38 ? -16.016 -8.93 10.703 1 84.25 38 GLU B C 1
ATOM 2477 O O . GLU B 1 38 ? -16.359 -10.039 10.305 1 84.25 38 GLU B O 1
ATOM 2482 N N . ASP B 1 39 ? -16.547 -7.734 10.289 1 89.81 39 ASP B N 1
ATOM 2483 C CA . ASP B 1 39 ? -17.625 -7.742 9.305 1 89.81 39 ASP B CA 1
ATOM 2484 C C . ASP B 1 39 ? -17.062 -7.707 7.883 1 89.81 39 ASP B C 1
ATOM 2486 O O . ASP B 1 39 ? -17.797 -7.91 6.914 1 89.81 39 ASP B O 1
ATOM 2490 N N . LEU B 1 40 ? -15.789 -7.461 7.789 1 92.25 40 LEU B N 1
ATOM 2491 C CA . LEU B 1 40 ? -15.188 -7.199 6.484 1 92.25 40 LEU B CA 1
ATOM 2492 C C . LEU B 1 40 ? -15.266 -8.43 5.594 1 92.25 40 LEU B C 1
ATOM 2494 O O . LEU B 1 40 ? -15.508 -8.32 4.391 1 92.25 40 LEU B O 1
ATOM 2498 N N . ALA B 1 41 ? -15.102 -9.594 6.242 1 92.19 41 ALA B N 1
ATOM 2499 C CA . ALA B 1 41 ? -15.109 -10.844 5.492 1 92.19 41 ALA B CA 1
ATOM 2500 C C . ALA B 1 41 ? -16.406 -11 4.699 1 92.19 41 ALA B C 1
ATOM 2502 O O . ALA B 1 41 ? -16.375 -11.312 3.508 1 92.19 41 ALA B O 1
ATOM 2503 N N . GLU B 1 42 ? -17.469 -10.75 5.293 1 89.38 42 GLU B N 1
ATOM 2504 C CA . GLU B 1 42 ? -18.781 -10.891 4.656 1 89.38 42 GLU B CA 1
ATOM 2505 C C . GLU B 1 42 ? -18.969 -9.836 3.568 1 89.38 42 GLU B C 1
ATOM 2507 O O . GLU B 1 42 ? -19.562 -10.125 2.525 1 89.38 42 GLU B O 1
ATOM 2512 N N . THR B 1 43 ? -18.5 -8.711 3.83 1 89.94 43 THR B N 1
ATOM 2513 C CA . THR B 1 43 ? -18.656 -7.613 2.883 1 89.94 43 THR B CA 1
ATOM 2514 C C . THR B 1 43 ? -17.891 -7.906 1.593 1 89.94 43 THR B C 1
ATOM 2516 O O . THR B 1 43 ? -18.438 -7.758 0.497 1 89.94 43 THR B O 1
ATOM 2519 N N . VAL B 1 44 ? -16.656 -8.406 1.72 1 91.69 44 VAL B N 1
ATOM 2520 C CA . VAL B 1 44 ? -15.844 -8.594 0.523 1 91.69 44 VAL B CA 1
ATOM 2521 C C . VAL B 1 44 ? -16.234 -9.898 -0.166 1 91.69 44 VAL B C 1
ATOM 2523 O O . VAL B 1 44 ? -15.898 -10.109 -1.336 1 91.69 44 VAL B O 1
ATOM 2526 N N . ALA B 1 45 ? -16.953 -10.797 0.529 1 86.75 45 ALA B N 1
ATOM 2527 C CA . ALA B 1 45 ? -17.438 -12.031 -0.073 1 86.75 45 ALA B CA 1
ATOM 2528 C C . ALA B 1 45 ? -18.641 -11.758 -0.987 1 86.75 45 ALA B C 1
ATOM 2530 O O . ALA B 1 45 ? -19.016 -12.609 -1.796 1 86.75 45 ALA B O 1
ATOM 2531 N N . GLY B 1 46 ? -19.141 -10.523 -0.922 1 79.81 46 GLY B N 1
ATOM 2532 C CA . GLY B 1 46 ? -20.25 -10.133 -1.778 1 79.81 46 GLY B CA 1
ATOM 2533 C C . GLY B 1 46 ? -21.578 -10.703 -1.333 1 79.81 46 GLY B C 1
ATOM 2534 O O . GLY B 1 46 ? -22.5 -10.828 -2.133 1 79.81 46 GLY B O 1
ATOM 2535 N N . HIS B 1 47 ? -21.625 -11.172 -0.186 1 70.44 47 HIS B N 1
ATOM 2536 C CA . HIS B 1 47 ? -22.844 -11.805 0.302 1 70.44 47 HIS B CA 1
ATOM 2537 C C . HIS B 1 47 ? -23.953 -10.781 0.499 1 70.44 47 HIS B C 1
ATOM 2539 O O . HIS B 1 47 ? -25.125 -11.148 0.575 1 70.44 47 HIS B O 1
ATOM 2545 N N . THR B 1 48 ? -23.547 -9.516 0.604 1 67.94 48 THR B N 1
ATOM 2546 C CA . THR B 1 48 ? -24.5 -8.422 0.668 1 67.94 48 THR B CA 1
ATOM 2547 C C . THR B 1 48 ? -24.328 -7.48 -0.52 1 67.94 48 THR B C 1
ATOM 2549 O O . THR B 1 48 ? -23.281 -7.469 -1.161 1 67.94 48 THR B O 1
ATOM 2552 N N . GLY B 1 49 ? -25.422 -6.98 -1.103 1 73.81 49 GLY B N 1
ATOM 2553 C CA . GLY B 1 49 ? -25.25 -5.996 -2.16 1 73.81 49 GLY B CA 1
ATOM 2554 C C . GLY B 1 49 ? -24.125 -5.02 -1.899 1 73.81 49 GLY B C 1
ATOM 2555 O O . GLY B 1 49 ? -23.828 -4.695 -0.747 1 73.81 49 GLY B O 1
ATOM 2556 N N . PRO B 1 50 ? -23.328 -4.707 -2.863 1 80.38 50 PRO B N 1
ATOM 2557 C CA . PRO B 1 50 ? -22.172 -3.826 -2.662 1 80.38 50 PRO B CA 1
ATOM 2558 C C . PRO B 1 50 ? -22.578 -2.432 -2.184 1 80.38 50 PRO B C 1
ATOM 2560 O O . PRO B 1 50 ? -23.516 -1.845 -2.711 1 80.38 50 PRO B O 1
ATOM 2563 N N . PRO B 1 51 ? -22.062 -2.004 -1.123 1 90.62 51 PRO B N 1
ATOM 2564 C CA . PRO B 1 51 ? -22.234 -0.6 -0.746 1 90.62 51 PRO B CA 1
ATOM 2565 C C . PRO B 1 51 ? -21.781 0.367 -1.834 1 90.62 51 PRO B C 1
ATOM 2567 O O . PRO B 1 51 ? -21 -0.011 -2.715 1 90.62 51 PRO B O 1
ATOM 2570 N N . ALA B 1 52 ? -22.391 1.512 -1.802 1 94.19 52 ALA B N 1
ATOM 2571 C CA . ALA B 1 52 ? -22.031 2.508 -2.811 1 94.19 52 ALA B CA 1
ATOM 2572 C C . ALA B 1 52 ? -20.688 3.154 -2.494 1 94.19 52 ALA B C 1
ATOM 2574 O O . ALA B 1 52 ? -19.953 3.564 -3.402 1 94.19 52 ALA B O 1
ATOM 2575 N N . LEU B 1 53 ? -20.422 3.268 -1.223 1 97.06 53 LEU B N 1
ATOM 2576 C CA . LEU B 1 53 ? -19.219 3.939 -0.774 1 97.06 53 LEU B CA 1
ATOM 2577 C C . LEU B 1 53 ? -18.859 3.52 0.647 1 97.06 53 LEU B C 1
ATOM 2579 O O . LEU B 1 53 ? -19.734 3.252 1.464 1 97.06 53 LEU B O 1
ATOM 2583 N N . ALA B 1 54 ? -17.594 3.422 0.89 1 97.56 54 ALA B N 1
ATOM 2584 C CA . ALA B 1 54 ? -17.141 3.201 2.258 1 97.56 54 ALA B CA 1
ATOM 2585 C C . ALA B 1 54 ? -16.312 4.387 2.762 1 97.56 54 ALA B C 1
ATOM 2587 O O . ALA B 1 54 ? -15.328 4.773 2.143 1 97.56 54 ALA B O 1
ATOM 2588 N N . LEU B 1 55 ? -16.75 4.969 3.818 1 98.12 55 LEU B N 1
ATOM 2589 C CA . LEU B 1 55 ? -15.992 5.988 4.527 1 98.12 55 LEU B CA 1
ATOM 2590 C C . LEU B 1 55 ? -15.031 5.355 5.52 1 98.12 55 LEU B C 1
ATOM 2592 O O . LEU B 1 55 ? -15.453 4.66 6.445 1 98.12 55 LEU B O 1
ATOM 2596 N N . ILE B 1 56 ? -13.719 5.574 5.355 1 98.38 56 ILE B N 1
ATOM 2597 C CA . ILE B 1 56 ? -12.695 4.91 6.156 1 98.38 56 ILE B CA 1
ATOM 2598 C C . ILE B 1 56 ? -12.336 5.781 7.359 1 98.38 56 ILE B C 1
ATOM 2600 O O . ILE B 1 56 ? -11.719 6.836 7.211 1 98.38 56 ILE B O 1
ATOM 2604 N N . ARG B 1 57 ? -12.703 5.316 8.531 1 97.56 57 ARG B N 1
ATOM 2605 C CA . ARG B 1 57 ? -12.516 6.102 9.75 1 97.56 57 ARG B CA 1
ATOM 2606 C C . ARG B 1 57 ? -11.805 5.285 10.82 1 97.56 57 ARG B C 1
ATOM 2608 O O . ARG B 1 57 ? -11.914 5.582 12.016 1 97.56 57 ARG B O 1
ATOM 2615 N N . ASN B 1 58 ? -11.086 4.266 10.398 1 96 58 ASN B N 1
ATOM 2616 C CA . ASN B 1 58 ? -10.352 3.412 11.328 1 96 58 ASN B CA 1
ATOM 2617 C C . ASN B 1 58 ? -9.242 4.18 12.039 1 96 58 ASN B C 1
ATOM 2619 O O . ASN B 1 58 ? -8.539 4.98 11.414 1 96 58 ASN B O 1
ATOM 2623 N N . LEU B 1 59 ? -9.055 3.924 13.32 1 91 59 LEU B N 1
ATOM 2624 C CA . LEU B 1 59 ? -7.996 4.559 14.102 1 91 59 LEU B CA 1
ATOM 2625 C C . LEU B 1 59 ? -6.633 3.969 13.758 1 91 59 LEU B C 1
ATOM 2627 O O . LEU B 1 59 ? -5.641 4.695 13.688 1 91 59 LEU B O 1
ATOM 2631 N N . SER B 1 60 ? -6.66 2.686 13.57 1 89.19 60 SER B N 1
ATOM 2632 C CA . SER B 1 60 ? -5.426 2.01 13.172 1 89.19 60 SER B CA 1
ATOM 2633 C C . SER B 1 60 ? -5.113 2.244 11.703 1 89.19 60 SER B C 1
ATOM 2635 O O . SER B 1 60 ? -5.918 1.914 10.828 1 89.19 60 SER B O 1
ATOM 2637 N N . HIS B 1 61 ? -3.922 2.742 11.469 1 89.81 61 HIS B N 1
ATOM 2638 C CA . HIS B 1 61 ? -3.482 2.934 10.094 1 89.81 61 HIS B CA 1
ATOM 2639 C C . HIS B 1 61 ? -3.473 1.613 9.328 1 89.81 61 HIS B C 1
ATOM 2641 O O . HIS B 1 61 ? -3.877 1.562 8.164 1 89.81 61 HIS B O 1
ATOM 2647 N N . ARG B 1 62 ? -3.029 0.684 10.023 1 88.62 62 ARG B N 1
ATOM 2648 C CA . ARG B 1 62 ? -2.98 -0.647 9.43 1 88.62 62 ARG B CA 1
ATOM 2649 C C . ARG B 1 62 ? -4.371 -1.116 9.023 1 88.62 62 ARG B C 1
ATOM 2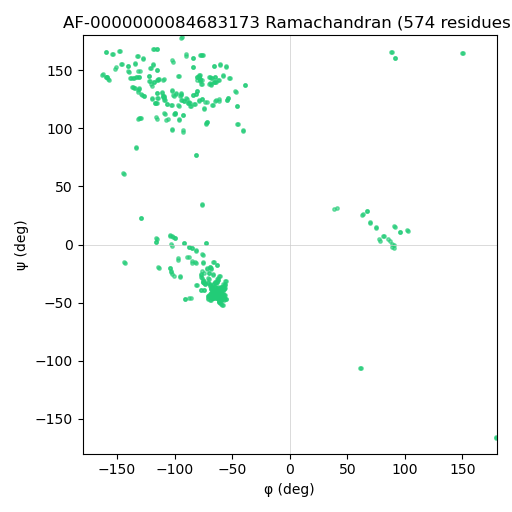651 O O . ARG B 1 62 ? -4.566 -1.607 7.906 1 88.62 62 ARG B O 1
ATOM 2658 N N . ASP B 1 63 ? -5.332 -0.947 9.906 1 92.69 63 ASP B N 1
ATOM 2659 C CA . ASP B 1 63 ? -6.699 -1.375 9.617 1 92.69 63 ASP B CA 1
ATOM 2660 C C . ASP B 1 63 ? -7.309 -0.537 8.492 1 92.69 63 ASP B C 1
ATOM 2662 O O . ASP B 1 63 ? -8 -1.067 7.625 1 92.69 63 ASP B O 1
ATOM 2666 N N . ALA B 1 64 ? -7.027 0.738 8.57 1 95.5 64 ALA B N 1
ATOM 2667 C CA . ALA B 1 64 ? -7.555 1.633 7.547 1 95.5 64 ALA B CA 1
ATOM 2668 C C . ALA B 1 64 ? -7.098 1.199 6.156 1 95.5 64 ALA B C 1
ATOM 2670 O O . ALA B 1 64 ? -7.91 1.09 5.234 1 95.5 64 ALA B O 1
ATOM 2671 N N . ILE B 1 65 ? -5.859 0.879 6.062 1 94.88 65 ILE B N 1
ATOM 2672 C CA . ILE B 1 65 ? -5.277 0.497 4.781 1 94.88 65 ILE B CA 1
ATOM 2673 C C . ILE B 1 65 ? -5.805 -0.873 4.363 1 94.88 65 ILE B C 1
ATOM 2675 O O . ILE B 1 65 ? -6.188 -1.07 3.207 1 94.88 65 ILE B O 1
ATOM 2679 N N . ASN B 1 66 ? -5.797 -1.771 5.262 1 93.56 66 ASN B N 1
ATOM 2680 C CA . ASN B 1 66 ? -6.27 -3.123 4.984 1 93.56 66 ASN B CA 1
ATOM 2681 C C . ASN B 1 66 ? -7.715 -3.117 4.488 1 93.56 66 ASN B C 1
ATOM 2683 O O . ASN B 1 66 ? -8.031 -3.734 3.469 1 93.56 66 ASN B O 1
ATOM 2687 N N . VAL B 1 67 ? -8.547 -2.379 5.141 1 96.38 67 VAL B N 1
ATOM 2688 C CA . VAL B 1 67 ? -9.961 -2.33 4.793 1 96.38 67 VAL B CA 1
ATOM 2689 C C . VAL B 1 67 ? -10.141 -1.626 3.451 1 96.38 67 VAL B C 1
ATOM 2691 O O . VAL B 1 67 ? -10.836 -2.135 2.564 1 96.38 67 VAL B O 1
ATOM 2694 N N . SER B 1 68 ? -9.5 -0.498 3.332 1 97.75 68 SER B N 1
ATOM 2695 C CA . SER B 1 68 ? -9.68 0.273 2.105 1 97.75 68 SER B CA 1
ATOM 2696 C C . SER B 1 68 ? -9.203 -0.509 0.887 1 97.75 68 SER B C 1
ATOM 2698 O O . SER B 1 68 ? -9.891 -0.554 -0.136 1 97.75 68 SER B O 1
ATOM 2700 N N . ARG B 1 69 ? -8.102 -1.223 1 1 97.06 69 ARG B N 1
ATOM 2701 C CA . ARG B 1 69 ? -7.562 -1.988 -0.121 1 97.06 69 ARG B CA 1
ATOM 2702 C C . ARG B 1 69 ? -8.5 -3.129 -0.501 1 97.06 69 ARG B C 1
ATOM 2704 O O . ARG B 1 69 ? -8.789 -3.338 -1.682 1 97.06 69 ARG B O 1
ATOM 2711 N N . ARG B 1 70 ? -8.945 -3.824 0.447 1 96.94 70 ARG B N 1
ATOM 2712 C CA . ARG B 1 70 ? -9.812 -4.969 0.176 1 96.94 70 ARG B CA 1
ATOM 2713 C C . ARG B 1 70 ? -11.141 -4.523 -0.425 1 96.94 70 ARG B C 1
ATOM 2715 O O . ARG B 1 70 ? -11.641 -5.141 -1.369 1 96.94 70 ARG B O 1
ATOM 2722 N N . LEU B 1 71 ? -11.695 -3.432 0.112 1 96.44 71 LEU B N 1
ATOM 2723 C CA . LEU B 1 71 ? -12.945 -2.92 -0.429 1 96.44 71 LEU B CA 1
ATOM 2724 C C . LEU B 1 71 ? -12.766 -2.443 -1.866 1 96.44 71 LEU B C 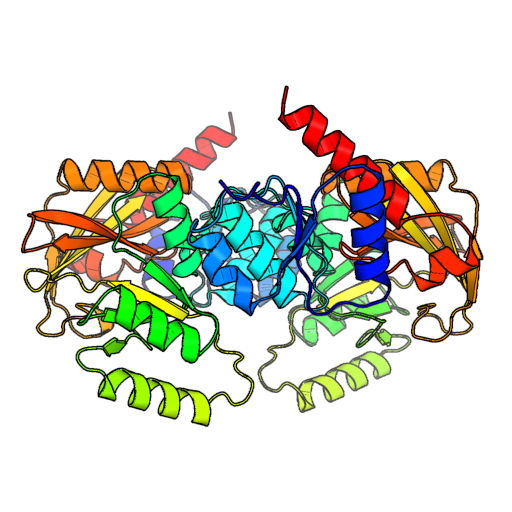1
ATOM 2726 O O . LEU B 1 71 ? -13.586 -2.756 -2.736 1 96.44 71 LEU B O 1
ATOM 2730 N N . GLU B 1 72 ? -11.664 -1.745 -2.111 1 96.62 72 GLU B N 1
ATOM 2731 C CA . GLU B 1 72 ? -11.406 -1.28 -3.471 1 96.62 72 GLU B CA 1
ATOM 2732 C C . GLU B 1 72 ? -11.242 -2.453 -4.434 1 96.62 72 GLU B C 1
ATOM 2734 O O . GLU B 1 72 ? -11.75 -2.418 -5.555 1 96.62 72 GLU B O 1
ATOM 2739 N N . HIS B 1 73 ? -10.547 -3.467 -3.994 1 96.19 73 HIS B N 1
ATOM 2740 C CA . HIS B 1 73 ? -10.367 -4.645 -4.832 1 96.19 73 HIS B CA 1
ATOM 2741 C C . HIS B 1 73 ? -11.688 -5.371 -5.062 1 96.19 73 HIS B C 1
ATOM 2743 O O . HIS B 1 73 ? -11.867 -6.031 -6.086 1 96.19 73 HIS B O 1
ATOM 2749 N N . ALA B 1 74 ? -12.609 -5.219 -4.156 1 93.69 74 ALA B N 1
ATOM 2750 C CA . ALA B 1 74 ? -13.938 -5.805 -4.297 1 93.69 74 ALA B CA 1
ATOM 2751 C C . ALA B 1 74 ? -14.859 -4.898 -5.113 1 93.69 74 ALA B C 1
ATOM 2753 O O . ALA B 1 74 ? -16.031 -5.207 -5.309 1 93.69 74 ALA B O 1
ATOM 2754 N N . GLY B 1 75 ? -14.367 -3.713 -5.508 1 92.5 75 GLY B N 1
ATOM 2755 C CA . GLY B 1 75 ? -15.125 -2.826 -6.371 1 92.5 75 GLY B CA 1
ATOM 2756 C C . GLY B 1 75 ? -15.891 -1.762 -5.605 1 92.5 75 GLY B C 1
ATOM 2757 O O . GLY B 1 75 ? -16.75 -1.082 -6.172 1 92.5 75 GLY B O 1
ATOM 2758 N N . VAL B 1 76 ? -15.648 -1.59 -4.312 1 94.31 76 VAL B N 1
ATOM 2759 C CA . VAL B 1 76 ? -16.312 -0.588 -3.48 1 94.31 76 VAL B CA 1
ATOM 2760 C C . VAL B 1 76 ? -15.422 0.653 -3.367 1 94.31 76 VAL B C 1
ATOM 2762 O O . VAL B 1 76 ? -14.305 0.58 -2.861 1 94.31 76 VAL B O 1
ATOM 2765 N N . PRO B 1 77 ? -15.922 1.794 -3.82 1 96.06 77 PRO B N 1
ATOM 2766 C CA . PRO B 1 77 ? -15.125 3.008 -3.637 1 96.06 77 PRO B CA 1
ATOM 2767 C C . PRO B 1 77 ? -14.945 3.377 -2.166 1 96.06 77 PRO B C 1
ATOM 2769 O O . PRO B 1 77 ? -15.852 3.174 -1.357 1 96.06 77 PRO B O 1
ATOM 2772 N N . THR B 1 78 ? -13.781 3.898 -1.884 1 98 78 THR B N 1
ATOM 2773 C CA . THR B 1 78 ? -13.492 4.293 -0.509 1 98 78 THR B CA 1
ATOM 2774 C C . THR B 1 78 ? -13.164 5.781 -0.431 1 98 78 THR B C 1
ATOM 2776 O O . THR B 1 78 ? -12.688 6.367 -1.405 1 98 78 THR B O 1
ATOM 2779 N N . LEU B 1 79 ? -13.445 6.355 0.705 1 98.31 79 LEU B N 1
ATOM 2780 C CA . LEU B 1 79 ? -13.109 7.73 1.056 1 98.31 79 LEU B CA 1
ATOM 2781 C C . LEU B 1 79 ? -12.453 7.797 2.43 1 98.31 79 LEU B C 1
ATOM 2783 O O . LEU B 1 79 ? -13.117 7.637 3.451 1 98.31 79 LEU B O 1
ATOM 2787 N N . ASN B 1 80 ? -11.203 8.062 2.359 1 98.12 80 ASN B N 1
ATOM 2788 C CA . ASN B 1 80 ? -10.242 8.297 1.286 1 98.12 80 ASN B CA 1
ATOM 2789 C C . ASN B 1 80 ? -9.836 6.992 0.608 1 98.12 80 ASN B C 1
ATOM 2791 O O . ASN B 1 80 ? -10.094 5.906 1.131 1 98.12 80 ASN B O 1
ATOM 2795 N N . ARG B 1 81 ? -9.258 7.145 -0.565 1 97.56 81 ARG B N 1
ATOM 2796 C CA . ARG B 1 81 ? -8.711 5.996 -1.277 1 97.56 81 ARG B CA 1
ATOM 2797 C C . ARG B 1 81 ? -7.527 5.395 -0.52 1 97.56 81 ARG B C 1
ATOM 2799 O O . ARG B 1 81 ? -6.805 6.105 0.181 1 97.56 81 ARG B O 1
ATOM 2806 N N . ALA B 1 82 ? -7.281 4.098 -0.728 1 97.62 82 ALA B N 1
ATOM 2807 C CA . ALA B 1 82 ? -6.199 3.371 -0.067 1 97.62 82 ALA B CA 1
ATOM 2808 C C . ALA B 1 82 ? -4.852 4.031 -0.338 1 97.62 82 ALA B C 1
ATOM 2810 O O . ALA B 1 82 ? -4.043 4.207 0.578 1 97.62 82 ALA B O 1
ATOM 2811 N N . ALA B 1 83 ? -4.602 4.434 -1.566 1 96.75 83 ALA B N 1
ATOM 2812 C CA . ALA B 1 83 ? -3.332 5.059 -1.934 1 96.75 83 ALA B CA 1
ATOM 2813 C C . ALA B 1 83 ? -3.135 6.375 -1.191 1 96.75 83 ALA B C 1
ATOM 2815 O O . ALA B 1 83 ? -2.02 6.707 -0.782 1 96.75 83 ALA B O 1
ATOM 2816 N N . THR B 1 84 ? -4.223 7.109 -1.027 1 97.88 84 THR B N 1
ATOM 2817 C CA . THR B 1 84 ? -4.191 8.375 -0.3 1 97.88 84 THR B CA 1
ATOM 2818 C C . THR B 1 84 ? -3.898 8.141 1.179 1 97.88 84 THR B C 1
ATOM 2820 O O . THR B 1 84 ? -3.059 8.828 1.767 1 97.88 84 THR B O 1
ATOM 2823 N N . ILE B 1 85 ? -4.602 7.16 1.727 1 97.75 85 ILE B N 1
ATOM 2824 C CA . ILE B 1 85 ? -4.391 6.82 3.131 1 97.75 85 ILE B CA 1
ATOM 2825 C C . ILE B 1 85 ? -2.936 6.418 3.35 1 97.75 85 ILE B C 1
ATOM 2827 O O . ILE B 1 85 ? -2.297 6.867 4.305 1 97.75 85 ILE B O 1
ATOM 2831 N N . GLU B 1 86 ? -2.414 5.66 2.473 1 96.19 86 GLU B N 1
ATOM 2832 C CA . GLU B 1 86 ? -1.028 5.203 2.549 1 96.19 86 GLU B CA 1
ATOM 2833 C C . GLU B 1 86 ? -0.059 6.383 2.516 1 96.19 86 GLU B C 1
ATOM 2835 O O . GLU B 1 86 ? 0.865 6.457 3.328 1 96.19 86 GLU B O 1
ATOM 2840 N N . THR B 1 87 ? -0.238 7.258 1.608 1 97.5 87 THR B N 1
ATOM 2841 C CA . THR B 1 87 ? 0.635 8.414 1.466 1 97.5 87 THR B CA 1
ATOM 2842 C C . THR B 1 87 ? 0.555 9.305 2.703 1 97.5 87 THR B C 1
ATOM 2844 O O . THR B 1 87 ? 1.583 9.727 3.238 1 97.5 87 THR B O 1
ATOM 2847 N N . CYS B 1 88 ? -0.65 9.492 3.199 1 97.62 88 CYS B N 1
ATOM 2848 C CA . CYS B 1 88 ? -0.858 10.391 4.324 1 97.62 88 CYS B CA 1
ATOM 2849 C C . CYS B 1 88 ? -0.302 9.797 5.613 1 97.62 88 CYS B C 1
ATOM 2851 O O . CYS B 1 88 ? 0.006 10.523 6.559 1 97.62 88 CYS B O 1
ATOM 2853 N N . ASN B 1 89 ? -0.135 8.5 5.621 1 95.69 89 ASN B N 1
ATOM 2854 C CA . ASN B 1 89 ? 0.351 7.828 6.82 1 95.69 89 ASN B CA 1
ATOM 2855 C C . ASN B 1 89 ? 1.876 7.801 6.871 1 95.69 89 ASN B C 1
ATOM 2857 O O . ASN B 1 89 ? 2.461 7.34 7.852 1 95.69 89 ASN B O 1
ATOM 2861 N N . ASP B 1 90 ? 2.514 8.305 5.898 1 96.62 90 ASP B N 1
ATOM 2862 C CA . ASP B 1 90 ? 3.969 8.25 5.801 1 96.62 90 ASP B CA 1
ATOM 2863 C C . ASP B 1 90 ? 4.547 9.633 5.508 1 96.62 90 ASP B C 1
ATOM 2865 O O . ASP B 1 90 ? 4.504 10.102 4.367 1 96.62 90 ASP B O 1
ATOM 2869 N N . LYS B 1 91 ? 5.223 10.219 6.547 1 97.06 91 LYS B N 1
ATOM 2870 C CA . LYS B 1 91 ? 5.766 11.57 6.418 1 97.06 91 LYS B CA 1
ATOM 2871 C C . LYS B 1 91 ? 6.82 11.633 5.32 1 97.06 91 LYS B C 1
ATOM 2873 O O . LYS B 1 91 ? 7 12.68 4.688 1 97.06 91 LYS B O 1
ATOM 2878 N N . GLY B 1 92 ? 7.496 10.562 5.113 1 97.31 92 GLY B N 1
ATOM 2879 C CA . GLY B 1 92 ? 8.469 10.523 4.031 1 97.31 92 GLY B CA 1
ATOM 2880 C C . GLY B 1 92 ? 7.828 10.562 2.654 1 97.31 92 GLY B C 1
ATOM 2881 O O . GLY B 1 92 ? 8.281 11.289 1.772 1 97.31 92 GLY B O 1
ATOM 2882 N N . LEU B 1 93 ? 6.812 9.781 2.482 1 97.75 93 LEU B N 1
ATOM 2883 C CA . LEU B 1 93 ? 6.098 9.797 1.21 1 97.75 93 LEU B CA 1
ATOM 2884 C C . LEU B 1 93 ? 5.48 11.164 0.95 1 97.75 93 LEU B C 1
ATOM 2886 O O . LEU B 1 93 ? 5.5 11.656 -0.182 1 97.75 93 LEU B O 1
ATOM 2890 N N . GLN B 1 94 ? 4.965 11.773 1.964 1 98.06 94 GLN B N 1
ATOM 2891 C CA . GLN B 1 94 ? 4.402 13.109 1.812 1 98.06 94 GLN B CA 1
ATOM 2892 C C . GLN B 1 94 ? 5.469 14.109 1.37 1 98.06 94 GLN B C 1
ATOM 2894 O O . GLN B 1 94 ? 5.238 14.914 0.468 1 98.06 94 GLN B O 1
ATOM 2899 N N . ALA B 1 95 ? 6.602 14.031 2.01 1 97.81 95 ALA B N 1
ATOM 2900 C CA . ALA B 1 95 ? 7.68 14.953 1.656 1 97.81 95 ALA B CA 1
ATOM 2901 C C . ALA B 1 95 ? 8.055 14.812 0.182 1 97.81 95 ALA B C 1
ATOM 2903 O O . ALA B 1 95 ? 8.266 15.82 -0.503 1 97.81 95 ALA B O 1
ATOM 2904 N N . LEU B 1 96 ? 8.156 13.594 -0.287 1 97.12 96 LEU B N 1
ATOM 2905 C CA . LEU B 1 96 ? 8.453 13.359 -1.696 1 97.12 96 LEU B CA 1
ATOM 2906 C C . LEU B 1 96 ? 7.344 13.914 -2.586 1 97.12 96 LEU B C 1
ATOM 2908 O O . LEU B 1 96 ? 7.621 14.547 -3.607 1 97.12 96 LEU B O 1
ATOM 2912 N N . LEU B 1 97 ? 6.117 13.664 -2.207 1 97.19 97 LEU B N 1
ATOM 2913 C CA . LEU B 1 97 ? 4.961 14.164 -2.949 1 97.19 97 LEU B CA 1
ATOM 2914 C C . LEU B 1 97 ? 4.977 15.688 -3.023 1 97.19 97 LEU B C 1
ATOM 2916 O O . LEU B 1 97 ? 4.773 16.266 -4.094 1 97.19 97 LEU B O 1
ATOM 2920 N N . PHE B 1 98 ? 5.191 16.297 -1.851 1 97.75 98 PHE B N 1
ATOM 2921 C CA . PHE B 1 98 ? 5.203 17.766 -1.787 1 97.75 98 PHE B CA 1
ATOM 2922 C C . PHE B 1 98 ? 6.305 18.328 -2.674 1 97.75 98 PHE B C 1
ATOM 2924 O O . PHE B 1 98 ? 6.078 19.281 -3.412 1 97.75 98 PHE B O 1
ATOM 2931 N N . ALA B 1 99 ? 7.434 17.734 -2.641 1 95.5 99 ALA B N 1
ATOM 2932 C CA . ALA B 1 99 ? 8.547 18.172 -3.479 1 95.5 99 ALA B CA 1
ATOM 2933 C C . ALA B 1 99 ? 8.203 18.047 -4.961 1 95.5 99 ALA B C 1
ATOM 2935 O O . ALA B 1 99 ? 8.422 18.984 -5.738 1 95.5 99 ALA B O 1
ATOM 2936 N N . ARG B 1 100 ? 7.66 17 -5.344 1 93.31 100 ARG B N 1
ATOM 2937 C CA . ARG B 1 100 ? 7.344 16.703 -6.738 1 93.31 100 ARG B CA 1
ATOM 2938 C C . ARG B 1 100 ? 6.301 17.672 -7.277 1 93.31 100 ARG B C 1
ATOM 2940 O O . ARG B 1 100 ? 6.328 18.031 -8.453 1 93.31 100 ARG B O 1
ATOM 2947 N N . HIS B 1 101 ? 5.418 18.094 -6.434 1 95.38 101 HIS B N 1
ATOM 2948 C CA . HIS B 1 101 ? 4.305 18.922 -6.883 1 95.38 101 HIS B CA 1
ATOM 2949 C C . HIS B 1 101 ? 4.512 20.391 -6.508 1 95.38 101 HIS B C 1
ATOM 2951 O O . HIS B 1 101 ? 3.594 21.203 -6.629 1 95.38 101 HIS B O 1
ATOM 2957 N N . GLY B 1 102 ? 5.652 20.672 -6.023 1 95.75 102 GLY B N 1
ATOM 2958 C CA . GLY B 1 102 ? 5.98 22.047 -5.695 1 95.75 102 GLY B CA 1
ATOM 2959 C C . GLY B 1 102 ? 5.168 22.609 -4.539 1 95.75 102 GLY B C 1
ATOM 2960 O O . GLY B 1 102 ? 4.812 23.781 -4.531 1 95.75 102 GLY B O 1
ATOM 2961 N N . ILE B 1 103 ? 4.723 21.844 -3.619 1 98 103 ILE B N 1
ATOM 2962 C CA . ILE B 1 103 ? 4.004 22.266 -2.424 1 98 103 ILE B CA 1
ATOM 2963 C C . ILE B 1 103 ? 4.996 22.703 -1.351 1 98 103 ILE B C 1
ATOM 2965 O O . ILE B 1 103 ? 5.883 21.938 -0.965 1 98 103 ILE B O 1
ATOM 2969 N N . PRO B 1 104 ? 4.879 23.953 -0.91 1 98.06 104 PRO B N 1
ATOM 2970 C CA . PRO B 1 104 ? 5.793 24.406 0.141 1 98.06 104 PRO B CA 1
ATOM 2971 C C . PRO B 1 104 ? 5.789 23.5 1.365 1 98.06 104 PRO B C 1
ATOM 2973 O O . PRO B 1 104 ? 4.723 23.188 1.914 1 98.06 104 PRO B O 1
ATOM 2976 N N . HIS B 1 105 ? 6.926 23.016 1.782 1 98 105 HIS B N 1
ATOM 2977 C CA . HIS B 1 105 ? 7.16 22.062 2.857 1 98 105 HIS B CA 1
ATOM 2978 C C . HIS B 1 105 ? 8.586 22.172 3.391 1 98 105 HIS B C 1
ATOM 2980 O O . HIS B 1 105 ? 9.516 22.469 2.637 1 98 105 HIS B O 1
ATOM 2986 N N . PRO B 1 106 ? 8.766 22.031 4.711 1 97 106 PRO B N 1
ATOM 2987 C CA . PRO B 1 106 ? 10.148 22.062 5.203 1 97 106 PRO B CA 1
ATOM 2988 C C . PRO B 1 106 ? 11.062 21.078 4.461 1 97 106 PRO B C 1
ATOM 2990 O O . PRO B 1 106 ? 10.633 19.984 4.113 1 97 106 PRO B O 1
ATOM 2993 N N . THR B 1 107 ? 12.305 21.5 4.254 1 96.12 107 THR B N 1
ATOM 2994 C CA . THR B 1 107 ? 13.266 20.578 3.65 1 96.12 107 THR B CA 1
ATOM 2995 C C . THR B 1 107 ? 13.336 19.266 4.441 1 96.12 107 THR B C 1
ATOM 2997 O O . THR B 1 107 ? 13.57 19.281 5.652 1 96.12 107 THR B O 1
ATOM 3000 N N . THR B 1 108 ? 13.109 18.172 3.771 1 97.12 108 THR B N 1
ATOM 3001 C CA . THR B 1 108 ? 13.008 16.891 4.434 1 97.12 108 THR B CA 1
ATOM 3002 C C . THR B 1 108 ? 13.875 15.844 3.732 1 97.12 108 THR B C 1
ATOM 3004 O O . THR B 1 108 ? 13.891 15.766 2.502 1 97.12 108 THR B O 1
ATOM 3007 N N . ARG B 1 109 ? 14.617 15.086 4.527 1 96.19 109 ARG B N 1
ATOM 3008 C CA . ARG B 1 109 ? 15.484 14.031 4.023 1 96.19 109 ARG B CA 1
ATOM 3009 C C . ARG B 1 109 ? 15.117 12.68 4.633 1 96.19 109 ARG B C 1
ATOM 3011 O O . ARG B 1 109 ? 14.805 12.594 5.82 1 96.19 109 ARG B O 1
ATOM 3018 N N . HIS B 1 110 ? 15.195 11.695 3.744 1 96.31 110 HIS B N 1
ATOM 3019 C CA . HIS B 1 110 ? 15.062 10.336 4.254 1 96.31 110 HIS B CA 1
ATOM 3020 C C . HIS B 1 110 ? 16.375 9.836 4.855 1 96.31 110 HIS B C 1
ATOM 3022 O O . HIS B 1 110 ? 17.453 10.156 4.352 1 96.31 110 HIS B O 1
ATOM 3028 N N . ALA B 1 111 ? 16.297 9.07 5.895 1 95.31 111 ALA B N 1
ATOM 3029 C CA . ALA B 1 111 ? 17.453 8.391 6.465 1 95.31 111 ALA B CA 1
ATOM 3030 C C . ALA B 1 111 ? 17.125 6.934 6.793 1 95.31 111 ALA B C 1
ATOM 3032 O O . ALA B 1 111 ? 16.109 6.648 7.422 1 95.31 111 ALA B O 1
ATOM 3033 N N . PHE B 1 112 ? 18.047 6.051 6.402 1 92.75 112 PHE B N 1
ATOM 3034 C CA . PHE B 1 112 ? 17.859 4.617 6.594 1 92.75 112 PHE B CA 1
ATOM 3035 C C . PHE B 1 112 ? 18.891 4.051 7.559 1 92.75 112 PHE B C 1
ATOM 3037 O O . PHE B 1 112 ? 18.953 2.836 7.758 1 92.75 112 PHE B O 1
ATOM 3044 N N . SER B 1 113 ? 19.688 4.883 8.133 1 91.06 113 SER B N 1
ATOM 3045 C CA . SER B 1 113 ? 20.688 4.488 9.117 1 91.06 113 SER B CA 1
ATOM 3046 C C . SER B 1 113 ? 21.016 5.641 10.062 1 91.06 113 SER B C 1
ATOM 3048 O O . SER B 1 113 ? 20.688 6.793 9.781 1 91.06 113 SER B O 1
ATOM 3050 N N . PHE B 1 114 ? 21.641 5.25 11.141 1 92.12 114 PHE B N 1
ATOM 3051 C CA . PHE B 1 114 ? 22.062 6.27 12.094 1 92.12 114 PHE B CA 1
ATOM 3052 C C . PHE B 1 114 ? 23.062 7.23 11.461 1 92.12 114 PHE B C 1
ATOM 3054 O O . PHE B 1 114 ? 23 8.438 11.703 1 92.12 114 PHE B O 1
ATOM 3061 N N . ASP B 1 115 ? 23.938 6.688 10.672 1 93.88 115 ASP B N 1
ATOM 3062 C CA . ASP B 1 115 ? 24.922 7.523 9.992 1 93.88 115 ASP B CA 1
ATOM 3063 C C . ASP B 1 115 ? 24.25 8.516 9.047 1 93.88 115 ASP B C 1
ATOM 3065 O O . ASP B 1 115 ? 24.672 9.672 8.953 1 93.88 115 ASP B O 1
ATOM 3069 N N . GLN B 1 116 ? 23.25 8.133 8.406 1 94.5 116 GLN B N 1
ATOM 3070 C CA . GLN B 1 116 ? 22.516 9.016 7.504 1 94.5 116 GLN B CA 1
ATOM 3071 C C . GLN B 1 116 ? 21.781 10.102 8.281 1 94.5 116 GLN B C 1
ATOM 3073 O O . GLN B 1 116 ? 21.641 11.227 7.805 1 94.5 116 GLN B O 1
ATOM 3078 N N . VAL B 1 117 ? 21.266 9.734 9.438 1 95.12 117 VAL B N 1
ATOM 3079 C CA . VAL B 1 117 ? 20.641 10.734 10.289 1 95.12 117 VAL B CA 1
ATOM 3080 C C . VAL B 1 117 ? 21.672 11.797 10.68 1 95.12 117 VAL B C 1
ATOM 3082 O O . VAL B 1 117 ? 21.406 13 10.531 1 95.12 117 VAL B O 1
ATOM 3085 N N . ARG B 1 118 ? 22.828 11.32 11.156 1 96.06 118 ARG B N 1
ATOM 3086 C CA . ARG B 1 118 ? 23.906 12.234 11.539 1 96.06 118 ARG B CA 1
ATOM 3087 C C . ARG B 1 118 ? 24.266 13.156 10.383 1 96.06 118 ARG B C 1
ATOM 3089 O O . ARG B 1 118 ? 24.359 14.375 10.555 1 96.06 118 ARG B O 1
ATOM 3096 N N . LYS B 1 119 ? 24.406 12.578 9.25 1 95.5 119 LYS B N 1
ATOM 3097 C CA . LYS B 1 119 ? 24.781 13.344 8.062 1 95.5 119 LYS B CA 1
ATOM 3098 C C . LYS B 1 119 ? 23.703 14.344 7.688 1 95.5 119 LYS B C 1
ATOM 3100 O O . LYS B 1 119 ? 24 15.5 7.379 1 95.5 119 LYS B O 1
ATOM 3105 N N . SER B 1 120 ? 22.469 13.93 7.68 1 95.56 120 SER B N 1
ATOM 3106 C CA . SER B 1 120 ? 21.359 14.789 7.301 1 95.56 120 SER B CA 1
ATOM 3107 C C . SER B 1 120 ? 21.219 15.969 8.266 1 95.56 120 SER B C 1
ATOM 3109 O O . SER B 1 120 ? 20.969 17.094 7.836 1 95.56 120 SER B O 1
ATOM 3111 N N . VAL B 1 121 ? 21.328 15.695 9.516 1 97.06 121 VAL B N 1
ATOM 3112 C CA . VAL B 1 121 ? 21.25 16.766 10.508 1 97.06 121 VAL B CA 1
ATOM 3113 C C . VAL B 1 121 ? 22.391 17.766 10.281 1 97.06 121 VAL B C 1
ATOM 3115 O O . VAL B 1 121 ? 22.172 18.969 10.328 1 97.06 121 VAL B O 1
ATOM 3118 N N . ALA B 1 122 ? 23.531 17.234 10.062 1 95.88 122 ALA B N 1
ATOM 3119 C CA . ALA B 1 122 ? 24.688 18.078 9.812 1 95.88 122 ALA B CA 1
ATOM 3120 C C . ALA B 1 122 ? 24.484 18.938 8.57 1 95.88 122 ALA B C 1
ATOM 3122 O O . ALA B 1 122 ? 24.797 20.141 8.57 1 95.88 122 ALA B O 1
ATOM 3123 N N . ASP B 1 123 ? 23.953 18.375 7.543 1 94.56 123 ASP B N 1
ATOM 3124 C CA . ASP B 1 123 ? 23.734 19.062 6.273 1 94.56 123 ASP B CA 1
ATOM 3125 C C . ASP B 1 123 ? 22.672 20.156 6.418 1 94.56 123 ASP B C 1
ATOM 3127 O O . ASP B 1 123 ? 22.812 21.234 5.852 1 94.56 123 ASP B O 1
ATOM 3131 N N . LEU B 1 124 ? 21.594 19.875 7.117 1 94.81 124 LEU B N 1
ATOM 3132 C CA . LEU B 1 124 ? 20.469 20.797 7.266 1 94.81 124 LEU B CA 1
ATOM 3133 C C . LEU B 1 124 ? 20.812 21.891 8.273 1 94.81 124 LEU B C 1
ATOM 3135 O O . LEU B 1 124 ? 20.266 23 8.188 1 94.81 124 LEU B O 1
ATOM 3139 N N . GLY B 1 125 ? 21.656 21.484 9.125 1 95.25 125 GLY B N 1
ATOM 3140 C CA . GLY B 1 125 ? 21.922 22.375 10.242 1 95.25 125 GLY B CA 1
ATOM 3141 C C . GLY B 1 125 ? 20.984 22.172 11.406 1 95.25 125 GLY B C 1
ATOM 3142 O O . GLY B 1 125 ? 19.984 21.453 11.289 1 95.25 125 GLY B O 1
ATOM 3143 N N . MET B 1 126 ? 21.375 22.75 12.586 1 94.44 126 MET B N 1
ATOM 3144 C CA . MET B 1 126 ? 20.578 22.609 13.797 1 94.44 126 MET B CA 1
ATOM 3145 C C . MET B 1 126 ? 19.922 23.938 14.172 1 94.44 126 MET B C 1
ATOM 3147 O O . MET B 1 126 ? 20.5 25 13.953 1 94.44 126 MET B O 1
ATOM 3151 N N . PRO B 1 127 ? 18.734 24.031 14.648 1 95.62 127 PRO B N 1
ATOM 3152 C CA . PRO B 1 127 ? 17.984 22.859 15.055 1 95.62 127 PRO B CA 1
ATOM 3153 C C . PRO B 1 127 ? 17.359 22.109 13.875 1 95.62 127 PRO B C 1
ATOM 3155 O O . PRO B 1 127 ? 17.031 22.734 12.859 1 95.62 127 PRO B O 1
ATOM 3158 N N . ALA B 1 128 ? 17.297 20.797 14 1 97 128 ALA B N 1
ATOM 3159 C CA . ALA B 1 128 ? 16.609 19.922 13.062 1 97 128 ALA B CA 1
ATOM 3160 C C . ALA B 1 128 ? 15.625 19 13.781 1 97 128 ALA B C 1
ATOM 3162 O O . ALA B 1 128 ? 15.68 18.859 15.008 1 97 128 ALA B O 1
ATOM 3163 N N . VAL B 1 129 ? 14.719 18.5 13.047 1 96.69 129 VAL B N 1
ATOM 3164 C CA . VAL B 1 129 ? 13.719 17.625 13.633 1 96.69 129 VAL B CA 1
ATOM 3165 C C . VAL B 1 129 ? 13.852 16.219 13.055 1 96.69 129 VAL B C 1
ATOM 3167 O O . VAL B 1 129 ? 13.977 16.047 11.836 1 96.69 129 VAL B O 1
ATOM 3170 N N . VAL B 1 130 ? 13.898 15.195 13.906 1 95.94 130 VAL B N 1
ATOM 3171 C CA . VAL B 1 130 ? 13.883 13.797 13.484 1 95.94 130 VAL B CA 1
ATOM 3172 C C . VAL B 1 130 ? 12.547 13.164 13.867 1 95.94 130 VAL B C 1
ATOM 3174 O O . VAL B 1 130 ? 12.109 13.273 15.016 1 95.94 130 VAL B O 1
ATOM 3177 N N . LYS B 1 131 ? 11.945 12.562 12.891 1 95.19 131 LYS B N 1
ATOM 3178 C CA . LYS B 1 131 ? 10.633 11.969 13.133 1 95.19 131 LYS B CA 1
ATOM 3179 C C . LYS B 1 131 ? 10.516 10.609 12.453 1 95.19 131 LYS B C 1
ATOM 3181 O O . LYS B 1 131 ? 11.062 10.398 11.367 1 95.19 131 LYS B O 1
ATOM 3186 N N . PRO B 1 132 ? 9.789 9.664 13.172 1 93.56 132 PRO B N 1
ATOM 3187 C CA . PRO B 1 132 ? 9.398 8.469 12.414 1 93.56 132 PRO B CA 1
ATOM 3188 C C . PRO B 1 132 ? 8.516 8.797 11.219 1 93.56 132 PRO B C 1
ATOM 3190 O O . PRO B 1 132 ? 7.848 9.836 11.195 1 93.56 132 PRO B O 1
ATOM 3193 N N . VAL B 1 133 ? 8.547 7.914 10.219 1 93.5 133 VAL B N 1
ATOM 3194 C CA . VAL B 1 133 ? 7.754 8.188 9.023 1 93.5 133 VAL B CA 1
ATOM 3195 C C . VAL B 1 133 ? 6.27 8.031 9.344 1 93.5 133 VAL B C 1
ATOM 3197 O O . VAL B 1 133 ? 5.422 8.68 8.719 1 93.5 133 VAL B O 1
ATOM 3200 N N . SER B 1 134 ? 6.027 7.09 10.258 1 89.69 134 SER B N 1
ATOM 3201 C CA . SER B 1 134 ? 4.652 6.887 10.703 1 89.69 134 SER B CA 1
ATOM 3202 C C . SER B 1 134 ? 4.496 7.23 12.18 1 89.69 134 SER B C 1
ATOM 3204 O O . SER B 1 134 ? 5.449 7.113 12.953 1 89.69 134 SER B O 1
ATOM 3206 N N . GLY B 1 135 ? 3.324 7.664 12.562 1 81.69 135 GLY B N 1
ATOM 3207 C CA . GLY B 1 135 ? 3.037 8.023 13.945 1 81.69 135 GLY B CA 1
ATOM 3208 C C . GLY B 1 135 ? 1.995 9.117 14.07 1 81.69 135 GLY B C 1
ATOM 3209 O O . GLY B 1 135 ? 1.631 9.758 13.078 1 81.69 135 GLY B O 1
ATOM 3210 N N . SER B 1 136 ? 1.541 9.18 15.281 1 73.44 136 SER B N 1
ATOM 3211 C CA . SER B 1 136 ? 0.519 10.172 15.586 1 73.44 136 SER B CA 1
ATOM 3212 C C . SER B 1 136 ? 0.832 10.906 16.891 1 73.44 136 SER B C 1
ATOM 3214 O O . SER B 1 136 ? 1.653 10.445 17.688 1 73.44 136 SER B O 1
ATOM 3216 N N . TRP B 1 137 ? 0.283 12.102 16.953 1 74.5 137 TRP B N 1
ATOM 3217 C CA . TRP B 1 137 ? 0.235 12.836 18.219 1 74.5 137 TRP B CA 1
ATOM 3218 C C . TRP B 1 137 ? 1.628 13.297 18.641 1 74.5 137 TRP B C 1
ATOM 3220 O O . TRP B 1 137 ? 1.916 13.43 19.828 1 74.5 137 TRP B O 1
ATOM 3230 N N . GLY B 1 138 ? 2.492 13.32 17.672 1 75 138 GLY B N 1
ATOM 3231 C CA . GLY B 1 138 ? 3.836 13.82 17.938 1 75 138 GLY B CA 1
ATOM 3232 C C . GLY B 1 138 ? 4.742 12.781 18.578 1 75 138 GLY B C 1
ATOM 3233 O O . GLY B 1 138 ? 5.879 13.094 18.938 1 75 138 GLY B O 1
ATOM 3234 N N . ARG B 1 139 ? 4.293 11.609 18.672 1 77.19 139 ARG B N 1
ATOM 3235 C CA . ARG B 1 139 ? 5.078 10.539 19.281 1 77.19 139 ARG B CA 1
ATOM 3236 C C . ARG B 1 139 ? 6.324 10.234 18.469 1 77.19 139 ARG B C 1
ATOM 3238 O O . ARG B 1 139 ? 6.25 10.094 17.25 1 77.19 139 ARG B O 1
ATOM 3245 N N . GLY B 1 140 ? 7.426 10.312 19.078 1 85 140 GLY B N 1
ATOM 3246 C CA . GLY B 1 140 ? 8.688 9.945 18.453 1 85 140 GLY B CA 1
ATOM 3247 C C . GLY B 1 140 ? 9.367 11.109 17.75 1 85 140 GLY B C 1
ATOM 3248 O O . GLY B 1 140 ? 10.438 10.953 17.172 1 85 140 GLY B O 1
ATOM 3249 N N . VAL B 1 141 ? 8.75 12.227 17.797 1 89.75 141 VAL B N 1
ATOM 3250 C CA . VAL B 1 141 ? 9.328 13.406 17.172 1 89.75 141 VAL B CA 1
ATOM 3251 C C . VAL B 1 141 ? 10.375 14.031 18.094 1 89.75 141 VAL B C 1
ATOM 3253 O O . VAL B 1 141 ? 10.094 14.297 19.266 1 89.75 141 VAL B O 1
ATOM 3256 N N . SER B 1 142 ? 11.562 14.297 17.562 1 93.06 142 SER B N 1
ATOM 3257 C CA . SER B 1 142 ? 12.664 14.812 18.359 1 93.06 142 SER B CA 1
ATOM 3258 C C . SER B 1 142 ? 13.32 16.016 17.703 1 93.06 142 SER B C 1
ATOM 3260 O O . SER B 1 142 ? 13.625 15.984 16.5 1 93.06 142 SER B O 1
ATOM 3262 N N . LYS B 1 143 ? 13.492 17.016 18.5 1 94 143 LYS B N 1
ATOM 3263 C CA . LYS B 1 143 ? 14.234 18.188 18.047 1 94 143 LYS B CA 1
ATOM 3264 C C . LYS B 1 143 ? 15.719 18.078 18.375 1 94 143 LYS B C 1
ATOM 3266 O O . LYS B 1 143 ? 16.094 17.844 19.531 1 94 143 LYS B O 1
ATOM 3271 N N . MET B 1 144 ? 16.516 18.188 17.359 1 95.75 144 MET B N 1
ATOM 3272 C CA . MET B 1 144 ? 17.953 18.141 17.516 1 95.75 144 MET B CA 1
ATOM 3273 C C . MET B 1 144 ? 18.531 19.562 17.594 1 95.75 144 MET B C 1
ATOM 3275 O O . MET B 1 144 ? 18.703 20.219 16.562 1 95.75 144 MET B O 1
ATOM 3279 N N . THR B 1 145 ? 18.938 19.906 18.797 1 94.69 145 THR B N 1
ATOM 3280 C CA . THR B 1 145 ? 19.422 21.266 19 1 94.69 145 THR B CA 1
ATOM 3281 C C . THR B 1 145 ? 20.938 21.312 19 1 94.69 145 THR B C 1
ATOM 3283 O O . THR B 1 145 ? 21.547 22.375 18.797 1 94.69 145 THR B O 1
ATOM 3286 N N . HIS B 1 146 ? 21.562 20.219 19.375 1 92.81 146 HIS B N 1
ATOM 3287 C CA . HIS B 1 146 ? 23.016 20.078 19.359 1 92.81 146 HIS B CA 1
ATOM 3288 C C . HIS B 1 146 ? 23.438 18.641 19.047 1 92.81 146 HIS B C 1
ATOM 3290 O O . HIS B 1 146 ? 22.609 17.734 19.078 1 92.81 146 HIS B O 1
ATOM 3296 N N . ALA B 1 147 ? 24.672 18.484 18.75 1 91 147 ALA B N 1
ATOM 3297 C CA . ALA B 1 147 ? 25.203 17.203 18.281 1 91 147 ALA B CA 1
ATOM 3298 C C . ALA B 1 147 ? 24.938 16.094 19.297 1 91 147 ALA B C 1
ATOM 3300 O O . ALA B 1 147 ? 24.672 14.945 18.922 1 91 147 ALA B O 1
ATOM 3301 N N . ASP B 1 148 ? 24.969 16.406 20.5 1 93.56 148 ASP B N 1
ATOM 3302 C CA . ASP B 1 148 ? 24.766 15.414 21.547 1 93.56 148 ASP B CA 1
ATOM 3303 C C . ASP B 1 148 ? 23.344 14.844 21.484 1 93.56 148 ASP B C 1
ATOM 3305 O O . ASP B 1 148 ? 23.109 13.695 21.875 1 93.56 148 ASP B O 1
ATOM 3309 N N . CYS B 1 149 ? 22.438 15.695 21.062 1 93.5 149 CYS B N 1
ATOM 3310 C CA . CYS B 1 149 ? 21.062 15.234 20.922 1 93.5 149 CYS B CA 1
ATOM 3311 C C . CYS B 1 149 ? 20.969 14.07 19.938 1 93.5 149 CYS B C 1
ATOM 3313 O O . CYS B 1 149 ? 20.234 13.117 20.172 1 93.5 149 CYS B O 1
ATOM 3315 N N . VAL B 1 150 ? 21.75 14.117 18.922 1 94.06 150 VAL B N 1
ATOM 3316 C CA . VAL B 1 150 ? 21.734 13.109 17.859 1 94.06 150 VAL B CA 1
ATOM 3317 C C . VAL B 1 150 ? 22.25 11.781 18.406 1 94.06 150 VAL B C 1
ATOM 3319 O O . VAL B 1 150 ? 21.656 10.727 18.172 1 94.06 150 VAL B O 1
ATOM 3322 N N . GLU B 1 151 ? 23.297 11.859 19.141 1 93.56 151 GLU B N 1
ATOM 3323 C CA . GLU B 1 151 ? 23.906 10.648 19.688 1 93.56 151 GLU B CA 1
ATOM 3324 C C . GLU B 1 151 ? 23 10.016 20.734 1 93.56 151 GLU B C 1
ATOM 3326 O O . GLU B 1 151 ? 22.891 8.789 20.812 1 93.56 151 GLU B O 1
ATOM 3331 N N . ALA B 1 152 ? 22.422 10.883 21.562 1 92.56 152 ALA B N 1
ATOM 3332 C CA . ALA B 1 152 ? 21.484 10.383 22.547 1 92.56 152 ALA B CA 1
ATOM 3333 C C . ALA B 1 152 ? 20.297 9.695 21.891 1 92.56 152 ALA B C 1
ATOM 3335 O O . ALA B 1 152 ? 19.859 8.625 22.328 1 92.56 152 ALA B O 1
ATOM 3336 N N . TRP B 1 153 ? 19.766 10.336 20.906 1 92.19 153 TRP B N 1
ATOM 3337 C CA . TRP B 1 153 ? 18.656 9.773 20.141 1 92.19 153 TRP B CA 1
ATOM 3338 C C . TRP B 1 153 ? 19.031 8.422 19.547 1 92.19 153 TRP B C 1
ATOM 3340 O O . TRP B 1 153 ? 18.281 7.445 19.672 1 92.19 153 TRP B O 1
ATOM 3350 N N . ALA B 1 154 ? 20.188 8.305 18.922 1 90.19 154 ALA B N 1
ATOM 3351 C CA . ALA B 1 154 ? 20.672 7.082 18.297 1 90.19 154 ALA B CA 1
ATOM 3352 C C . ALA B 1 154 ? 20.844 5.965 19.328 1 90.19 154 ALA B C 1
ATOM 3354 O O . ALA B 1 154 ? 20.422 4.828 19.094 1 90.19 154 ALA B O 1
ATOM 3355 N N . ALA B 1 155 ? 21.375 6.27 20.438 1 87.25 155 ALA B N 1
ATOM 3356 C CA . ALA B 1 155 ? 21.594 5.293 21.5 1 87.25 155 ALA B CA 1
ATOM 3357 C C . ALA B 1 155 ? 20.281 4.75 22.031 1 87.25 155 ALA B C 1
ATOM 3359 O O . ALA B 1 155 ? 20.141 3.551 22.281 1 87.25 155 ALA B O 1
ATOM 3360 N N . GLY B 1 156 ? 19.406 5.688 22.219 1 86.56 156 GLY B N 1
ATOM 3361 C CA . GLY B 1 156 ? 18.078 5.277 22.672 1 86.56 156 GLY B CA 1
ATOM 3362 C C . GLY B 1 156 ? 17.391 4.336 21.719 1 86.56 156 GLY B C 1
ATOM 3363 O O . GLY B 1 156 ? 16.781 3.344 22.141 1 86.56 156 GLY B O 1
ATOM 3364 N N . ARG B 1 157 ? 17.469 4.652 20.531 1 83.94 157 ARG B N 1
ATOM 3365 C CA . ARG B 1 157 ? 16.812 3.848 19.516 1 83.94 157 ARG B CA 1
ATOM 3366 C C . ARG B 1 157 ? 17.516 2.504 19.328 1 83.94 157 ARG B C 1
ATOM 3368 O O . ARG B 1 157 ? 16.859 1.479 19.141 1 83.94 157 ARG B O 1
ATOM 3375 N N . GLU B 1 158 ? 18.781 2.49 19.266 1 79.25 158 GLU B N 1
ATOM 3376 C CA . GLU B 1 158 ? 19.562 1.269 19.109 1 79.25 158 GLU B CA 1
ATOM 3377 C C . GLU B 1 158 ? 19.25 0.274 20.234 1 79.25 158 GLU B C 1
ATOM 3379 O O . GLU B 1 158 ? 19.234 -0.938 20 1 79.25 158 GLU B O 1
ATOM 3384 N N . SER B 1 159 ? 19 0.699 21.344 1 80.06 159 SER B N 1
ATOM 3385 C CA . SER B 1 159 ? 18.703 -0.155 22.484 1 80.06 159 SER B CA 1
ATOM 3386 C C . SER B 1 159 ? 17.344 -0.841 22.328 1 80.06 159 SER B C 1
ATOM 3388 O O . SER B 1 159 ? 17.141 -1.943 22.844 1 80.06 159 SER B O 1
ATOM 3390 N N . ALA B 1 160 ? 16.469 -0.216 21.656 1 71.06 160 ALA B N 1
ATOM 3391 C CA . ALA B 1 160 ? 15.109 -0.719 21.516 1 71.06 160 ALA B CA 1
ATOM 3392 C C . ALA B 1 160 ? 14.945 -1.518 20.219 1 71.06 160 ALA B C 1
ATOM 3394 O O . ALA B 1 160 ? 14.062 -2.373 20.125 1 71.06 160 ALA B O 1
ATOM 3395 N N . ASP B 1 161 ? 15.703 -1.225 19.281 1 68.44 161 ASP B N 1
ATOM 3396 C CA . ASP B 1 161 ? 15.547 -1.807 17.953 1 68.44 161 ASP B CA 1
ATOM 3397 C C . ASP B 1 161 ? 16.891 -2.281 17.406 1 68.44 161 ASP B C 1
ATOM 3399 O O . ASP B 1 161 ? 17.469 -1.641 16.516 1 68.44 161 ASP B O 1
ATOM 3403 N N . VAL B 1 162 ? 17.25 -3.439 17.797 1 58.44 162 VAL B N 1
ATOM 3404 C CA . VAL B 1 162 ? 18.578 -3.953 17.453 1 58.44 162 VAL B CA 1
ATOM 3405 C C . VAL B 1 162 ? 18.625 -4.258 15.961 1 58.44 162 VAL B C 1
ATOM 3407 O O . VAL B 1 162 ? 19.672 -4.078 15.32 1 58.44 162 VAL B O 1
ATOM 3410 N N . THR B 1 163 ? 17.531 -4.492 15.383 1 61.53 163 THR B N 1
ATOM 3411 C CA . THR B 1 163 ? 17.547 -4.977 14 1 61.53 163 THR B CA 1
ATOM 3412 C C . THR B 1 163 ? 17.266 -3.838 13.031 1 61.53 163 THR B C 1
ATOM 3414 O O . THR B 1 163 ? 17.281 -4.035 11.812 1 61.53 163 THR B O 1
ATOM 3417 N N . GLY B 1 164 ? 17.172 -2.627 13.547 1 62.03 164 GLY B N 1
ATOM 3418 C CA . GLY B 1 164 ? 16.953 -1.457 12.703 1 62.03 164 GLY B CA 1
ATOM 3419 C C . GLY B 1 164 ? 15.633 -1.474 11.969 1 62.03 164 GLY B C 1
ATOM 3420 O O . GLY B 1 164 ? 15.5 -0.882 10.898 1 62.03 164 GLY B O 1
ATOM 3421 N N . LYS B 1 165 ? 14.711 -2.115 12.469 1 67.12 165 LYS B N 1
ATOM 3422 C CA . LYS B 1 165 ? 13.398 -2.285 11.844 1 67.12 165 LYS B CA 1
ATOM 3423 C C . LYS B 1 165 ? 12.586 -0.996 11.914 1 67.12 165 LYS B C 1
ATOM 3425 O O . LYS B 1 165 ? 11.57 -0.859 11.227 1 67.12 165 LYS B O 1
ATOM 3430 N N . GLN B 1 166 ? 13.273 -0.065 12.492 1 80.94 166 GLN B N 1
ATOM 3431 C CA . GLN B 1 166 ? 12.5 1.152 12.711 1 80.94 166 GLN B CA 1
ATOM 3432 C C . GLN B 1 166 ? 12.844 2.219 11.672 1 80.94 166 GLN B C 1
ATOM 3434 O O . GLN B 1 166 ? 12.352 3.348 11.75 1 80.94 166 GLN B O 1
ATOM 3439 N N . PHE B 1 167 ? 13.734 1.891 10.82 1 87.94 167 PHE B N 1
ATOM 3440 C CA . PHE B 1 167 ? 14.008 2.773 9.695 1 87.94 167 PHE B CA 1
ATOM 3441 C C . PHE B 1 167 ? 13.031 2.523 8.555 1 87.94 167 PHE B C 1
ATOM 3443 O O . PHE B 1 167 ? 12.492 1.422 8.422 1 87.94 167 PHE B O 1
ATOM 3450 N N . PRO B 1 168 ? 12.789 3.574 7.738 1 92.31 168 PRO B N 1
ATOM 3451 C CA . PRO B 1 168 ? 13.43 4.891 7.695 1 92.31 168 PRO B CA 1
ATOM 3452 C C . PRO B 1 168 ? 12.82 5.871 8.695 1 92.31 168 PRO B C 1
ATOM 3454 O O . PRO B 1 168 ? 11.742 5.621 9.234 1 92.31 168 PRO B O 1
ATOM 3457 N N . VAL B 1 169 ? 13.586 6.906 8.992 1 94.69 169 VAL B N 1
ATOM 3458 C CA . VAL B 1 169 ? 13.094 8.133 9.609 1 94.69 169 VAL B CA 1
ATOM 3459 C C . VAL B 1 169 ? 13.273 9.305 8.648 1 94.69 169 VAL B C 1
ATOM 3461 O O . VAL B 1 169 ? 13.914 9.164 7.602 1 94.69 169 VAL B O 1
ATOM 3464 N N . VAL B 1 170 ? 12.664 10.406 8.992 1 96.81 170 VAL B N 1
ATOM 3465 C CA . VAL B 1 170 ? 12.922 11.617 8.219 1 96.81 170 VAL B CA 1
ATOM 3466 C C . VAL B 1 170 ? 13.633 12.648 9.102 1 96.81 170 VAL B C 1
ATOM 3468 O O . VAL B 1 170 ? 13.375 12.719 10.305 1 96.81 170 VAL B O 1
ATOM 3471 N N . VAL B 1 171 ? 14.508 13.328 8.516 1 97.25 171 VAL B N 1
ATOM 3472 C CA . VAL B 1 171 ? 15.164 14.5 9.094 1 97.25 171 VAL B CA 1
ATOM 3473 C C . VAL B 1 171 ? 14.68 15.766 8.391 1 97.25 171 VAL B C 1
ATOM 3475 O O . VAL B 1 171 ? 14.773 15.875 7.168 1 97.25 171 VAL B O 1
ATOM 3478 N N . GLN B 1 172 ? 14.219 16.688 9.188 1 97.38 172 GLN B N 1
ATOM 3479 C CA . GLN B 1 172 ? 13.555 17.859 8.625 1 97.38 172 GLN B CA 1
ATOM 3480 C C . GLN B 1 172 ? 14.117 19.141 9.227 1 97.38 172 GLN B C 1
ATOM 3482 O O . GLN B 1 172 ? 14.445 19.188 10.414 1 97.38 172 GLN B O 1
ATOM 3487 N N . GLU B 1 173 ? 14.18 20.125 8.391 1 95.94 173 GLU B N 1
ATOM 3488 C CA . GLU B 1 173 ? 14.547 21.438 8.93 1 95.94 173 GLU B CA 1
ATOM 3489 C C . GLU B 1 173 ? 13.523 21.922 9.945 1 95.94 173 GLU B C 1
ATOM 3491 O O . GLU B 1 173 ? 12.32 21.703 9.766 1 95.94 173 GLU B O 1
ATOM 3496 N N . TYR B 1 174 ? 14 22.547 10.969 1 95.19 174 TYR B N 1
ATOM 3497 C CA . TYR B 1 174 ? 13.109 23.125 11.969 1 95.19 174 TYR B CA 1
ATOM 3498 C C . TYR B 1 174 ? 12.57 24.469 11.5 1 95.19 174 TYR B C 1
ATOM 3500 O O . TYR B 1 174 ? 13.336 25.328 11.047 1 95.19 174 TYR B O 1
ATOM 3508 N N . ILE B 1 175 ? 11.32 24.625 11.617 1 94.69 175 ILE B N 1
ATOM 3509 C CA . ILE B 1 175 ? 10.688 25.906 11.305 1 94.69 175 ILE B CA 1
ATOM 3510 C C . ILE B 1 175 ? 10.367 26.656 12.594 1 94.69 175 ILE B C 1
ATOM 3512 O O . ILE B 1 175 ? 9.633 26.156 13.445 1 94.69 175 ILE B O 1
ATOM 3516 N N . ASP B 1 176 ? 10.914 27.766 12.727 1 91.81 176 ASP B N 1
ATOM 3517 C CA . ASP B 1 176 ? 10.562 28.625 13.852 1 91.81 176 ASP B CA 1
ATOM 3518 C C . ASP B 1 176 ? 9.18 29.234 13.672 1 91.81 176 ASP B C 1
ATOM 3520 O O . ASP B 1 176 ? 8.992 30.125 12.836 1 91.81 176 ASP B O 1
ATOM 3524 N N . LYS B 1 177 ? 8.219 28.703 14.398 1 87.12 177 LYS B N 1
ATOM 3525 C CA . LYS B 1 177 ? 6.844 29.141 14.219 1 87.12 177 LYS B CA 1
ATOM 3526 C C . LYS B 1 177 ? 6.426 30.109 15.336 1 87.12 177 LYS B C 1
ATOM 3528 O O . LYS B 1 177 ? 7.059 30.141 16.391 1 87.12 177 LYS B O 1
ATOM 3533 N N . PRO B 1 178 ? 5.422 30.938 15.164 1 85.62 178 PRO B N 1
ATOM 3534 C CA . PRO B 1 178 ? 4.969 31.953 16.125 1 85.62 178 PRO B CA 1
ATOM 3535 C C . PRO B 1 178 ? 4.172 31.344 17.281 1 85.62 178 PRO B C 1
ATOM 3537 O O . PRO B 1 178 ? 3.137 31.891 17.672 1 85.62 178 PRO B O 1
ATOM 3540 N N . GLY B 1 179 ? 4.48 30.156 17.734 1 85 179 GLY B N 1
ATOM 3541 C CA . GLY B 1 179 ? 3.859 29.562 18.906 1 85 179 GLY B CA 1
ATOM 3542 C C . GLY B 1 179 ? 2.574 28.812 18.594 1 85 179 GLY B C 1
ATOM 3543 O O . GLY B 1 179 ? 1.796 28.5 19.5 1 85 179 GLY B O 1
ATOM 3544 N N . HIS B 1 180 ? 2.246 28.75 17.344 1 89.19 180 HIS B N 1
ATOM 3545 C CA . HIS B 1 180 ? 1.062 28 16.938 1 89.19 180 HIS B CA 1
ATOM 3546 C C . HIS B 1 180 ? 1.263 27.344 15.57 1 89.19 180 HIS B C 1
ATOM 3548 O O . HIS B 1 180 ? 2.16 27.734 14.82 1 89.19 180 HIS B O 1
ATOM 3554 N N . ASP B 1 181 ? 0.535 26.312 15.344 1 93.19 181 ASP B N 1
ATOM 3555 C CA . ASP B 1 181 ? 0.338 25.797 13.992 1 93.19 181 ASP B CA 1
ATOM 3556 C C . ASP B 1 181 ? -1.134 25.844 13.594 1 93.19 181 ASP B C 1
ATOM 3558 O O . ASP B 1 181 ? -1.977 26.312 14.367 1 93.19 181 ASP B O 1
ATOM 3562 N N . LEU B 1 182 ? -1.351 25.641 12.367 1 95.06 182 LEU B N 1
ATOM 3563 C CA . LEU B 1 182 ? -2.705 25.688 11.828 1 95.06 182 LEU B CA 1
ATOM 3564 C C . LEU B 1 182 ? -3.143 24.328 11.32 1 95.06 182 LEU B C 1
ATOM 3566 O O . LEU B 1 182 ? -2.334 23.578 10.766 1 95.06 182 LEU B O 1
ATOM 3570 N N . ARG B 1 183 ? -4.379 24.031 11.547 1 96.19 183 ARG B N 1
ATOM 3571 C CA . ARG B 1 183 ? -5.023 22.906 10.898 1 96.19 183 ARG B CA 1
ATOM 3572 C C . ARG B 1 183 ? -6.219 23.344 10.062 1 96.19 183 ARG B C 1
ATOM 3574 O O . ARG B 1 183 ? -7.098 24.062 10.562 1 96.19 183 ARG B O 1
ATOM 3581 N N . VAL B 1 184 ? -6.18 22.969 8.836 1 98.38 184 VAL B N 1
ATOM 3582 C CA . VAL B 1 184 ? -7.32 23.188 7.949 1 98.38 184 VAL B CA 1
ATOM 3583 C C . VAL B 1 184 ? -8.008 21.859 7.648 1 98.38 184 VAL B C 1
ATOM 3585 O O . VAL B 1 184 ? -7.359 20.906 7.227 1 98.38 184 VAL B O 1
ATOM 3588 N N . VAL B 1 185 ? -9.305 21.75 7.918 1 98.62 185 VAL B N 1
ATOM 3589 C CA . VAL B 1 185 ? -10.086 20.578 7.562 1 98.62 185 VAL B CA 1
ATOM 3590 C C . VAL B 1 185 ? -10.656 20.734 6.156 1 98.62 185 VAL B C 1
ATOM 3592 O O . VAL B 1 185 ? -11.328 21.734 5.859 1 98.62 185 VAL B O 1
ATOM 3595 N N . VAL B 1 186 ? -10.305 19.797 5.348 1 98.88 186 VAL B N 1
ATOM 3596 C CA . VAL B 1 186 ? -10.742 19.828 3.955 1 98.88 186 VAL B CA 1
ATOM 3597 C C . VAL B 1 186 ? -11.742 18.703 3.703 1 98.88 186 VAL B C 1
ATOM 3599 O O . VAL B 1 186 ? -11.5 17.547 4.082 1 98.88 186 VAL B O 1
ATOM 3602 N N . VAL B 1 187 ? -12.891 18.984 3.086 1 98.81 187 VAL B N 1
ATOM 3603 C CA . VAL B 1 187 ? -13.891 18.016 2.631 1 98.81 187 VAL B CA 1
ATOM 3604 C C . VAL B 1 187 ? -14.031 18.094 1.113 1 98.81 187 VAL B C 1
ATOM 3606 O O . VAL B 1 187 ? -14.422 19.125 0.571 1 98.81 187 VAL B O 1
ATOM 3609 N N . GLY B 1 188 ? -13.789 16.953 0.429 1 98.25 188 GLY B N 1
ATOM 3610 C CA . GLY B 1 188 ? -13.664 17.016 -1.018 1 98.25 188 GLY B CA 1
ATOM 3611 C C . GLY B 1 188 ? -12.508 17.891 -1.477 1 98.25 188 GLY B C 1
ATOM 3612 O O . GLY B 1 188 ? -11.344 17.516 -1.343 1 98.25 188 GLY B O 1
ATOM 3613 N N . ARG B 1 189 ? -12.844 19.031 -1.98 1 98.19 189 ARG B N 1
ATOM 3614 C CA . ARG B 1 189 ? -11.82 19.984 -2.381 1 98.19 189 ARG B CA 1
ATOM 3615 C C . ARG B 1 189 ? -11.898 21.266 -1.538 1 98.19 189 ARG B C 1
ATOM 3617 O O . ARG B 1 189 ? -11.109 22.188 -1.727 1 98.19 189 ARG B O 1
ATOM 3624 N N . THR B 1 190 ? -12.805 21.297 -0.587 1 98.25 190 THR B N 1
ATOM 3625 C CA . THR B 1 190 ? -13.164 22.547 0.067 1 98.25 190 THR B CA 1
ATOM 3626 C C . THR B 1 190 ? -12.594 22.594 1.483 1 98.25 190 THR B C 1
ATOM 3628 O O . THR B 1 190 ? -12.93 21.75 2.32 1 98.25 190 THR B O 1
ATOM 3631 N N . PRO B 1 191 ? -11.758 23.594 1.776 1 98.75 191 PRO B N 1
ATOM 3632 C CA . PRO B 1 191 ? -11.461 23.859 3.186 1 98.75 191 PRO B CA 1
ATOM 3633 C C . PRO B 1 191 ? -12.672 24.391 3.957 1 98.75 191 PRO B C 1
ATOM 3635 O O . PRO B 1 191 ? -13.188 25.469 3.652 1 98.75 191 PRO B O 1
ATOM 3638 N N . VAL B 1 192 ? -13.117 23.703 4.984 1 98.44 192 VAL B N 1
ATOM 3639 C CA . VAL B 1 192 ? -14.383 24.062 5.617 1 98.44 192 VAL B CA 1
ATOM 3640 C C . VAL B 1 192 ? -14.125 24.797 6.926 1 98.44 192 VAL B C 1
ATOM 3642 O O . VAL B 1 192 ? -14.992 25.516 7.426 1 98.44 192 VAL B O 1
ATOM 3645 N N . VAL B 1 193 ? -12.961 24.609 7.531 1 98.19 193 VAL B N 1
ATOM 3646 C CA . VAL B 1 193 ? -12.625 25.312 8.766 1 98.19 193 VAL B CA 1
ATOM 3647 C C . VAL B 1 193 ? -11.109 25.328 8.953 1 98.19 193 VAL B C 1
ATOM 3649 O O . VAL B 1 193 ? -10.422 24.391 8.539 1 98.19 193 VAL B O 1
ATOM 3652 N N . ALA B 1 194 ? -10.602 26.344 9.469 1 97.94 194 ALA B N 1
ATOM 3653 C CA . ALA B 1 194 ? -9.219 26.453 9.914 1 97.94 194 ALA B CA 1
ATOM 3654 C C . ALA B 1 194 ? -9.141 26.766 11.406 1 97.94 194 ALA B C 1
ATOM 3656 O O . ALA B 1 194 ? -9.93 27.562 11.922 1 97.94 194 ALA B O 1
ATOM 3657 N N . ILE B 1 195 ? -8.242 26.125 12.039 1 95.62 195 ILE B N 1
ATOM 3658 C CA . ILE B 1 195 ? -8.062 26.391 13.461 1 95.62 195 ILE B CA 1
ATOM 3659 C C . ILE B 1 195 ? -6.586 26.609 13.766 1 95.62 195 ILE B C 1
ATOM 3661 O O . ILE B 1 195 ? -5.715 26.078 13.086 1 95.62 195 ILE B O 1
ATOM 3665 N N . GLN B 1 196 ? -6.402 27.406 14.742 1 93.31 196 GLN B N 1
ATOM 3666 C CA . GLN B 1 196 ? -5.078 27.609 15.32 1 93.31 196 GLN B CA 1
ATOM 3667 C C . GLN B 1 196 ? -4.895 26.766 16.578 1 93.31 196 GLN B C 1
ATOM 3669 O O . GLN B 1 196 ? -5.777 26.734 17.438 1 93.31 196 GLN B O 1
ATOM 3674 N N . ARG B 1 197 ? -3.777 26.062 16.609 1 89.75 197 ARG B N 1
ATOM 3675 C CA . ARG B 1 197 ? -3.418 25.281 17.797 1 89.75 197 ARG B CA 1
ATOM 3676 C C . ARG B 1 197 ? -2.26 25.938 18.547 1 89.75 197 ARG B C 1
ATOM 3678 O O . ARG B 1 197 ? -1.117 25.906 18.078 1 89.75 197 ARG B O 1
ATOM 3685 N N . VAL B 1 198 ? -2.607 26.5 19.641 1 87.56 198 VAL B N 1
ATOM 3686 C CA . VAL B 1 198 ? -1.651 27.297 20.406 1 87.56 198 VAL B CA 1
ATOM 3687 C C . VAL B 1 198 ? -1.113 26.484 21.578 1 87.56 198 VAL B C 1
ATOM 3689 O O . VAL B 1 198 ? -1.88 25.844 22.297 1 87.56 198 VAL B O 1
ATOM 3692 N N . SER B 1 199 ? 0.139 26.438 21.656 1 84 199 SER B N 1
ATOM 3693 C CA . SER B 1 199 ? 0.758 25.703 22.75 1 84 199 SER B CA 1
ATOM 3694 C C . SER B 1 199 ? 2.117 26.297 23.109 1 84 199 SER B C 1
ATOM 3696 O O . SER B 1 199 ? 2.758 26.953 22.281 1 84 199 SER B O 1
ATOM 3698 N N . ASP B 1 200 ? 2.494 26.109 24.391 1 80.62 200 ASP B N 1
ATOM 3699 C CA . ASP B 1 200 ? 3.854 26.438 24.797 1 80.62 200 ASP B CA 1
ATOM 3700 C C . ASP B 1 200 ? 4.848 25.391 24.328 1 80.62 200 ASP B C 1
ATOM 3702 O O . ASP B 1 200 ? 6.047 25.656 24.219 1 80.62 200 ASP B O 1
ATOM 3706 N N . ASP B 1 201 ? 4.316 24.281 24.109 1 80.69 201 ASP B N 1
ATOM 3707 C CA . ASP B 1 201 ? 5.133 23.219 23.516 1 80.69 201 ASP B CA 1
ATOM 3708 C C . ASP B 1 201 ? 5.336 23.438 22.031 1 80.69 201 ASP B C 1
ATOM 3710 O O . ASP B 1 201 ? 4.402 23.812 21.312 1 80.69 201 ASP B O 1
ATOM 3714 N N . TRP B 1 202 ? 6.617 23.203 21.516 1 77.81 202 TRP B N 1
ATOM 3715 C CA . TRP B 1 202 ? 6.926 23.453 20.109 1 77.81 202 TRP B CA 1
ATOM 3716 C C . TRP B 1 202 ? 6.156 22.5 19.203 1 77.81 202 TRP B C 1
ATOM 3718 O O . TRP B 1 202 ? 5.973 22.781 18.016 1 77.81 202 TRP B O 1
ATOM 3728 N N . ARG B 1 203 ? 5.527 21.375 19.609 1 78.62 203 ARG B N 1
ATOM 3729 C CA . ARG B 1 203 ? 4.746 20.422 18.812 1 78.62 203 ARG B CA 1
ATOM 3730 C C . ARG B 1 203 ? 3.301 20.891 18.672 1 78.62 203 ARG B C 1
ATOM 3732 O O . ARG B 1 203 ? 2.582 20.438 17.781 1 78.62 203 ARG B O 1
ATOM 3739 N N . THR B 1 204 ? 2.85 21.656 19.297 1 74.25 204 THR B N 1
ATOM 3740 C CA . THR B 1 204 ? 1.584 22.375 19.344 1 74.25 204 THR B CA 1
ATOM 3741 C C . THR B 1 204 ? 0.414 21.438 19.062 1 74.25 204 THR B C 1
ATOM 3743 O O . THR B 1 204 ? -0.56 21.844 18.422 1 74.25 204 THR B O 1
ATOM 3746 N N . ASN B 1 205 ? 0.413 20.109 19.406 1 73.12 205 ASN B N 1
ATOM 3747 C CA . ASN B 1 205 ? -0.664 19.156 19.203 1 73.12 205 ASN B CA 1
ATOM 3748 C C . ASN B 1 205 ? -1.732 19.281 20.281 1 73.12 205 ASN B C 1
ATOM 3750 O O . ASN B 1 205 ? -1.415 19.5 21.453 1 73.12 205 ASN B O 1
ATOM 3754 N N . THR B 1 206 ? -2.977 19.125 19.828 1 72.62 206 THR B N 1
ATOM 3755 C CA . THR B 1 206 ? -4.086 19.219 20.781 1 72.62 206 THR B CA 1
ATOM 3756 C C . THR B 1 206 ? -4 18.125 21.828 1 72.62 206 THR B C 1
ATOM 3758 O O . THR B 1 206 ? -4.379 18.328 22.984 1 72.62 206 THR B O 1
ATOM 3761 N N . HIS B 1 207 ? -3.492 16.984 21.438 1 71.81 207 HIS B N 1
ATOM 3762 C CA . HIS B 1 207 ? -3.334 15.875 22.359 1 71.81 207 HIS B CA 1
ATOM 3763 C C . HIS B 1 207 ? -2.367 16.234 23.484 1 71.81 207 HIS B C 1
ATOM 3765 O O . HIS B 1 207 ? -2.447 15.672 24.578 1 71.81 207 HIS B O 1
ATOM 3771 N N . LEU B 1 208 ? -1.62 17.281 23.188 1 71.12 208 LEU B N 1
ATOM 3772 C CA . LEU B 1 208 ? -0.64 17.719 24.172 1 71.12 208 LEU B CA 1
ATOM 3773 C C . LEU B 1 208 ? -1.139 18.938 24.938 1 71.12 208 LEU B C 1
ATOM 3775 O O . LEU B 1 208 ? -0.368 19.594 25.641 1 71.12 208 LEU B O 1
ATOM 3779 N N . GLY B 1 209 ? -2.457 19.281 24.656 1 71.56 209 GLY B N 1
ATOM 3780 C CA . GLY B 1 209 ? -3.074 20.328 25.469 1 71.56 209 GLY B CA 1
ATOM 3781 C C . GLY B 1 209 ? -3.15 21.672 24.75 1 71.56 209 GLY B C 1
ATOM 3782 O O . GLY B 1 209 ? -3.418 22.688 25.375 1 71.56 209 GLY B O 1
ATOM 3783 N N . ALA B 1 210 ? -2.904 21.703 23.484 1 76.75 210 ALA B N 1
ATOM 3784 C CA . ALA B 1 210 ? -2.967 22.969 22.75 1 76.75 210 ALA B CA 1
ATOM 3785 C C . ALA B 1 210 ? -4.387 23.531 22.75 1 76.75 210 ALA B C 1
ATOM 3787 O O . ALA B 1 210 ? -5.355 22.781 22.641 1 76.75 210 ALA B O 1
ATOM 3788 N N . GLU B 1 211 ? -4.508 24.797 22.906 1 81.19 211 GLU B N 1
ATOM 3789 C CA . GLU B 1 211 ? -5.789 25.5 22.797 1 81.19 211 GLU B CA 1
ATOM 3790 C C . GLU B 1 211 ? -6.176 25.688 21.344 1 81.19 211 GLU B C 1
ATOM 3792 O O . GLU B 1 211 ? -5.324 25.984 20.5 1 81.19 211 GLU B O 1
ATOM 3797 N N . VAL B 1 212 ? -7.438 25.562 21.062 1 85.31 212 VAL B N 1
ATOM 3798 C CA . VAL B 1 212 ? -7.922 25.641 19.688 1 85.31 212 VAL B CA 1
ATOM 3799 C C . VAL B 1 212 ? -8.719 26.922 19.484 1 85.31 212 VAL B C 1
ATOM 3801 O O . VAL B 1 212 ? -9.594 27.25 20.281 1 85.31 212 VAL B O 1
ATOM 3804 N N . ARG B 1 213 ? -8.352 27.688 18.453 1 89.81 213 ARG B N 1
ATOM 3805 C CA . ARG B 1 213 ? -9.062 28.891 18.047 1 89.81 213 ARG B CA 1
ATOM 3806 C C . ARG B 1 213 ? -9.391 28.875 16.562 1 89.81 213 ARG B C 1
ATOM 3808 O O . ARG B 1 213 ? -8.508 28.641 15.727 1 89.81 213 ARG B O 1
ATOM 3815 N N . ARG B 1 214 ? -10.633 29.109 16.297 1 94.5 214 ARG B N 1
ATOM 3816 C CA . ARG B 1 214 ? -11.016 29.188 14.891 1 94.5 214 ARG B CA 1
ATOM 3817 C C . ARG B 1 214 ? -10.438 30.438 14.234 1 94.5 214 ARG B C 1
ATOM 3819 O O . ARG B 1 214 ? -10.422 31.516 14.836 1 94.5 214 ARG B O 1
ATOM 3826 N N . VAL B 1 215 ? -9.969 30.312 13.039 1 95.62 215 VAL B N 1
ATOM 3827 C CA . VAL B 1 215 ? -9.469 31.438 12.258 1 95.62 215 VAL B CA 1
ATOM 3828 C C . VAL B 1 215 ? -10.062 31.391 10.852 1 95.62 215 VAL B C 1
ATOM 3830 O O . VAL B 1 215 ? -10.648 30.391 10.453 1 95.62 215 VAL B O 1
ATOM 3833 N N . GLU B 1 216 ? -9.992 32.469 10.195 1 96.5 216 GLU B N 1
ATOM 3834 C CA . GLU B 1 216 ? -10.453 32.531 8.812 1 96.5 216 GLU B CA 1
ATOM 3835 C C . GLU B 1 216 ? -9.547 31.719 7.898 1 96.5 216 GLU B C 1
ATOM 3837 O O . GLU B 1 216 ? -8.328 31.734 8.039 1 96.5 216 GLU B O 1
ATOM 3842 N N . VAL B 1 217 ? -10.211 30.984 6.996 1 97.94 217 VAL B N 1
ATOM 3843 C CA . VAL B 1 217 ? -9.445 30.344 5.93 1 97.94 217 VAL B CA 1
ATOM 3844 C C . VAL B 1 217 ? -8.953 31.391 4.941 1 97.94 217 VAL B C 1
ATOM 3846 O O . VAL B 1 217 ? -9.719 31.891 4.113 1 97.94 217 VAL B O 1
ATOM 3849 N N . THR B 1 218 ? -7.723 31.719 4.969 1 97.44 218 THR B N 1
ATOM 3850 C CA . THR B 1 218 ? -7.152 32.75 4.109 1 97.44 218 THR B CA 1
ATOM 3851 C C . THR B 1 218 ? -6.953 32.219 2.689 1 97.44 218 THR B C 1
ATOM 3853 O O . THR B 1 218 ? -6.961 31.016 2.463 1 97.44 218 THR B O 1
ATOM 3856 N N . PRO B 1 219 ? -6.785 33.156 1.757 1 97.69 219 PRO B N 1
ATOM 3857 C CA . PRO B 1 219 ? -6.492 32.719 0.389 1 97.69 219 PRO B CA 1
ATOM 3858 C C . PRO B 1 219 ? -5.242 31.828 0.305 1 97.69 219 PRO B C 1
ATOM 3860 O O . PRO B 1 219 ? -5.215 30.875 -0.464 1 97.69 219 PRO B O 1
ATOM 3863 N N . ALA B 1 220 ? -4.238 32.125 1.099 1 97.44 220 ALA B N 1
ATOM 3864 C CA . ALA B 1 220 ? -3.004 31.359 1.105 1 97.44 220 ALA B CA 1
ATOM 3865 C C . ALA B 1 220 ? -3.258 29.938 1.583 1 97.44 220 ALA B C 1
ATOM 3867 O O . ALA B 1 220 ? -2.73 28.984 1.009 1 97.44 220 ALA B O 1
ATOM 3868 N N . MET B 1 221 ? -4.094 29.812 2.611 1 98 221 MET B N 1
ATOM 3869 C CA . MET B 1 221 ? -4.465 28.5 3.107 1 98 221 MET B CA 1
ATOM 3870 C C . MET B 1 221 ? -5.227 27.703 2.047 1 98 221 MET B C 1
ATOM 3872 O O . MET B 1 221 ? -4.953 26.531 1.825 1 98 221 MET B O 1
ATOM 3876 N N . HIS B 1 222 ? -6.121 28.391 1.421 1 98.38 222 HIS B N 1
ATOM 3877 C CA . HIS B 1 222 ? -6.922 27.766 0.374 1 98.38 222 HIS B CA 1
ATOM 3878 C C . HIS B 1 222 ? -6.043 27.25 -0.758 1 98.38 222 HIS B C 1
ATOM 3880 O O . HIS B 1 222 ? -6.227 26.125 -1.223 1 98.38 222 HIS B O 1
ATOM 3886 N N . GLU B 1 223 ? -5.145 28.062 -1.15 1 98.19 223 GLU B N 1
ATOM 3887 C CA . GLU B 1 223 ? -4.25 27.688 -2.244 1 98.19 223 GLU B CA 1
ATOM 3888 C C . GLU B 1 223 ? -3.432 26.453 -1.892 1 98.19 223 GLU B C 1
ATOM 3890 O O . GLU B 1 223 ? -3.289 25.547 -2.713 1 98.19 223 GLU B O 1
ATOM 3895 N N . LEU B 1 224 ? -2.867 26.375 -0.724 1 98.44 224 LEU B N 1
ATOM 3896 C CA . LEU B 1 224 ? -2.088 25.234 -0.286 1 98.44 224 LEU B CA 1
ATOM 3897 C C . LEU B 1 224 ? -2.955 23.984 -0.225 1 98.44 224 LEU B C 1
ATOM 3899 O O . LEU B 1 224 ? -2.531 22.906 -0.654 1 98.44 224 LEU B O 1
ATOM 3903 N N . CYS B 1 225 ? -4.191 24.125 0.308 1 98.62 225 CYS B N 1
ATOM 3904 C CA . CYS B 1 225 ? -5.113 23 0.368 1 98.62 225 CYS B CA 1
ATOM 3905 C C . CYS B 1 225 ? -5.465 22.5 -1.031 1 98.62 225 CYS B C 1
ATOM 3907 O O . CYS B 1 225 ? -5.559 21.297 -1.265 1 98.62 225 CYS B O 1
ATOM 3909 N N . ASP B 1 226 ? -5.613 23.453 -1.979 1 98.62 226 ASP B N 1
ATOM 3910 C CA . ASP B 1 226 ? -5.895 23.078 -3.363 1 98.62 226 ASP B CA 1
ATOM 3911 C C . ASP B 1 226 ? -4.758 22.25 -3.953 1 98.62 226 ASP B C 1
ATOM 3913 O O . ASP B 1 226 ? -5 21.234 -4.617 1 98.62 226 ASP B O 1
ATOM 3917 N N . ARG B 1 227 ? -3.551 22.688 -3.719 1 98.5 227 ARG B N 1
ATOM 3918 C CA . ARG B 1 227 ? -2.393 21.953 -4.234 1 98.5 227 ARG B CA 1
ATOM 3919 C C . ARG B 1 227 ? -2.309 20.562 -3.627 1 98.5 227 ARG B C 1
ATOM 3921 O O . ARG B 1 227 ? -1.979 19.594 -4.32 1 98.5 227 ARG B O 1
ATOM 3928 N N . VAL B 1 228 ? -2.605 20.484 -2.332 1 98.62 228 VAL B N 1
ATOM 3929 C CA . VAL B 1 228 ? -2.604 19.188 -1.647 1 98.62 228 VAL B CA 1
ATOM 3930 C C . VAL B 1 228 ? -3.646 18.266 -2.273 1 98.62 228 VAL B C 1
ATOM 3932 O O . VAL B 1 228 ? -3.35 17.125 -2.609 1 98.62 228 VAL B O 1
ATOM 3935 N N . VAL B 1 229 ? -4.855 18.797 -2.494 1 98.69 229 VAL B N 1
ATOM 3936 C CA . VAL B 1 229 ? -5.949 17.984 -3.033 1 98.69 229 VAL B CA 1
ATOM 3937 C C . VAL B 1 229 ? -5.656 17.625 -4.488 1 98.69 229 VAL B C 1
ATOM 3939 O O . VAL B 1 229 ? -5.992 16.531 -4.945 1 98.69 229 VAL B O 1
ATOM 3942 N N . ASP B 1 230 ? -4.996 18.578 -5.211 1 98.44 230 ASP B N 1
ATOM 3943 C CA . ASP B 1 230 ? -4.594 18.266 -6.582 1 98.44 230 ASP B CA 1
ATOM 3944 C C . ASP B 1 230 ? -3.662 17.062 -6.625 1 98.44 230 ASP B C 1
ATOM 3946 O O . ASP B 1 230 ? -3.729 16.25 -7.551 1 98.44 230 ASP B O 1
ATOM 3950 N N . ALA B 1 231 ? -2.816 16.969 -5.656 1 97.69 231 ALA B N 1
ATOM 3951 C CA . ALA B 1 231 ? -1.813 15.906 -5.625 1 97.69 231 ALA B CA 1
ATOM 3952 C C . ALA B 1 231 ? -2.412 14.594 -5.113 1 97.69 231 ALA B C 1
ATOM 3954 O O . ALA B 1 231 ? -2.064 13.516 -5.594 1 97.69 231 ALA B O 1
ATOM 3955 N N . LEU B 1 232 ? -3.342 14.641 -4.172 1 97.94 232 LEU B N 1
ATOM 3956 C CA . LEU B 1 232 ? -3.826 13.453 -3.477 1 97.94 232 LEU B CA 1
ATOM 3957 C C . LEU B 1 232 ? -5.203 13.047 -3.99 1 97.94 232 LEU B C 1
ATOM 3959 O O . LEU B 1 232 ? -5.629 11.906 -3.801 1 97.94 232 LEU B O 1
ATOM 3963 N N . GLY B 1 233 ? -5.945 14.016 -4.645 1 97.75 233 GLY B N 1
ATOM 3964 C CA . GLY B 1 233 ? -7.34 13.828 -5.008 1 97.75 233 GLY B CA 1
ATOM 3965 C C . GLY B 1 233 ? -8.305 14.312 -3.945 1 97.75 233 GLY B C 1
ATOM 3966 O O . GLY B 1 233 ? -7.918 14.508 -2.789 1 97.75 233 GLY B O 1
ATOM 3967 N N . PRO B 1 234 ? -9.57 14.555 -4.367 1 98.25 234 PRO B N 1
ATOM 3968 C CA . PRO B 1 234 ? -10.57 14.953 -3.373 1 98.25 234 PRO B CA 1
ATOM 3969 C C . PRO B 1 234 ? -10.727 13.93 -2.256 1 98.25 234 PRO B C 1
ATOM 3971 O O . PRO B 1 234 ? -10.602 12.719 -2.496 1 98.25 234 PRO B O 1
ATOM 3974 N N . GLY B 1 235 ? -10.977 14.297 -1.048 1 98.44 235 GLY B N 1
ATOM 3975 C CA . GLY B 1 235 ? -11.078 13.43 0.11 1 98.44 235 GLY B CA 1
ATOM 3976 C C . GLY B 1 235 ? -11.367 14.172 1.397 1 98.44 235 GLY B C 1
ATOM 3977 O O . GLY B 1 235 ? -11.945 15.266 1.372 1 98.44 235 GLY B O 1
ATOM 3978 N N . PHE B 1 236 ? -11.211 13.562 2.521 1 98.81 236 PHE B N 1
ATOM 3979 C CA . PHE B 1 236 ? -11.336 14.141 3.855 1 98.81 236 PHE B CA 1
ATOM 3980 C C . PHE B 1 236 ? -9.969 14.258 4.52 1 98.81 236 PHE B C 1
ATOM 3982 O O . PHE B 1 236 ? -9.32 13.25 4.809 1 98.81 236 PHE B O 1
ATOM 3989 N N . TYR B 1 237 ? -9.516 15.508 4.727 1 98.75 237 TYR B N 1
ATOM 3990 C CA . TYR B 1 237 ? -8.133 15.719 5.137 1 98.75 237 TYR B CA 1
ATOM 3991 C C . TYR B 1 237 ? -8.055 16.703 6.305 1 98.75 237 TYR B C 1
ATOM 3993 O O . TYR B 1 237 ? -8.906 17.578 6.438 1 98.75 237 TYR B O 1
ATOM 4001 N N . GLY B 1 238 ? -7.18 16.5 7.176 1 98.06 238 GLY B N 1
ATOM 4002 C CA . GLY B 1 238 ? -6.594 17.547 8.008 1 98.06 238 GLY B CA 1
ATOM 4003 C C . GLY B 1 238 ? -5.238 18.016 7.512 1 98.06 238 GLY B C 1
ATOM 4004 O O . GLY B 1 238 ? -4.258 17.266 7.574 1 98.06 238 GLY B O 1
ATOM 4005 N N . VAL B 1 239 ? -5.188 19.25 7.059 1 98.56 239 VAL B N 1
ATOM 4006 C CA . VAL B 1 239 ? -3.938 19.812 6.543 1 98.56 239 VAL B CA 1
ATOM 4007 C C . VAL B 1 239 ? -3.283 20.688 7.613 1 98.56 239 VAL B C 1
ATOM 4009 O O . VAL B 1 239 ? -3.818 21.734 7.98 1 98.56 239 VAL B O 1
ATOM 4012 N N . ASP B 1 240 ? -2.156 20.25 8.117 1 97.12 240 ASP B N 1
ATOM 4013 C CA . ASP B 1 240 ? -1.41 21 9.117 1 97.12 240 ASP B CA 1
ATOM 4014 C C . ASP B 1 240 ? -0.416 21.953 8.453 1 97.12 240 ASP B C 1
ATOM 4016 O O . ASP B 1 240 ? 0.409 21.531 7.641 1 97.12 240 ASP B O 1
ATOM 4020 N N . LEU B 1 241 ? -0.53 23.188 8.82 1 97.56 241 LEU B N 1
ATOM 4021 C CA . LEU B 1 241 ? 0.305 24.25 8.258 1 97.56 241 LEU B CA 1
ATOM 4022 C C . LEU B 1 241 ? 1.144 24.906 9.352 1 97.56 241 LEU B C 1
ATOM 4024 O O . LEU B 1 241 ? 0.759 24.922 10.523 1 97.56 241 LEU B O 1
ATOM 4028 N N . VAL B 1 242 ? 2.25 25.469 8.906 1 96 242 VAL B N 1
ATOM 4029 C CA . VAL B 1 242 ? 3.107 26.219 9.812 1 96 242 VAL B CA 1
ATOM 4030 C C . VAL B 1 242 ? 3.574 27.5 9.125 1 96 242 VAL B C 1
ATOM 4032 O O . VAL B 1 242 ? 3.881 27.5 7.93 1 96 242 VAL B O 1
ATOM 4035 N N . GLU B 1 243 ? 3.494 28.516 9.875 1 94.88 243 GLU B N 1
ATOM 4036 C CA . GLU B 1 243 ? 4.043 29.781 9.398 1 94.88 243 GLU B CA 1
ATOM 4037 C C . GLU B 1 243 ? 5.48 29.969 9.867 1 94.88 243 GLU B C 1
ATOM 4039 O O . GLU B 1 243 ? 5.77 29.844 11.055 1 94.88 243 GLU B O 1
ATOM 4044 N N . ASP B 1 244 ? 6.352 30.172 8.945 1 94.94 244 ASP B N 1
ATOM 4045 C CA . ASP B 1 244 ? 7.727 30.516 9.289 1 94.94 244 ASP B CA 1
ATOM 4046 C C . ASP B 1 244 ? 7.824 31.969 9.773 1 94.94 244 ASP B C 1
ATOM 4048 O O . ASP B 1 244 ? 7.617 32.906 9 1 94.94 244 ASP B O 1
ATOM 4052 N N . ARG B 1 245 ? 8.195 32.094 10.93 1 92.25 245 ARG B N 1
ATOM 4053 C CA . ARG B 1 245 ? 8.234 33.438 11.547 1 92.25 245 ARG B CA 1
ATOM 4054 C C . ARG B 1 245 ? 9.211 34.344 10.812 1 92.25 245 ARG B C 1
ATOM 4056 O O . ARG B 1 245 ? 8.953 35.531 10.664 1 92.25 245 ARG B O 1
ATOM 4063 N N . SER B 1 246 ? 10.266 33.812 10.367 1 91.44 246 SER B N 1
ATOM 4064 C CA . SER B 1 246 ? 11.336 34.594 9.758 1 91.44 246 SER B CA 1
ATOM 4065 C C . SER B 1 246 ? 10.945 35.094 8.359 1 91.44 246 SER B C 1
ATOM 4067 O O . SER B 1 246 ? 11.281 36.188 7.965 1 91.44 246 SER B O 1
ATOM 4069 N N . THR B 1 247 ? 10.188 34.344 7.609 1 92.06 247 THR B N 1
ATOM 4070 C CA . THR B 1 247 ? 9.906 34.656 6.215 1 92.06 247 THR B CA 1
ATOM 4071 C C . THR B 1 247 ? 8.43 35 6.02 1 92.06 247 THR B C 1
ATOM 4073 O O . THR B 1 247 ? 8.055 35.594 4.996 1 92.06 247 THR B O 1
ATOM 4076 N N . GLY B 1 248 ? 7.625 34.594 6.938 1 91.88 248 GLY B N 1
ATOM 4077 C CA . GLY B 1 248 ? 6.188 34.75 6.797 1 91.88 248 GLY B CA 1
ATOM 4078 C C . GLY B 1 248 ? 5.547 33.75 5.883 1 91.88 248 GLY B C 1
ATOM 4079 O O . GLY B 1 248 ? 4.328 33.75 5.688 1 91.88 248 GLY B O 1
ATOM 4080 N N . ARG B 1 249 ? 6.336 32.812 5.398 1 94.19 249 ARG B N 1
ATOM 4081 C CA . ARG B 1 249 ? 5.828 31.828 4.461 1 94.19 249 ARG B CA 1
ATOM 4082 C C . ARG B 1 249 ? 5.027 30.75 5.191 1 94.19 249 ARG B C 1
ATOM 4084 O O . ARG B 1 249 ? 5.387 30.344 6.297 1 94.19 249 ARG B O 1
ATOM 4091 N N . LEU B 1 250 ? 3.955 30.328 4.516 1 96.94 250 LEU B N 1
ATOM 4092 C CA . LEU B 1 250 ? 3.139 29.234 5.008 1 96.94 250 LEU B CA 1
ATOM 4093 C C . LEU B 1 250 ? 3.564 27.906 4.363 1 96.94 250 LEU B C 1
ATOM 4095 O O . LEU B 1 250 ? 3.711 27.828 3.141 1 96.94 250 LEU B O 1
ATOM 4099 N N . LEU B 1 251 ? 3.83 26.875 5.195 1 98 251 LEU B N 1
ATOM 4100 C CA . LEU B 1 251 ? 4.285 25.562 4.719 1 98 251 LEU B CA 1
ATOM 4101 C C . LEU B 1 251 ? 3.338 24.469 5.168 1 98 251 LEU B C 1
ATOM 4103 O O . LEU B 1 251 ? 2.727 24.562 6.234 1 98 251 LEU B O 1
ATOM 4107 N N . VAL B 1 252 ? 3.17 23.469 4.336 1 98.5 252 VAL B N 1
ATOM 4108 C CA . VAL B 1 252 ? 2.436 22.266 4.734 1 98.5 252 VAL B CA 1
ATOM 4109 C C . VAL B 1 252 ? 3.336 21.375 5.57 1 98.5 252 VAL B C 1
ATOM 4111 O O . VAL B 1 252 ? 4.406 20.953 5.121 1 98.5 252 VAL B O 1
ATOM 4114 N N . LEU B 1 253 ? 2.941 21.031 6.754 1 96.38 253 LEU B N 1
ATOM 4115 C CA . LEU B 1 253 ? 3.715 20.156 7.625 1 96.38 253 LEU B CA 1
ATOM 4116 C C . LEU B 1 253 ? 3.326 18.703 7.41 1 96.38 253 LEU B C 1
ATOM 4118 O O . LEU B 1 253 ? 4.195 17.828 7.297 1 96.38 253 LEU B O 1
ATOM 4122 N N . GLU B 1 254 ? 2.102 18.469 7.383 1 96.62 254 GLU B N 1
ATOM 4123 C CA . GLU B 1 254 ? 1.566 17.109 7.312 1 96.62 254 GLU B CA 1
ATOM 4124 C C . GLU B 1 254 ? 0.104 17.125 6.879 1 96.62 254 GLU B C 1
ATOM 4126 O O . GLU B 1 254 ? -0.629 18.078 7.156 1 96.62 254 GLU B O 1
ATOM 4131 N N . VAL B 1 255 ? -0.255 16.141 6.172 1 98.19 255 VAL B N 1
ATOM 4132 C CA . VAL B 1 255 ? -1.654 15.922 5.82 1 98.19 255 VAL B CA 1
ATOM 4133 C C . VAL B 1 255 ? -2.154 14.633 6.465 1 98.19 255 VAL B C 1
ATOM 4135 O O . VAL B 1 255 ? -1.539 13.57 6.309 1 98.19 255 VAL B O 1
ATOM 4138 N N . ASN B 1 256 ? -3.201 14.719 7.18 1 96.5 256 ASN B N 1
ATOM 4139 C CA . ASN B 1 256 ? -3.857 13.57 7.793 1 96.5 256 ASN B CA 1
ATOM 4140 C C . ASN B 1 256 ? -5.105 13.156 7.02 1 96.5 256 ASN B C 1
ATOM 4142 O O . ASN B 1 256 ? -5.926 14 6.656 1 96.5 256 ASN B O 1
ATOM 4146 N N . ALA B 1 257 ? -5.227 11.852 6.75 1 96.88 257 ALA B N 1
ATOM 4147 C CA . ALA B 1 257 ? -6.359 11.344 5.984 1 96.88 257 ALA B CA 1
ATOM 4148 C C . ALA B 1 257 ? -7.508 10.938 6.902 1 96.88 257 ALA B C 1
ATOM 4150 O O . ALA B 1 257 ? -8.531 10.43 6.445 1 96.88 257 ALA B O 1
ATOM 4151 N N . ASN B 1 258 ? -7.418 11.086 8.18 1 94 258 ASN B N 1
ATOM 4152 C CA . ASN B 1 258 ? -8.438 10.758 9.172 1 94 258 ASN B CA 1
ATOM 4153 C C . ASN B 1 258 ? -8.43 11.758 10.328 1 94 258 ASN B C 1
ATOM 4155 O O . ASN B 1 258 ? -8.25 11.375 11.484 1 94 258 ASN B O 1
ATOM 4159 N N . PRO B 1 259 ? -8.68 12.992 10 1 94.5 259 PRO B N 1
ATOM 4160 C CA . PRO B 1 259 ? -8.625 13.977 11.086 1 94.5 259 PRO B CA 1
ATOM 4161 C C . PRO B 1 259 ? -9.75 13.797 12.102 1 94.5 259 PRO B C 1
ATOM 4163 O O . PRO B 1 259 ? -10.875 13.445 11.734 1 94.5 259 PRO B O 1
ATOM 4166 N N . GLU B 1 260 ? -9.43 14.031 13.32 1 91.88 260 GLU B N 1
ATOM 4167 C CA . GLU B 1 260 ? -10.461 14.148 14.344 1 91.88 260 GLU B CA 1
ATOM 4168 C C . GLU B 1 260 ? -11.125 15.523 14.297 1 91.88 260 GLU B C 1
ATOM 4170 O O . GLU B 1 260 ? -10.469 16.531 14.023 1 91.88 260 GLU B O 1
ATOM 4175 N N . PHE B 1 261 ? -12.461 15.531 14.594 1 93.56 261 PHE B N 1
ATOM 4176 C CA . PHE B 1 261 ? -13.117 16.812 14.43 1 93.56 261 PHE B CA 1
ATOM 4177 C C . PHE B 1 261 ? -14.18 17.016 15.508 1 93.56 261 PHE B C 1
ATOM 4179 O O . PHE B 1 261 ? -14.672 18.141 15.695 1 93.56 261 PHE B O 1
ATOM 4186 N N . ALA B 1 262 ? -14.594 15.977 16.219 1 93.06 262 ALA B N 1
ATOM 4187 C CA . ALA B 1 262 ? -15.758 16.062 17.094 1 93.06 262 ALA B CA 1
ATOM 4188 C C . ALA B 1 262 ? -15.547 17.125 18.172 1 93.06 262 ALA B C 1
ATOM 4190 O O . ALA B 1 262 ? -16.375 18.016 18.344 1 93.06 262 ALA B O 1
ATOM 4191 N N . ARG B 1 263 ? -14.445 17.078 18.844 1 88.62 263 ARG B N 1
ATOM 4192 C CA . ARG B 1 263 ? -14.164 18 19.922 1 88.62 263 ARG B CA 1
ATOM 4193 C C . ARG B 1 263 ? -13.992 19.422 19.406 1 88.62 263 ARG B C 1
ATOM 4195 O O . ARG B 1 263 ? -14.539 20.375 19.969 1 88.62 263 ARG B O 1
ATOM 4202 N N . SER B 1 264 ? -13.266 19.547 18.391 1 89.06 264 SER B N 1
ATOM 4203 C CA . SER B 1 264 ? -13.016 20.875 17.844 1 89.06 264 SER B CA 1
ATOM 4204 C C . SER B 1 264 ? -14.289 21.484 17.266 1 89.06 264 SER B C 1
ATOM 4206 O O . SER B 1 264 ? -14.508 22.688 17.391 1 89.06 264 SER B O 1
ATOM 4208 N N . SER B 1 265 ? -15.047 20.672 16.641 1 92.81 265 SER B N 1
ATOM 4209 C CA . SER B 1 265 ? -16.297 21.172 16.094 1 92.81 265 SER B CA 1
ATOM 4210 C C . SER B 1 265 ? -17.188 21.766 17.188 1 92.81 265 SER B C 1
ATOM 4212 O O . SER B 1 265 ? -17.844 22.781 16.969 1 92.81 265 SER B O 1
ATOM 4214 N N . ALA B 1 266 ? -17.188 21.125 18.281 1 90.75 266 ALA B N 1
ATOM 4215 C CA . ALA B 1 266 ? -17.969 21.625 19.406 1 90.75 266 ALA B CA 1
ATOM 4216 C C . ALA B 1 266 ? -17.453 22.984 19.859 1 90.75 266 ALA B C 1
ATOM 4218 O O . ALA B 1 266 ? -18.234 23.828 20.312 1 90.75 266 ALA B O 1
ATOM 4219 N N . ARG B 1 267 ? -16.25 23.234 19.703 1 89.12 267 ARG B N 1
ATOM 4220 C CA . ARG B 1 267 ? -15.602 24.453 20.172 1 89.12 267 ARG B CA 1
ATOM 4221 C C . ARG B 1 267 ? -15.734 25.578 19.141 1 89.12 267 ARG B C 1
ATOM 4223 O O . ARG B 1 267 ? -16.125 26.703 19.469 1 89.12 267 ARG B O 1
ATOM 4230 N N . HIS B 1 268 ? -15.484 25.281 17.891 1 91.69 268 HIS B N 1
ATOM 4231 C CA . HIS B 1 268 ? -15.461 26.344 16.891 1 91.69 268 HIS B CA 1
ATOM 4232 C C . HIS B 1 268 ? -16.797 26.453 16.156 1 91.69 268 HIS B C 1
ATOM 4234 O O . HIS B 1 268 ? -17.016 27.391 15.383 1 91.69 268 HIS B O 1
ATOM 4240 N N . GLY B 1 269 ? -17.688 25.531 16.281 1 93.62 269 GLY B N 1
ATOM 4241 C CA . GLY B 1 269 ? -19.062 25.656 15.852 1 93.62 269 GLY B CA 1
ATOM 4242 C C . GLY B 1 269 ? -19.297 25.234 14.414 1 93.62 269 GLY B C 1
ATOM 4243 O O . GLY B 1 269 ? -20.422 25.281 13.914 1 93.62 269 GLY B O 1
ATOM 4244 N N . VAL B 1 270 ? -18.266 24.844 13.695 1 96.38 270 VAL B N 1
ATOM 4245 C CA . VAL B 1 270 ? -18.438 24.391 12.328 1 96.38 270 VAL B CA 1
ATOM 4246 C C . VAL B 1 270 ? -18.828 22.906 12.32 1 96.38 270 VAL B C 1
ATOM 4248 O O . VAL B 1 270 ? -18.172 22.094 12.984 1 96.38 270 VAL B O 1
ATOM 4251 N N . ASN B 1 271 ? -19.875 22.516 11.641 1 97.56 271 ASN B N 1
ATOM 4252 C CA . ASN B 1 271 ? -20.406 21.156 11.555 1 97.56 271 ASN B CA 1
ATOM 4253 C C . ASN B 1 271 ? -19.641 20.328 10.531 1 97.56 271 ASN B C 1
ATOM 4255 O O . ASN B 1 271 ? -20.172 20 9.469 1 97.56 271 ASN B O 1
ATOM 4259 N N . VAL B 1 272 ? -18.453 19.859 10.883 1 98.19 272 VAL B N 1
ATOM 4260 C CA . VAL B 1 272 ? -17.578 19.109 9.977 1 98.19 272 VAL B CA 1
ATOM 4261 C C . VAL B 1 272 ? -18.266 17.828 9.523 1 98.19 272 VAL B C 1
ATOM 4263 O O . VAL B 1 272 ? -18.219 17.484 8.336 1 98.19 272 VAL B O 1
ATOM 4266 N N . ALA B 1 273 ? -18.969 17.141 10.422 1 98.38 273 ALA B N 1
ATOM 4267 C CA . ALA B 1 273 ? -19.688 15.93 10.07 1 98.38 273 ALA B CA 1
ATOM 4268 C C . ALA B 1 273 ? -20.734 16.203 8.984 1 98.38 273 ALA B C 1
ATOM 4270 O O . ALA B 1 273 ? -20.891 15.422 8.055 1 98.38 273 ALA B O 1
ATOM 4271 N N . GLY B 1 274 ? -21.422 17.281 9.156 1 98.56 274 GLY B N 1
ATOM 4272 C CA . GLY B 1 274 ? -22.422 17.672 8.172 1 98.56 274 GLY B CA 1
ATOM 4273 C C . GLY B 1 274 ? -21.828 17.953 6.801 1 98.56 274 GLY B C 1
ATOM 4274 O O . GLY B 1 274 ? -22.375 17.531 5.781 1 98.56 274 GLY B O 1
ATOM 4275 N N . HIS B 1 275 ? -20.703 18.672 6.773 1 98.69 275 HIS B N 1
ATOM 4276 C CA . HIS B 1 275 ? -20.016 18.953 5.516 1 98.69 275 HIS B CA 1
ATOM 4277 C C . HIS B 1 275 ? -19.578 17.656 4.828 1 98.69 275 HIS B C 1
ATOM 4279 O O . HIS B 1 275 ? -19.75 17.516 3.613 1 98.69 275 HIS B O 1
ATOM 4285 N N . LEU B 1 276 ? -19.031 16.734 5.59 1 98.69 276 LEU B N 1
ATOM 4286 C CA . LEU B 1 276 ? -18.562 15.469 5.027 1 98.69 276 LEU B CA 1
ATOM 4287 C C . LEU B 1 276 ? -19.734 14.641 4.504 1 98.69 276 LEU B C 1
ATOM 4289 O O . LEU B 1 276 ? -19.672 14.078 3.41 1 98.69 276 LEU B O 1
ATOM 4293 N N . ALA B 1 277 ? -20.812 14.594 5.262 1 98.62 277 ALA B N 1
ATOM 4294 C CA . ALA B 1 277 ? -22 13.859 4.844 1 98.62 277 ALA B CA 1
ATOM 4295 C C . ALA B 1 277 ? -22.578 14.445 3.559 1 98.62 277 ALA B C 1
ATOM 4297 O O . ALA B 1 277 ? -22.984 13.703 2.664 1 98.62 277 ALA B O 1
ATOM 4298 N N . ALA B 1 278 ? -22.625 15.734 3.494 1 98.56 278 ALA B N 1
ATOM 4299 C CA . ALA B 1 278 ? -23.125 16.391 2.289 1 98.56 278 ALA B CA 1
ATOM 4300 C C . ALA B 1 278 ? -22.25 16.047 1.08 1 98.56 278 ALA B C 1
ATOM 4302 O O . ALA B 1 278 ? -22.781 15.812 -0.014 1 98.56 278 ALA B O 1
ATOM 4303 N N . TYR B 1 279 ? -21.031 16.078 1.283 1 98.56 279 TYR B N 1
ATOM 4304 C CA . TYR B 1 279 ? -20.094 15.727 0.211 1 98.56 279 TYR B CA 1
ATOM 4305 C C . TYR B 1 279 ? -20.328 14.297 -0.257 1 98.56 279 TYR B C 1
ATOM 4307 O O . TYR B 1 279 ? -20.344 14.023 -1.46 1 98.56 279 TYR B O 1
ATOM 4315 N N . VAL B 1 280 ? -20.453 13.359 0.669 1 98.12 280 VAL B N 1
ATOM 4316 C CA . VAL B 1 280 ? -20.719 11.961 0.348 1 98.12 280 VAL B CA 1
ATOM 4317 C C . VAL B 1 280 ? -22.031 11.859 -0.449 1 98.12 280 VAL B C 1
ATOM 4319 O O . VAL B 1 280 ? -22.078 11.164 -1.467 1 98.12 280 VAL B O 1
ATOM 4322 N N . ALA B 1 281 ? -23.016 12.586 0.001 1 97.69 281 ALA B N 1
ATOM 4323 C CA . ALA B 1 281 ? -24.312 12.578 -0.69 1 97.69 281 ALA B CA 1
ATOM 4324 C C . ALA B 1 281 ? -24.156 13.078 -2.125 1 97.69 281 ALA B C 1
ATOM 4326 O O . ALA B 1 281 ? -24.719 12.484 -3.055 1 97.69 281 ALA B O 1
ATOM 4327 N N . GLU B 1 282 ? -23.422 14.109 -2.25 1 97.12 282 GLU B N 1
ATOM 4328 C CA . GLU B 1 282 ? -23.203 14.672 -3.576 1 97.12 282 GLU B CA 1
ATOM 4329 C C . GLU B 1 282 ? -22.438 13.695 -4.469 1 97.12 282 GLU B C 1
ATOM 4331 O O . GLU B 1 282 ? -22.75 13.562 -5.656 1 97.12 282 GLU B O 1
ATOM 4336 N N . THR B 1 283 ? -21.438 13.102 -3.893 1 96.38 283 THR B N 1
ATOM 4337 C CA . THR B 1 283 ? -20.625 12.148 -4.629 1 96.38 283 THR B CA 1
ATOM 4338 C C . THR B 1 283 ? -21.469 10.977 -5.117 1 96.38 283 THR B C 1
ATOM 4340 O O . THR B 1 283 ? -21.328 10.531 -6.258 1 96.38 283 THR B O 1
ATOM 4343 N N . LEU B 1 284 ? -22.328 10.469 -4.254 1 95.56 284 LEU B N 1
ATOM 4344 C CA . LEU B 1 284 ? -23.188 9.344 -4.602 1 95.56 284 LEU B CA 1
ATOM 4345 C C . LEU B 1 284 ? -24.219 9.742 -5.648 1 95.56 284 LEU B C 1
ATOM 4347 O O . LEU B 1 284 ? -24.547 8.953 -6.535 1 95.56 284 LEU B O 1
ATOM 4351 N N . ALA B 1 285 ? -24.688 10.961 -5.531 1 94.12 285 ALA B N 1
ATOM 4352 C CA . ALA B 1 285 ? -25.641 11.453 -6.508 1 94.12 285 ALA B CA 1
ATOM 4353 C C . ALA B 1 285 ? -25.016 11.594 -7.887 1 94.12 285 ALA B C 1
ATOM 4355 O O . ALA B 1 285 ? -25.656 11.336 -8.906 1 94.12 285 ALA B O 1
ATOM 4356 N N . ALA B 1 286 ? -23.781 11.938 -7.949 1 90.62 286 ALA B N 1
ATOM 4357 C CA . ALA B 1 286 ? -23.078 12.133 -9.211 1 90.62 286 ALA B CA 1
ATOM 4358 C C . ALA B 1 286 ? -22.75 10.797 -9.867 1 90.62 286 ALA B C 1
ATOM 4360 O O . ALA B 1 286 ? -22.672 10.711 -11.102 1 90.62 286 ALA B O 1
ATOM 4361 N N . SER B 1 287 ? -22.531 9.766 -9.062 1 83.12 287 SER B N 1
ATOM 4362 C CA . SER B 1 287 ? -22.203 8.445 -9.578 1 83.12 287 SER B CA 1
ATOM 4363 C C . SER B 1 287 ? -23.422 7.727 -10.109 1 83.12 287 SER B C 1
ATOM 4365 O O . SER B 1 287 ? -23.312 6.77 -10.883 1 83.12 287 SER B O 1
ATOM 4367 N N . ALA B 1 288 ? -24.625 8.031 -9.641 1 73 288 ALA B N 1
ATOM 4368 C CA . ALA B 1 288 ? -25.875 7.418 -10.078 1 73 288 ALA B CA 1
ATOM 4369 C C . ALA B 1 288 ? -26.297 7.953 -11.445 1 73 288 ALA B C 1
ATOM 4371 O O . ALA B 1 288 ? -27.109 7.332 -12.141 1 73 288 ALA B O 1
ATOM 4372 N N . VAL B 1 289 ? -25.781 9.031 -11.992 1 68.12 289 VAL B N 1
ATOM 4373 C CA . VAL B 1 289 ? -26.141 9.586 -13.289 1 68.12 289 VAL B CA 1
ATOM 4374 C C . VAL B 1 289 ? -25.203 9.039 -14.359 1 68.12 289 VAL B C 1
ATOM 4376 O O . VAL B 1 289 ? -24 8.875 -14.117 1 68.12 289 VAL B O 1
#

pLDDT: mean 91.75, std 9.68, range [31.08, 98.88]

InterPro domains:
  IPR004666 Ribosomal bS6 modification enzyme RimK/Lysine biosynthesis enzyme LysX [TIGR00768] (11-280)
  IPR011761 ATP-grasp fold [PS50975] (95-281)
  IPR013651 ATP-grasp fold, RimK-type [PF08443] (90-279)
  IPR013815 ATP-grasp fold, subdomain 1 [G3DSA:3.30.1490.20] (106-175)
  IPR016185 Pre-ATP-grasp domain superfamily [SSF52440] (7-90)
  IPR054562 LysX/ArgX, preATP-grasp domain [PF22626] (14-87)

Organism: Streptomyces collinus (strain DSM 40733 / Tue 365) (NCBI:txid1214242)

Sequence (578 aa):
MTASDQVLLSVTMLRPEEKLLLAALRDQGLTARPLLMEDLAETVAGHTGPPALALIRNLSHRDAINVSRRLEHAGVPTLNRAATIETCNDKGLQALLFARHGIPHPTTRHAFSFDQVRKSVADLGMPAVVKPVSGSWGRGVSKMTHADCVEAWAAGRESADVTGKQFPVVVQEYIDKPGHDLRVVVVGRTPVVAIQRVSDDWRTNTHLGAEVRRVEVTPAMHELCDRVVDALGPGFYGVDLVEDRSTGRLLVLEVNANPEFARSSARHGVNVAGHLAAYVAETLAASAVMTASDQVLLSVTMLRPEEKLLLAALRDQGLTARPLLMEDLAETVAGHTGPPALALIRNLSHRDAINVSRRLEHAGVPTLNRAATIETCNDKGLQALLFARHGIPHPTTRHAFSFDQVRKSVADLGMPAVVKPVSGSWGRGVSKMTHADCVEAWAAGRESADVTGKQFPVVVQEYIDKPGHDLRVVVVGRTPVVAIQRVSDDWRTNTHLGAEVRRVEVTPAMHELCDRVVDALGPGFYGVDLVEDRSTGRLLVLEVNANPEFARSSARHGVNVAGHLAAYVAETLAASAV

Foldseek 3Di:
DPPFFQEEEEECDDDLQNVLLCVLLVVLVGGYDYDYPVNLVVQLVCVTPHHQEYEQQYPDLVSSLVSLVSSVVSVHHYFVHSVLSVCQQFLVSVQVLCVVLVAFAFDKDKDQDLVRLLVLCVVLDPQKWKAQRGDDDCPRIDTRHDSVSSVVSRVVVCVVCVPSPRDIIMIGHDFDFPQWKKKFKAAFLDGQWMWIFGDPDPSSGVVVPTDIGTDDCDPLNSVSSNSVCVSSPTHTKIWIWGARPVPRDIHTHGIHRNDDPSVVCVVHVGSSSNSNSVSVSVVSVVVVD/DPPFFQEEEEECDDDLQNVLLCVLLVVLVGGYDYDYPVNLVCQLVCVDPHHQEYEQQYPDLVSSLVSLVSSVVSVHHYFVHSVLSVCQQFLVSVQVLCVVLVAFAFDKDKDQDLVRLLVLCVVLDPQKWKAQRGDDDCPRIDTDHDSVSSVVSRVVVCVVCVPSPRDIIMIGHDADFPQWKKKFKAAFLDGQWMWIFGDPDPVSGVVVPTDIGTDDCDPLNSVSSNSVCVSSPTHTKIWIWGARPVPRDIHTHGIHRNDDPSVVCVVHVGSSSNSNSVSVSVVSVVVVD

Solvent-accessible surface area (backbone atoms only — not comparable to full-atom values): 30447 Å² total; per-residue (Å²): 126,82,77,49,42,41,30,31,37,32,31,75,64,85,46,71,53,51,51,48,34,52,51,27,26,42,74,69,70,43,47,65,44,78,35,42,72,79,48,45,35,50,56,62,68,54,80,44,66,76,40,66,31,31,40,52,56,34,79,46,65,67,56,34,41,52,50,30,43,46,36,44,41,57,71,27,48,46,43,42,41,37,70,42,42,54,37,41,51,21,54,55,46,40,50,34,40,29,61,70,68,70,44,56,47,67,62,67,39,62,20,66,44,69,67,43,42,55,49,47,41,62,72,69,31,71,52,19,31,38,30,53,28,54,76,59,89,65,56,72,55,41,77,31,72,48,74,65,46,52,54,52,52,49,53,56,47,48,74,74,36,82,80,52,76,72,52,50,32,31,41,27,49,58,70,60,46,83,49,38,34,34,40,32,37,28,42,46,78,42,75,78,48,25,32,35,22,36,28,93,51,95,78,28,40,58,90,77,66,23,48,79,42,70,47,82,75,44,72,69,54,50,52,54,50,44,54,49,27,70,73,63,42,67,31,47,35,26,39,29,32,37,43,28,60,90,77,67,47,72,25,48,74,49,48,35,49,66,57,85,50,52,71,56,25,71,72,61,66,53,61,59,42,47,53,45,24,49,50,52,51,50,53,53,56,60,68,74,101,126,84,77,50,42,41,30,32,36,30,31,76,64,84,44,69,53,51,50,47,33,51,51,26,28,42,73,71,72,44,47,66,44,80,35,42,72,80,48,43,36,50,55,63,68,54,79,44,67,77,40,66,30,32,39,52,57,35,78,46,66,67,55,34,41,53,50,30,43,45,35,44,40,57,71,27,48,45,42,40,41,36,70,43,43,55,37,40,52,22,55,54,45,40,50,34,41,28,60,71,68,70,43,57,47,67,62,65,40,61,19,65,44,71,68,43,43,55,49,48,41,62,72,68,31,71,50,19,31,38,29,51,28,53,77,60,90,65,56,71,56,41,75,30,71,49,76,65,45,53,55,51,52,48,54,57,45,48,76,75,36,80,81,54,76,70,52,49,31,29,41,28,49,59,70,62,45,82,50,41,35,34,39,32,37,28,45,47,78,42,74,76,50,26,32,34,21,36,28,93,52,95,76,28,40,60,91,76,66,22,47,78,41,71,48,80,75,43,73,69,55,50,51,53,50,42,53,50,28,70,74,61,42,68,31,49,33,26,40,29,31,38,42,29,59,90,77,66,47,72,25,47,74,48,50,34,50,67,58,85,50,52,69,56,25,71,71,62,66,54,62,60,41,47,54,44,25,49,49,51,51,51,52,53,56,58,67,75,102

Secondary structure (DSSP, 8-state):
-----SEEEE-SS--HHHHHHHHHHHHTT--EEEE-HHHHHHHHTT-S---SEEEE--SSHHHHHHHHHHHHHTT--EES-HHHHHHHT-HHHHHHHHHHTT-----EEEESSHHHHHHHHHHH-SSEEEEESS-STTTT-EEE-SHHHHHHHHHHHHHH-TT-TT--EEEEEPP--SSEEEEEEEEETEEEEEEEEE-SSTT--GGGT-EEEEE---HHHHHHHHHHHHHH-SEEEEEEEEE-TTT--EEEEEEESS---HHHHHHH---HHHHHHHHHHHHHHHHH-/-----SEEEE-SS--HHHHHHHHHHHHTT--EEEE-HHHHHHHHHT-S---SEEEE--SSHHHHHHHHHHHHHTT--EES-HHHHHHHT-HHHHHHHHHHTT-----EEEESSHHHHHHHHHHH-SSEEEEESS-STTTT-EEE-SHHHHHHHHHHHHHH-TT-TT--EEEEEPP--SSEEEEEEEEETEEEEEEEEE-SSTT--GGGT-EEEEE---HHHHHHHHHHHHHH-SEEEEEEEEE-TTT--EEEEEEESS---HHHHHHH---HHHHHHHHHHHHHHHHH-